Protein AF-A0A7L4NRV8-F1 (afdb_monomer_lite)

Secondary structure (DSSP, 8-state):
----HHHHHHHHHHHHHHHHHHTTTTSPSSHHHHHHHHHHHHHHHHHHHHHHSS--TTTSSHHHHHHHHHHHHHHHHHHHHHH--SS-SS-HHHHHHHHHHHHHHHHHHHHHHHH--TTGGG-HHHHHHHHHHHHHHHH--STTHHHHHHHHHHHHHHHHHHHHHTSTTTGGG--SS------HHHHHHHHHHHHHHSHHHHHHHHHTTHHHHHHHHHHHHHHHHHSPPS-HHHHHHHHHHHHHHHHHHHHHHHH-HHHHHH-HHHHHHHHHHHHHHHHHHTSTT-HHHHHHHHHHHHHHHHHHTTSTTTSS-HHHHHHHHHHHHHHHTTEEEEE-TT-SSEEEEE-TTTTTTHHHHHHHHHHHHHHHHHHHTT-TTHHHHHHHTTHHHHHHHHHHHB-GGGS-HHHHHHHHHHHHHHHHH-HHHHHHHHHTTHHHHHHHTT-HHHHHHHH--

Structure (mmCIF, N/CA/C/O backbone):
data_AF-A0A7L4NRV8-F1
#
_entry.id   AF-A0A7L4NRV8-F1
#
loop_
_atom_site.group_PDB
_atom_site.id
_atom_site.type_s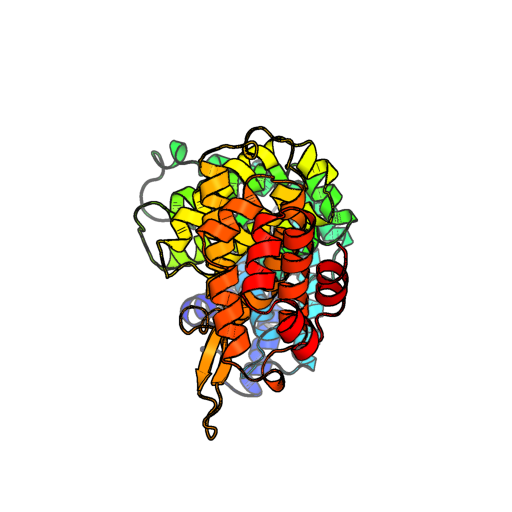ymbol
_atom_site.label_atom_id
_atom_site.label_alt_id
_atom_site.label_comp_id
_atom_site.label_asym_id
_atom_site.label_entity_id
_atom_site.label_seq_id
_atom_site.pdbx_PDB_ins_code
_atom_site.Cartn_x
_atom_site.Cartn_y
_atom_site.Cartn_z
_atom_site.occupancy
_atom_site.B_iso_or_equiv
_atom_site.auth_seq_id
_atom_site.auth_comp_id
_atom_site.auth_asym_id
_atom_site.auth_atom_id
_atom_site.pdbx_PDB_model_num
ATOM 1 N N . SER A 1 1 ? -8.891 -5.348 40.400 1.00 48.69 1 SER A N 1
ATOM 2 C CA . SER A 1 1 ? -8.847 -3.950 40.881 1.00 48.69 1 SER A CA 1
ATOM 3 C C . SER A 1 1 ? -10.257 -3.535 41.279 1.00 48.69 1 SER A C 1
ATOM 5 O O . SER A 1 1 ? -11.167 -3.830 40.520 1.00 48.69 1 SER A O 1
ATOM 7 N N . LYS A 1 2 ? -10.472 -2.941 42.464 1.00 66.06 2 LYS A N 1
ATOM 8 C CA . LYS A 1 2 ? -11.803 -2.506 42.945 1.00 66.06 2 LYS A CA 1
ATOM 9 C C . LYS A 1 2 ? -12.084 -1.040 42.561 1.00 66.06 2 LYS A C 1
ATOM 11 O O . LYS A 1 2 ? -12.361 -0.229 43.436 1.00 66.06 2 LYS A O 1
ATOM 16 N N . LEU A 1 3 ? -11.952 -0.685 41.283 1.00 75.50 3 LEU A N 1
ATOM 17 C CA . LEU A 1 3 ? -12.447 0.604 40.780 1.00 75.50 3 LEU A CA 1
ATOM 18 C C . LEU A 1 3 ? -13.919 0.430 40.407 1.00 75.50 3 LEU A C 1
ATOM 20 O O . LEU A 1 3 ? -14.251 -0.484 39.653 1.00 75.50 3 LEU A O 1
ATOM 24 N N . SER A 1 4 ? -14.802 1.272 40.943 1.00 86.06 4 SER A N 1
ATOM 25 C CA . SER A 1 4 ? -16.198 1.305 40.497 1.00 86.06 4 SER A CA 1
ATOM 26 C C . SER A 1 4 ? -16.296 1.928 39.103 1.00 86.06 4 SER A C 1
ATOM 28 O O . SER A 1 4 ? -15.440 2.728 38.718 1.00 86.06 4 SER A O 1
ATOM 30 N N . GLN A 1 5 ? -17.372 1.633 38.366 1.00 86.75 5 GLN A N 1
ATOM 31 C CA . GLN A 1 5 ? -17.655 2.270 37.067 1.00 86.75 5 GLN A CA 1
ATOM 32 C C . GLN A 1 5 ? -17.610 3.806 37.164 1.00 86.75 5 GLN A C 1
ATOM 34 O O . GLN A 1 5 ? -17.007 4.472 36.330 1.00 86.75 5 GLN A O 1
ATOM 39 N N . SER A 1 6 ? -18.125 4.369 38.265 1.00 88.19 6 SER A N 1
ATOM 40 C CA . SER A 1 6 ? -18.111 5.815 38.531 1.00 88.19 6 SER A CA 1
ATOM 41 C C . SER A 1 6 ? -16.717 6.449 38.623 1.00 88.19 6 SER A C 1
ATOM 43 O O . SER A 1 6 ? -16.598 7.658 38.449 1.00 88.19 6 SER A O 1
ATOM 45 N N . GLN A 1 7 ? -15.674 5.667 38.906 1.00 90.00 7 GLN A N 1
ATOM 46 C CA . GLN A 1 7 ? -14.285 6.135 38.938 1.00 90.00 7 GLN A CA 1
ATOM 47 C C . GLN A 1 7 ? -13.544 5.777 37.652 1.00 90.00 7 GLN A C 1
ATOM 49 O O . GLN A 1 7 ? -12.772 6.578 37.130 1.00 90.00 7 GLN A O 1
ATOM 54 N N . ARG A 1 8 ? -13.784 4.567 37.146 1.00 92.38 8 ARG A N 1
ATOM 55 C CA . ARG A 1 8 ? -13.120 4.010 35.971 1.00 92.38 8 ARG A CA 1
ATOM 56 C C . ARG A 1 8 ? -13.485 4.766 34.695 1.00 92.38 8 ARG A C 1
ATOM 58 O O . ARG A 1 8 ? -12.590 5.147 33.951 1.00 92.38 8 ARG A O 1
ATOM 65 N N . ASP A 1 9 ? -14.770 5.002 34.452 1.00 93.44 9 ASP A N 1
ATOM 66 C CA . ASP A 1 9 ? -15.239 5.541 33.174 1.00 93.44 9 ASP A CA 1
ATOM 67 C C . ASP A 1 9 ? -14.738 6.980 32.932 1.00 93.44 9 ASP A C 1
ATOM 69 O O . ASP A 1 9 ? -14.216 7.251 31.846 1.00 93.44 9 ASP A O 1
ATOM 73 N N . PRO A 1 10 ? -14.788 7.908 33.916 1.00 94.75 10 PRO A N 1
ATOM 74 C CA . PRO A 1 10 ? -14.175 9.226 33.754 1.00 94.75 10 PRO A CA 1
ATOM 75 C C . PRO A 1 10 ? -12.653 9.164 33.594 1.00 94.75 10 PRO A C 1
ATOM 77 O O . PRO A 1 10 ? -12.095 9.970 32.855 1.00 94.75 10 PRO A O 1
ATOM 80 N N . ALA A 1 11 ? -11.979 8.214 34.254 1.00 95.00 11 ALA A N 1
ATOM 81 C CA . ALA A 1 11 ? -10.531 8.053 34.143 1.00 95.00 11 ALA A CA 1
ATOM 82 C C . ALA A 1 11 ? -10.108 7.583 32.742 1.00 95.00 11 ALA A C 1
ATOM 84 O O . ALA A 1 11 ? -9.165 8.138 32.184 1.00 95.00 11 ALA A O 1
ATOM 85 N N . LEU A 1 12 ? -10.830 6.623 32.149 1.00 96.56 12 LEU A N 1
ATOM 86 C CA . LEU A 1 12 ? -10.593 6.166 30.773 1.00 96.56 12 LEU A CA 1
ATOM 87 C C . LEU A 1 12 ? -10.822 7.294 29.761 1.00 96.56 12 LEU A C 1
ATOM 89 O O . LEU A 1 12 ? -9.985 7.511 28.888 1.00 96.56 12 LEU A O 1
ATOM 93 N N . LYS A 1 13 ? -11.910 8.063 29.916 1.00 96.62 13 LYS A N 1
ATOM 94 C CA . LYS A 1 13 ? -12.181 9.238 29.071 1.00 96.62 13 LYS A CA 1
ATOM 95 C C . LYS A 1 13 ? -11.085 10.296 29.193 1.00 96.62 13 LYS A C 1
ATOM 97 O O . LYS A 1 13 ? -10.609 10.793 28.180 1.00 96.62 13 LYS A O 1
ATOM 102 N N . LEU A 1 14 ? -10.653 10.614 30.415 1.00 96.44 14 LEU A N 1
ATOM 103 C CA . LEU A 1 14 ? -9.572 11.574 30.641 1.00 96.44 14 LEU A CA 1
ATOM 104 C C . LEU A 1 14 ? -8.254 11.098 30.020 1.00 96.44 14 LEU A C 1
ATOM 106 O O . LEU A 1 14 ? -7.588 11.881 29.351 1.00 96.44 14 LEU A O 1
ATOM 110 N N . ALA A 1 15 ? -7.895 9.827 30.210 1.00 96.94 15 ALA A N 1
ATOM 111 C CA . ALA A 1 15 ? -6.694 9.252 29.617 1.00 96.94 15 ALA A CA 1
ATOM 112 C C . ALA A 1 15 ? -6.741 9.318 28.084 1.00 96.94 15 ALA A C 1
ATOM 114 O O . ALA A 1 15 ? -5.768 9.736 27.471 1.00 96.94 15 ALA A O 1
ATOM 115 N N . ALA A 1 16 ? -7.881 8.996 27.466 1.00 96.81 16 ALA A N 1
ATOM 116 C CA . ALA A 1 16 ? -8.053 9.122 26.021 1.00 96.81 16 ALA A CA 1
ATOM 117 C C . ALA A 1 16 ? -7.869 10.572 25.539 1.00 96.81 16 ALA A C 1
ATOM 119 O O . ALA A 1 16 ? -7.168 10.803 24.557 1.00 96.81 16 ALA A O 1
ATOM 120 N N . CYS A 1 17 ? -8.416 11.558 26.260 1.00 96.06 17 CYS A N 1
ATOM 121 C CA . CYS A 1 17 ? -8.191 12.973 25.951 1.00 96.06 17 CYS A CA 1
ATOM 122 C C . CYS A 1 17 ? -6.709 13.369 26.070 1.00 96.06 17 CYS A C 1
ATOM 124 O O . CYS A 1 17 ? -6.215 14.123 25.236 1.00 96.06 17 CYS A O 1
ATOM 126 N N . LEU A 1 18 ? -5.993 12.867 27.084 1.00 96.19 18 LEU A N 1
ATOM 127 C CA . LEU A 1 18 ? -4.555 13.112 27.244 1.00 96.19 18 LEU A CA 1
ATOM 128 C C . LEU A 1 18 ? -3.751 12.501 26.094 1.00 96.19 18 LEU A C 1
ATOM 130 O O . LEU A 1 18 ? -2.861 13.157 25.566 1.00 96.19 18 LEU A O 1
ATOM 134 N N . VAL A 1 19 ? -4.105 11.292 25.653 1.00 94.62 19 VAL A N 1
ATOM 135 C CA . VAL A 1 19 ? -3.487 10.650 24.484 1.00 94.62 19 VAL A CA 1
ATOM 136 C C . VAL A 1 19 ? -3.728 11.462 23.214 1.00 94.62 19 VAL A C 1
ATOM 138 O O . VAL A 1 19 ? -2.800 11.690 22.448 1.00 94.62 19 VAL A O 1
ATOM 141 N N . GLN A 1 20 ? -4.945 11.961 22.998 1.00 92.00 20 GLN A N 1
ATOM 142 C CA . GLN A 1 20 ? -5.238 12.798 21.830 1.00 92.00 20 GLN A CA 1
ATOM 143 C C . GLN A 1 20 ? -4.498 14.140 21.853 1.00 92.00 20 GLN A C 1
ATOM 145 O O . GLN A 1 20 ? -4.122 14.641 20.797 1.00 92.00 20 GLN A O 1
ATOM 150 N N . ALA A 1 21 ? -4.313 14.733 23.034 1.00 92.38 21 ALA A N 1
ATOM 151 C CA . ALA A 1 21 ? -3.677 16.040 23.177 1.00 92.38 21 ALA A CA 1
ATOM 152 C C . ALA A 1 21 ? -2.141 15.974 23.212 1.00 92.38 21 ALA A C 1
ATOM 154 O O . ALA A 1 21 ? -1.487 16.919 22.776 1.00 92.38 21 ALA A O 1
ATOM 155 N N . CYS A 1 22 ? -1.572 14.898 23.761 1.00 90.81 22 CYS A N 1
ATOM 156 C CA . CYS A 1 22 ? -0.149 14.797 24.101 1.00 90.81 22 CYS A CA 1
ATOM 157 C C . CYS A 1 22 ? 0.534 13.525 23.561 1.00 90.81 22 CYS A C 1
ATOM 159 O O . CYS A 1 22 ? 1.696 13.284 23.873 1.00 90.81 22 CYS A O 1
ATOM 161 N N . GLY A 1 23 ? -0.161 12.671 22.806 1.00 88.25 23 GLY A N 1
ATOM 162 C CA . GLY A 1 23 ? 0.388 11.396 22.338 1.00 88.25 23 GLY A CA 1
ATOM 163 C C . GLY A 1 23 ? 0.772 10.465 23.493 1.00 88.25 23 GLY A C 1
ATOM 164 O O . GLY A 1 23 ? 0.069 10.380 24.498 1.00 88.25 23 GLY A O 1
ATOM 165 N N . SER A 1 24 ? 1.897 9.762 23.366 1.00 87.19 24 SER A N 1
ATOM 166 C CA . SER A 1 24 ? 2.461 8.921 24.432 1.00 87.19 24 SER A CA 1
ATOM 167 C C . SER A 1 24 ? 3.263 9.709 25.477 1.00 87.19 24 SER A C 1
ATOM 169 O O . SER A 1 24 ? 3.601 9.156 26.519 1.00 87.19 24 SER A O 1
ATOM 171 N N . GLU A 1 25 ? 3.552 10.995 25.247 1.00 88.50 25 GLU A N 1
ATOM 172 C CA . GLU A 1 25 ? 4.495 11.786 26.062 1.00 88.50 25 GLU A CA 1
ATOM 173 C C . GLU A 1 25 ? 4.013 12.055 27.493 1.00 88.50 25 GLU A C 1
ATOM 175 O O . GLU A 1 25 ? 4.813 12.303 28.394 1.00 88.50 25 GLU A O 1
ATOM 180 N N . TRP A 1 26 ? 2.701 11.999 27.738 1.00 91.81 26 TRP A N 1
ATOM 181 C CA . TRP A 1 26 ? 2.158 12.160 29.091 1.00 91.81 26 TRP A CA 1
ATOM 182 C C . TRP A 1 26 ? 2.378 10.918 29.971 1.00 91.81 26 TRP A C 1
ATOM 184 O O . TRP A 1 26 ? 2.176 10.985 31.188 1.00 91.81 26 TRP A O 1
ATOM 194 N N . ILE A 1 27 ? 2.775 9.786 29.378 1.00 92.31 27 ILE A N 1
ATOM 195 C CA . ILE A 1 27 ? 3.100 8.564 30.109 1.00 92.31 27 ILE A CA 1
ATOM 196 C C . ILE A 1 27 ? 4.532 8.692 30.645 1.00 92.31 27 ILE A C 1
ATOM 198 O O . ILE A 1 27 ? 5.457 8.928 29.870 1.00 92.31 27 ILE A O 1
ATOM 202 N N . PRO A 1 28 ? 4.759 8.519 31.963 1.00 88.94 28 PRO A N 1
ATOM 203 C CA . PRO A 1 28 ? 6.099 8.618 32.532 1.00 88.94 28 PRO A CA 1
ATOM 204 C C . PRO A 1 28 ? 7.084 7.639 31.884 1.00 88.94 28 PRO A C 1
ATOM 206 O O . PRO A 1 28 ? 6.737 6.498 31.606 1.00 88.94 28 PRO A O 1
ATOM 209 N N . ALA A 1 29 ? 8.345 8.027 31.723 1.00 86.38 29 ALA A N 1
ATOM 210 C CA . ALA A 1 29 ? 9.364 7.092 31.257 1.00 86.38 29 ALA A CA 1
ATOM 211 C C . ALA A 1 29 ? 9.683 6.001 32.306 1.00 86.38 29 ALA A C 1
ATOM 213 O O . ALA A 1 29 ? 9.484 6.167 33.516 1.00 86.38 29 ALA A O 1
ATOM 214 N N . GLY A 1 30 ? 10.242 4.885 31.836 1.00 87.69 30 GLY A N 1
ATOM 215 C CA . GLY A 1 30 ? 10.737 3.794 32.676 1.00 87.69 30 GLY A CA 1
ATOM 216 C C . GLY A 1 30 ? 9.666 2.803 33.146 1.00 87.69 30 GLY A C 1
ATOM 217 O O . GLY A 1 30 ? 8.511 2.817 32.720 1.00 87.69 30 GLY A O 1
ATOM 218 N N . SER A 1 31 ? 10.058 1.907 34.057 1.00 88.12 31 SER A N 1
ATOM 219 C CA . SER A 1 31 ? 9.255 0.723 34.416 1.00 88.12 31 SER A CA 1
ATOM 220 C C . SER A 1 31 ? 7.874 1.037 35.006 1.00 88.12 31 SER A C 1
ATOM 222 O O . SER A 1 31 ? 6.948 0.236 34.874 1.00 88.12 31 SER A O 1
ATOM 224 N N . ALA A 1 32 ? 7.713 2.192 35.657 1.00 89.94 32 ALA A N 1
ATOM 225 C CA . ALA A 1 32 ? 6.431 2.620 36.205 1.00 89.94 32 ALA A CA 1
ATOM 226 C C . ALA A 1 32 ? 5.437 3.002 35.100 1.00 89.94 32 ALA A C 1
ATOM 228 O O . ALA A 1 32 ? 4.289 2.561 35.145 1.00 89.94 32 ALA A O 1
ATOM 229 N N . GLY A 1 33 ? 5.875 3.767 34.097 1.00 92.06 33 GLY A N 1
ATOM 230 C CA . GLY A 1 33 ? 5.017 4.143 32.976 1.00 92.06 33 GLY A CA 1
ATOM 231 C C . GLY A 1 33 ? 4.742 2.994 32.023 1.00 92.06 33 GLY A C 1
ATOM 232 O O . GLY A 1 33 ? 3.606 2.834 31.597 1.00 92.06 33 GLY A O 1
ATOM 233 N N . SER A 1 34 ? 5.723 2.117 31.807 1.00 92.81 34 SER A N 1
ATOM 234 C CA . SER A 1 34 ? 5.528 0.861 31.076 1.00 92.81 34 SER A CA 1
ATOM 235 C C . SER A 1 34 ? 4.382 0.021 31.662 1.00 92.81 34 SER A C 1
ATOM 237 O O . SER A 1 34 ? 3.438 -0.367 30.972 1.00 92.81 34 SER A O 1
ATOM 239 N N . LYS A 1 35 ? 4.407 -0.207 32.984 1.00 93.12 35 LYS A N 1
ATOM 240 C CA . LYS A 1 35 ? 3.333 -0.919 33.697 1.00 93.12 35 LYS A CA 1
ATOM 241 C C . LYS A 1 35 ? 2.010 -0.166 33.643 1.00 93.12 35 LYS A C 1
ATOM 243 O O . LYS A 1 35 ? 0.963 -0.795 33.514 1.00 93.12 35 LYS A O 1
ATOM 248 N N . PHE A 1 36 ? 2.051 1.157 33.773 1.00 94.31 36 PHE A N 1
ATOM 249 C CA . PHE A 1 36 ? 0.862 1.996 33.705 1.00 94.31 36 PHE A CA 1
ATOM 250 C C . PHE A 1 36 ? 0.183 1.897 32.335 1.00 94.31 36 PHE A C 1
ATOM 252 O O . PHE A 1 36 ? -1.010 1.611 32.286 1.00 94.31 36 PHE A O 1
ATOM 259 N N . LEU A 1 37 ? 0.940 2.043 31.246 1.00 95.31 37 LEU A N 1
ATOM 260 C CA . LEU A 1 37 ? 0.452 1.902 29.877 1.00 95.31 37 LEU A CA 1
ATOM 261 C C . LEU A 1 37 ? -0.145 0.512 29.646 1.00 95.31 37 LEU A C 1
ATOM 263 O O . LEU A 1 37 ? -1.290 0.406 29.214 1.00 95.31 37 LEU A O 1
ATOM 267 N N . ALA A 1 38 ? 0.575 -0.553 30.011 1.00 95.38 38 ALA A N 1
ATOM 268 C CA . ALA A 1 38 ? 0.075 -1.916 29.845 1.00 95.38 38 ALA A CA 1
ATOM 269 C C . ALA A 1 38 ? -1.244 -2.154 30.605 1.00 95.38 38 ALA A C 1
ATOM 271 O O . ALA A 1 38 ? -2.171 -2.768 30.078 1.00 95.38 38 ALA A O 1
ATOM 272 N N . LEU A 1 39 ? -1.366 -1.640 31.834 1.00 94.88 39 LEU A N 1
ATOM 273 C CA . LEU A 1 39 ? -2.606 -1.731 32.610 1.00 94.88 39 LEU A CA 1
ATOM 274 C C . LEU A 1 39 ? -3.736 -0.888 32.012 1.00 94.88 39 LEU A C 1
ATOM 276 O O . LEU A 1 39 ? -4.885 -1.322 32.046 1.00 94.88 39 LEU A O 1
ATOM 280 N N . LEU A 1 40 ? -3.423 0.296 31.483 1.00 96.25 40 LEU A N 1
ATOM 281 C CA . LEU A 1 40 ? -4.389 1.201 30.867 1.00 96.25 40 LEU A CA 1
ATOM 282 C C . LEU A 1 40 ? -4.992 0.588 29.597 1.00 96.25 40 LEU A C 1
ATOM 284 O O . LEU A 1 40 ? -6.215 0.538 29.474 1.00 96.25 40 LEU A O 1
ATOM 288 N N . VAL A 1 41 ? -4.149 0.068 28.701 1.00 97.12 41 VAL A N 1
ATOM 289 C CA . VAL A 1 41 ? -4.586 -0.595 27.461 1.00 97.12 41 VAL A CA 1
ATOM 290 C C . VAL A 1 41 ? -5.371 -1.866 27.778 1.00 97.12 41 VAL A C 1
ATOM 292 O O . VAL A 1 41 ? -6.450 -2.074 27.229 1.00 97.12 41 VAL A O 1
ATOM 295 N N . ASN A 1 42 ? -4.894 -2.686 28.720 1.00 96.69 42 ASN A N 1
ATOM 296 C CA . ASN A 1 42 ? -5.615 -3.885 29.150 1.00 96.69 42 ASN A CA 1
ATOM 297 C C . ASN A 1 42 ? -7.003 -3.536 29.719 1.00 96.69 42 ASN A C 1
ATOM 299 O O . ASN A 1 42 ? -8.004 -4.135 29.336 1.00 96.69 42 ASN A O 1
ATOM 303 N N . LEU A 1 43 ? -7.096 -2.515 30.578 1.00 96.31 43 LEU A N 1
ATOM 304 C CA . LEU A 1 43 ? -8.376 -2.059 31.121 1.00 96.31 43 LEU A CA 1
ATOM 305 C C . LEU A 1 43 ? -9.335 -1.576 30.022 1.00 96.31 43 LEU A C 1
ATOM 307 O O . LEU A 1 43 ? -10.525 -1.879 30.093 1.00 96.31 43 LEU A O 1
ATOM 311 N N . ALA A 1 44 ? -8.825 -0.867 29.013 1.00 97.56 44 ALA A N 1
ATOM 312 C CA . ALA A 1 44 ? -9.607 -0.453 27.851 1.00 97.56 44 ALA A CA 1
ATOM 313 C C . ALA A 1 44 ? -10.121 -1.663 27.050 1.00 97.56 44 ALA A C 1
ATOM 315 O O . ALA A 1 44 ? -11.305 -1.720 26.724 1.00 97.56 44 ALA A O 1
ATOM 316 N N . CYS A 1 45 ? -9.272 -2.666 26.804 1.00 97.81 45 CYS A N 1
ATOM 317 C CA . CYS A 1 45 ? -9.657 -3.906 26.120 1.00 97.81 45 CYS A CA 1
ATOM 318 C C . CYS A 1 45 ? -10.745 -4.673 26.878 1.00 97.81 45 CYS A C 1
ATOM 320 O O . CYS A 1 45 ? -11.728 -5.108 26.283 1.00 97.81 45 CYS A O 1
ATOM 322 N N . VAL A 1 46 ? -10.602 -4.808 28.201 1.00 94.94 46 VAL A N 1
ATOM 323 C CA . VAL A 1 46 ? -11.612 -5.451 29.052 1.00 94.94 46 VAL A CA 1
ATOM 324 C C . VAL A 1 46 ? -12.951 -4.723 28.949 1.00 94.94 46 VAL A C 1
ATOM 326 O O . VAL A 1 46 ? -13.985 -5.373 28.839 1.00 94.94 46 VAL A O 1
ATOM 329 N N . GLU A 1 47 ? -12.952 -3.389 28.942 1.00 94.00 47 GLU A N 1
ATOM 330 C CA . GLU A 1 47 ? -14.194 -2.621 28.842 1.00 94.00 47 GLU A CA 1
ATOM 331 C C . GLU A 1 47 ? -14.882 -2.764 27.479 1.00 94.00 47 GLU A C 1
ATOM 333 O O . GLU A 1 47 ? -16.106 -2.916 27.424 1.00 94.00 47 GLU A O 1
ATOM 338 N N . VAL A 1 48 ? -14.099 -2.778 26.392 1.00 95.81 48 VAL A N 1
ATOM 339 C CA . VAL A 1 48 ? -14.583 -3.071 25.032 1.00 95.81 48 VAL A CA 1
ATOM 340 C C . VAL A 1 48 ? -15.282 -4.424 24.998 1.00 95.81 48 VAL A C 1
ATOM 342 O O . VAL A 1 48 ? -16.429 -4.511 24.565 1.00 95.81 48 VAL A O 1
ATOM 345 N N . ARG A 1 49 ? -14.629 -5.465 25.514 1.00 94.81 49 ARG A N 1
ATOM 346 C CA . ARG A 1 49 ? -15.168 -6.828 25.517 1.00 94.81 49 ARG A CA 1
ATOM 347 C C . ARG A 1 49 ? -16.444 -6.956 26.330 1.00 94.81 49 ARG A C 1
ATOM 349 O O . ARG A 1 49 ? -17.454 -7.403 25.802 1.00 94.81 49 ARG A O 1
ATOM 356 N N . LEU A 1 50 ? -16.421 -6.479 27.577 1.00 90.19 50 LEU A N 1
ATOM 357 C CA . LEU A 1 50 ? -17.578 -6.534 28.476 1.00 90.19 50 LEU A CA 1
ATOM 358 C C . LEU A 1 50 ? -18.815 -5.843 27.895 1.00 90.19 50 LEU A C 1
ATOM 360 O O . LEU A 1 50 ? -19.932 -6.197 28.253 1.00 90.19 50 LEU A O 1
ATOM 364 N N . THR A 1 51 ? -18.621 -4.846 27.032 1.00 90.44 51 THR A N 1
ATOM 365 C CA . THR A 1 51 ? -19.726 -4.087 26.441 1.00 90.44 51 THR A CA 1
ATOM 366 C C . THR A 1 51 ? -20.183 -4.647 25.095 1.00 90.44 51 THR A C 1
ATOM 368 O O . THR A 1 51 ? -21.353 -4.484 24.753 1.00 90.44 51 THR A O 1
ATOM 371 N N . LEU A 1 52 ? -19.290 -5.272 24.318 1.00 91.88 52 LEU A N 1
ATOM 372 C CA . LEU A 1 52 ? -19.564 -5.660 22.931 1.00 91.88 52 LEU A CA 1
ATOM 373 C C . LEU A 1 52 ? -19.704 -7.168 22.690 1.00 91.88 52 LEU A C 1
ATOM 375 O O . LEU A 1 52 ? -20.289 -7.517 21.673 1.00 91.88 52 LEU A O 1
ATOM 379 N N . GLU A 1 53 ? -19.215 -8.055 23.569 1.00 82.88 53 GLU A N 1
ATOM 380 C CA . GLU A 1 53 ? -19.363 -9.519 23.402 1.00 82.88 53 GLU A CA 1
ATOM 381 C C . GLU A 1 53 ? -20.821 -9.984 23.576 1.00 82.88 53 GLU A C 1
ATOM 383 O O . GLU A 1 53 ? -21.275 -10.869 22.858 1.00 82.88 53 GLU A O 1
ATOM 388 N N . GLU A 1 54 ? -21.580 -9.357 24.479 1.00 73.94 54 GLU A N 1
ATOM 389 C CA . GLU A 1 54 ? -23.014 -9.608 24.688 1.00 73.94 54 GLU A CA 1
ATOM 390 C C . GLU A 1 54 ? -23.739 -8.266 24.895 1.00 73.94 54 GLU A C 1
ATOM 392 O O . GLU A 1 54 ? -24.033 -7.877 26.028 1.00 73.94 54 GLU A O 1
ATOM 397 N N . PRO A 1 55 ? -23.980 -7.495 23.819 1.00 66.56 55 PRO A N 1
ATOM 398 C CA . PRO A 1 55 ? -24.556 -6.167 23.953 1.00 66.56 55 PRO A CA 1
ATOM 399 C C . PRO A 1 55 ? -26.030 -6.275 24.362 1.00 66.56 55 PRO A C 1
ATOM 401 O O . PRO A 1 55 ? -26.867 -6.717 23.577 1.00 66.56 55 PRO A O 1
ATOM 404 N N . ASP A 1 56 ? -26.369 -5.830 25.574 1.00 68.50 56 ASP A N 1
ATOM 405 C CA . ASP A 1 56 ? -27.759 -5.526 25.924 1.00 68.50 56 ASP A CA 1
ATOM 406 C C . ASP A 1 56 ? -28.157 -4.213 25.215 1.00 68.50 56 ASP A C 1
ATOM 408 O O . ASP A 1 56 ? -27.547 -3.169 25.484 1.00 68.50 56 ASP A O 1
ATOM 412 N N . PRO A 1 57 ? -29.162 -4.222 24.314 1.00 65.19 57 PRO A N 1
ATOM 413 C CA . PRO A 1 57 ? -29.600 -3.030 23.588 1.00 65.19 57 PRO A CA 1
ATOM 414 C C . PRO A 1 57 ? -30.005 -1.862 24.497 1.00 65.19 57 PRO A C 1
ATOM 416 O O . PRO A 1 57 ? -29.864 -0.710 24.093 1.00 65.19 57 PRO A O 1
ATOM 419 N N . LEU A 1 58 ? -30.488 -2.145 25.714 1.00 61.44 58 LEU A N 1
ATOM 420 C CA . LEU A 1 58 ? -30.851 -1.130 26.710 1.00 61.44 58 LEU A CA 1
ATOM 421 C C . LEU A 1 58 ? -29.622 -0.554 27.425 1.00 61.44 58 LEU A C 1
ATOM 423 O O . LEU A 1 58 ? -29.659 0.566 27.931 1.00 61.44 58 LEU A O 1
ATOM 427 N N . GLU A 1 59 ? -28.524 -1.308 27.485 1.00 59.34 59 GLU A N 1
ATOM 428 C CA . GLU A 1 59 ? -27.293 -0.867 28.136 1.00 59.34 59 GLU A CA 1
ATOM 429 C C . GLU A 1 59 ? -26.303 -0.202 27.174 1.00 59.34 59 GLU A C 1
ATOM 431 O O . GLU A 1 59 ? -25.476 0.601 27.618 1.00 59.34 59 GLU A O 1
ATOM 436 N N . LEU A 1 60 ? -26.387 -0.480 25.868 1.00 67.19 60 LEU A N 1
ATOM 437 C CA . LEU A 1 60 ? -25.596 0.178 24.820 1.00 67.19 60 LEU A CA 1
ATOM 438 C C . LEU A 1 60 ? -26.155 1.574 24.468 1.00 67.19 60 LEU A C 1
ATOM 440 O O . LEU A 1 60 ? -26.199 1.994 23.311 1.00 67.19 60 LEU A O 1
ATOM 444 N N . GLU A 1 61 ? -26.574 2.322 25.485 1.00 69.81 61 GLU A N 1
ATOM 445 C CA . GLU A 1 61 ? -27.012 3.709 25.370 1.00 69.81 61 GLU A CA 1
ATOM 446 C C . GLU A 1 61 ? -25.841 4.685 25.596 1.00 69.81 61 GLU A C 1
ATOM 448 O O . GLU A 1 61 ? -24.762 4.322 26.075 1.00 69.81 61 GLU A O 1
ATOM 453 N N . GLY A 1 62 ? -26.038 5.955 25.221 1.00 70.38 62 GLY A N 1
ATOM 454 C CA . GLY A 1 62 ? -24.981 6.936 24.916 1.00 70.38 62 GLY A CA 1
ATOM 455 C C . GLY A 1 62 ? -23.744 6.953 25.828 1.00 70.38 62 GLY A C 1
ATOM 456 O O . GLY A 1 62 ? -22.622 6.990 25.327 1.00 70.38 62 GLY A O 1
ATOM 457 N N . LYS A 1 63 ? -23.904 6.851 27.156 1.00 74.62 63 LYS A N 1
ATOM 458 C CA . LYS A 1 63 ? -22.765 6.895 28.092 1.00 74.62 63 LYS A CA 1
ATOM 459 C C . LYS A 1 63 ? -21.770 5.750 27.899 1.00 74.62 63 LYS A C 1
ATOM 461 O O . LYS A 1 63 ? -20.572 6.011 28.009 1.00 74.62 63 LYS A O 1
ATOM 466 N N . LYS A 1 64 ? -22.233 4.526 27.609 1.00 85.00 64 LYS A N 1
ATOM 467 C CA . LYS A 1 64 ? -21.333 3.394 27.344 1.00 85.00 64 LYS A CA 1
ATOM 468 C C . LYS A 1 64 ? -20.607 3.594 26.014 1.00 85.00 64 LYS A C 1
ATOM 470 O O . LYS A 1 64 ? -19.386 3.505 25.991 1.00 85.00 64 LYS A O 1
ATOM 475 N N . LYS A 1 65 ? -21.307 3.997 24.944 1.00 89.75 65 LYS A N 1
ATOM 476 C CA . LYS A 1 65 ? -20.691 4.284 23.628 1.00 89.75 65 LYS A CA 1
ATOM 477 C C . LYS A 1 65 ? -19.542 5.298 23.717 1.00 89.75 65 LYS A C 1
ATOM 479 O O . LYS A 1 65 ? -18.491 5.094 23.112 1.00 89.75 65 LYS A O 1
ATOM 484 N N . GLU A 1 66 ? -19.696 6.355 24.518 1.00 91.38 66 GLU A N 1
ATOM 485 C CA . GLU A 1 66 ? -18.621 7.327 24.770 1.00 91.38 66 GLU A CA 1
ATOM 486 C C . GLU A 1 66 ? -17.399 6.709 25.470 1.00 91.38 66 GLU A C 1
ATOM 488 O O . GLU A 1 66 ? -16.265 7.030 25.119 1.00 91.38 66 GLU A O 1
ATOM 493 N N . VAL A 1 67 ? -17.607 5.840 26.468 1.00 94.44 67 VAL A N 1
ATOM 494 C CA . VAL A 1 67 ? -16.508 5.149 27.170 1.00 94.44 67 VAL A CA 1
ATOM 495 C C . VAL A 1 67 ? -15.774 4.216 26.216 1.00 94.44 67 VAL A C 1
ATOM 497 O O . VAL A 1 67 ? -14.548 4.232 26.180 1.00 94.44 67 VAL A O 1
ATOM 500 N N . ILE A 1 68 ? -16.500 3.447 25.407 1.00 95.75 68 ILE A N 1
ATOM 501 C CA . ILE A 1 68 ? -15.902 2.516 24.445 1.00 95.75 68 ILE A CA 1
ATOM 502 C C . ILE A 1 68 ? -15.138 3.262 23.351 1.00 95.75 68 ILE A C 1
ATOM 504 O O . ILE A 1 68 ? -14.029 2.873 23.001 1.00 95.75 68 ILE A O 1
ATOM 508 N N . THR A 1 69 ? -15.659 4.400 22.890 1.00 95.75 69 THR A N 1
ATOM 509 C CA . THR A 1 69 ? -14.937 5.272 21.950 1.00 95.75 69 THR A CA 1
ATOM 510 C C . THR A 1 69 ? -13.629 5.790 22.558 1.00 95.75 69 THR A C 1
ATOM 512 O O . THR A 1 69 ? -12.601 5.802 21.883 1.00 95.75 69 THR A O 1
ATOM 515 N N . ALA A 1 70 ? -13.634 6.160 23.844 1.00 96.75 70 ALA A N 1
ATOM 516 C CA . ALA A 1 70 ? -12.411 6.505 24.569 1.00 96.75 70 ALA A CA 1
ATOM 517 C C . ALA A 1 70 ? -11.453 5.305 24.692 1.00 96.75 70 ALA A C 1
ATOM 519 O O . ALA A 1 70 ? -10.246 5.460 24.526 1.00 96.75 70 ALA A O 1
ATOM 520 N N . CYS A 1 71 ? -11.979 4.099 24.916 1.00 98.19 71 CYS A N 1
ATOM 521 C CA . CYS A 1 71 ? -11.176 2.879 24.962 1.00 98.19 71 CYS A CA 1
ATOM 522 C C . CYS A 1 71 ? -10.500 2.583 23.618 1.00 98.19 71 CYS A C 1
ATOM 524 O O . CYS A 1 71 ? -9.334 2.205 23.622 1.00 98.19 71 CYS A O 1
ATOM 526 N N . TYR A 1 72 ? -11.164 2.815 22.480 1.00 98.12 72 TYR A N 1
ATOM 527 C CA . TYR A 1 72 ? -10.543 2.645 21.161 1.00 98.12 72 TYR A CA 1
ATOM 528 C C . TYR A 1 72 ? -9.298 3.514 20.974 1.00 98.12 72 TYR A C 1
ATOM 530 O O . TYR A 1 72 ? -8.298 3.018 20.476 1.00 98.12 72 TYR A O 1
ATOM 538 N N . ILE A 1 73 ? -9.315 4.766 21.440 1.00 97.44 73 ILE A N 1
ATOM 539 C CA . ILE A 1 73 ? -8.139 5.655 21.394 1.00 97.44 73 ILE A CA 1
ATOM 540 C C . ILE A 1 73 ? -6.973 5.066 22.201 1.00 97.44 73 ILE A C 1
ATOM 542 O O . ILE A 1 73 ? -5.823 5.104 21.772 1.00 97.44 73 ILE A O 1
ATOM 546 N N . LEU A 1 74 ? -7.263 4.508 23.379 1.00 98.12 74 LEU A N 1
ATOM 547 C CA . LEU A 1 74 ? -6.245 3.889 24.231 1.00 98.12 74 LEU A CA 1
ATOM 548 C C . LEU A 1 74 ? -5.697 2.592 23.625 1.00 98.12 74 LEU A C 1
ATOM 550 O O . LEU A 1 74 ? -4.510 2.314 23.754 1.00 98.12 74 LEU A O 1
ATOM 554 N N . ILE A 1 75 ? -6.546 1.806 22.963 1.00 97.94 75 ILE A N 1
ATOM 555 C CA . ILE A 1 75 ? -6.134 0.586 22.260 1.00 97.94 75 ILE A CA 1
ATOM 556 C C . ILE A 1 75 ? -5.264 0.935 21.051 1.00 97.94 75 ILE A C 1
ATOM 558 O O . ILE A 1 75 ? -4.232 0.306 20.860 1.00 97.94 75 ILE A O 1
ATOM 562 N N . GLU A 1 76 ? -5.612 1.971 20.286 1.00 96.62 76 GLU A N 1
ATOM 563 C CA . GLU A 1 76 ? -4.794 2.467 19.170 1.00 96.62 76 GLU A CA 1
ATOM 564 C C . GLU A 1 76 ? -3.409 2.931 19.630 1.00 96.62 76 GLU A C 1
ATOM 566 O O . GLU A 1 76 ? -2.415 2.604 18.986 1.00 96.62 76 GLU A O 1
ATOM 571 N N . LEU A 1 77 ? -3.317 3.607 20.781 1.00 95.69 77 LEU A N 1
ATOM 572 C CA . LEU A 1 77 ? -2.024 3.888 21.409 1.00 95.69 77 LEU A CA 1
ATOM 573 C C . LEU A 1 77 ? -1.263 2.592 21.729 1.00 95.69 77 LEU A C 1
ATOM 575 O O . LEU A 1 77 ? -0.060 2.511 21.504 1.00 95.69 77 LEU A O 1
ATOM 579 N N . GLY A 1 78 ? -1.957 1.575 22.246 1.00 95.88 78 GLY A N 1
ATOM 580 C CA . GLY A 1 78 ? -1.378 0.256 22.501 1.00 95.88 78 GLY A CA 1
ATOM 581 C C . GLY A 1 78 ? -0.800 -0.397 21.244 1.00 95.88 78 GLY A C 1
ATOM 582 O O . GLY A 1 78 ? 0.310 -0.923 21.300 1.00 95.88 78 GLY A O 1
ATOM 583 N N . ILE A 1 79 ? -1.511 -0.317 20.114 1.00 95.44 79 ILE A N 1
ATOM 584 C CA . ILE A 1 79 ? -1.038 -0.793 18.805 1.00 95.44 79 ILE A CA 1
ATOM 585 C C . ILE A 1 79 ? 0.236 -0.035 18.403 1.00 95.44 79 ILE A C 1
ATOM 587 O O . ILE A 1 79 ? 1.263 -0.661 18.150 1.00 95.44 79 ILE A O 1
ATOM 591 N N . GLN A 1 80 ? 0.207 1.302 18.434 1.00 93.38 80 GLN A N 1
ATOM 592 C CA . GLN A 1 80 ? 1.360 2.142 18.081 1.00 93.38 80 GLN A CA 1
ATOM 593 C C . GLN A 1 80 ? 2.598 1.841 18.939 1.00 93.38 80 GLN A C 1
ATOM 595 O O . GLN A 1 80 ? 3.711 1.771 18.426 1.00 93.38 80 GLN A O 1
ATOM 600 N N . GLU A 1 81 ? 2.423 1.630 20.243 1.00 92.69 81 GLU A N 1
ATOM 601 C CA . GLU A 1 81 ? 3.523 1.298 21.158 1.00 92.69 81 GLU A CA 1
ATOM 602 C C . GLU A 1 81 ? 4.071 -0.118 20.949 1.00 92.69 81 GLU A C 1
ATOM 604 O O . GLU A 1 81 ? 5.251 -0.363 21.201 1.00 92.69 81 GLU A O 1
ATOM 609 N N . CYS A 1 82 ? 3.255 -1.060 20.468 1.00 93.31 82 CYS A N 1
ATOM 610 C CA . CYS A 1 82 ? 3.746 -2.391 20.104 1.00 93.31 82 CYS A CA 1
ATOM 611 C C . CYS A 1 82 ? 4.670 -2.341 18.877 1.00 93.31 82 CYS A C 1
ATOM 613 O O . CYS A 1 82 ? 5.648 -3.087 18.829 1.00 93.31 82 CYS A O 1
ATOM 615 N N . LEU A 1 83 ? 4.405 -1.426 17.944 1.00 89.75 83 LEU A N 1
ATOM 616 C CA . LEU A 1 83 ? 5.176 -1.240 16.710 1.00 89.75 83 LEU A CA 1
ATOM 617 C C . LEU A 1 83 ? 6.389 -0.324 16.874 1.00 89.75 83 LEU A C 1
ATOM 619 O O . LEU A 1 83 ? 7.250 -0.273 16.002 1.00 89.75 83 LEU A O 1
ATOM 623 N N . ARG A 1 84 ? 6.468 0.422 17.979 1.00 89.88 84 ARG A N 1
ATOM 624 C CA . ARG A 1 84 ? 7.563 1.358 18.209 1.00 89.88 84 ARG A CA 1
ATOM 625 C C . ARG A 1 84 ? 8.894 0.612 18.360 1.00 89.88 84 ARG A C 1
ATOM 627 O O . ARG A 1 84 ? 9.051 -0.223 19.259 1.00 89.88 84 ARG A O 1
ATOM 634 N N . GLU A 1 85 ? 9.846 0.957 17.496 1.00 86.25 85 GLU A N 1
ATOM 635 C CA . GLU A 1 85 ? 11.221 0.444 17.520 1.00 86.25 85 GLU A CA 1
ATOM 636 C C . GLU A 1 85 ? 12.157 1.343 18.339 1.00 86.25 85 GLU A C 1
ATOM 638 O O . GLU A 1 85 ? 12.962 0.851 19.132 1.00 86.25 85 GLU A O 1
ATOM 643 N N . GLU A 1 86 ? 12.026 2.663 18.194 1.00 86.12 86 GLU A N 1
ATOM 644 C CA . GLU A 1 86 ? 12.855 3.641 18.901 1.00 86.12 86 GLU A CA 1
ATOM 645 C C . GLU A 1 86 ? 12.268 3.981 20.274 1.00 86.12 86 GLU A C 1
ATOM 647 O O . GLU A 1 86 ? 11.126 4.420 20.381 1.00 86.12 86 GLU A O 1
ATOM 652 N N . GLU A 1 87 ? 13.059 3.776 21.330 1.00 84.62 87 GLU A N 1
ATOM 653 C CA . GLU A 1 87 ? 12.688 4.069 22.725 1.00 84.62 87 GLU A CA 1
ATOM 654 C C . GLU A 1 87 ? 11.275 3.572 23.130 1.00 84.62 87 GLU A C 1
ATOM 656 O O . GLU A 1 87 ? 10.454 4.347 23.636 1.00 84.62 87 GLU A O 1
ATOM 661 N N . PRO A 1 88 ? 10.945 2.277 22.931 1.00 88.00 88 PRO A N 1
ATOM 662 C CA . PRO A 1 88 ? 9.625 1.760 23.270 1.00 88.00 88 PRO A CA 1
ATOM 663 C C . PRO A 1 88 ? 9.361 1.831 24.777 1.00 88.00 88 PRO A C 1
ATOM 665 O O . PRO A 1 88 ? 10.214 1.489 25.600 1.00 88.00 88 PRO A O 1
ATOM 668 N N . LEU A 1 89 ? 8.134 2.208 25.154 1.00 89.44 89 LEU A N 1
ATOM 669 C CA . LEU A 1 89 ? 7.707 2.182 26.558 1.00 89.44 89 LEU A CA 1
ATOM 670 C C . LEU A 1 89 ? 7.470 0.750 27.062 1.00 89.44 89 LEU A C 1
ATOM 672 O O . LEU A 1 89 ? 7.517 0.495 28.268 1.00 89.44 89 LEU A O 1
ATOM 676 N N . LEU A 1 90 ? 7.173 -0.181 26.156 1.00 91.81 90 LEU A N 1
ATOM 677 C CA . LEU A 1 90 ? 6.814 -1.562 26.463 1.00 91.81 90 LEU A CA 1
ATOM 678 C C . LEU A 1 90 ? 7.958 -2.521 26.134 1.00 91.81 90 LEU A C 1
ATOM 680 O O . LEU A 1 90 ? 8.527 -2.477 25.047 1.00 91.81 90 LEU A O 1
ATOM 684 N N . GLU A 1 91 ? 8.237 -3.441 27.055 1.00 91.31 91 GLU A N 1
ATOM 685 C CA . GLU A 1 91 ? 9.115 -4.580 26.798 1.00 91.31 91 GLU A CA 1
ATOM 686 C C . GLU A 1 91 ? 8.419 -5.600 25.882 1.00 91.31 91 GLU A C 1
ATOM 688 O O . GLU A 1 91 ? 7.194 -5.743 25.908 1.00 91.31 91 GLU A O 1
ATOM 693 N N . GLU A 1 92 ? 9.191 -6.394 25.139 1.00 91.44 92 GLU A N 1
ATOM 694 C CA . GLU A 1 92 ? 8.662 -7.387 24.186 1.00 91.44 92 GLU A CA 1
ATOM 695 C C . GLU A 1 92 ? 7.658 -8.372 24.807 1.00 91.44 92 GLU A C 1
ATOM 697 O O . GLU A 1 92 ? 6.638 -8.714 24.209 1.00 91.44 92 GLU A O 1
ATOM 702 N N . VAL A 1 93 ? 7.880 -8.785 26.059 1.00 92.00 93 VAL A N 1
ATOM 703 C CA . VAL A 1 93 ? 6.933 -9.655 26.776 1.00 92.00 93 VAL A CA 1
ATOM 704 C C . VAL A 1 93 ? 5.590 -8.956 26.999 1.00 92.00 93 VAL A C 1
ATOM 706 O O . VAL A 1 93 ? 4.540 -9.591 26.886 1.00 92.00 93 VAL A O 1
ATOM 709 N N . GLN A 1 94 ? 5.606 -7.657 27.297 1.00 92.69 94 GLN A N 1
ATOM 710 C CA . GLN A 1 94 ? 4.393 -6.867 27.494 1.00 92.69 94 GLN A CA 1
ATOM 711 C C . GLN A 1 94 ? 3.684 -6.607 26.166 1.00 92.69 94 GLN A C 1
ATOM 713 O O . GLN A 1 94 ? 2.462 -6.725 26.122 1.00 92.69 94 GLN A O 1
ATOM 718 N N . LYS A 1 95 ? 4.430 -6.328 25.088 1.00 94.06 95 LYS A N 1
ATOM 719 C CA . LYS A 1 95 ? 3.875 -6.195 23.732 1.00 94.06 95 LYS A CA 1
ATOM 720 C C . LYS A 1 95 ? 3.123 -7.463 23.324 1.00 94.06 95 LYS A C 1
ATOM 722 O O . LYS A 1 95 ? 1.935 -7.402 23.025 1.00 94.06 95 LYS A O 1
ATOM 727 N N . MET A 1 96 ? 3.757 -8.634 23.447 1.00 92.56 96 MET A N 1
ATOM 728 C CA . MET A 1 96 ? 3.117 -9.923 23.142 1.00 92.56 96 MET A CA 1
ATOM 729 C C . MET A 1 96 ? 1.856 -10.186 23.980 1.00 92.56 96 MET A C 1
ATOM 731 O O . MET A 1 96 ? 0.879 -10.743 23.480 1.00 92.56 96 MET A O 1
ATOM 735 N N . GLN A 1 97 ? 1.863 -9.816 25.264 1.00 93.69 97 GLN A N 1
ATOM 736 C CA . GLN A 1 97 ? 0.685 -9.953 26.125 1.00 93.69 97 GLN A CA 1
ATOM 737 C C . GLN A 1 97 ? -0.443 -9.011 25.703 1.00 93.69 97 GLN A C 1
ATOM 739 O O . GLN A 1 97 ? -1.599 -9.428 25.671 1.00 93.69 97 GLN A O 1
ATOM 744 N N . LEU A 1 98 ? -0.117 -7.761 25.372 1.00 94.81 98 LEU A N 1
ATOM 745 C CA . LEU A 1 98 ? -1.098 -6.778 24.930 1.00 94.81 98 LEU A CA 1
ATOM 746 C C . LEU A 1 98 ? -1.717 -7.157 23.591 1.00 94.81 98 LEU A C 1
ATOM 748 O O . LEU A 1 98 ? -2.933 -7.065 23.482 1.00 94.81 98 LEU A O 1
ATOM 752 N N . ILE A 1 99 ? -0.937 -7.650 22.625 1.00 94.94 99 ILE A N 1
ATOM 753 C CA . ILE A 1 99 ? -1.461 -8.110 21.328 1.00 94.94 99 ILE A CA 1
ATOM 754 C C . ILE A 1 99 ? -2.561 -9.158 21.528 1.00 94.94 99 ILE A C 1
ATOM 756 O O . ILE A 1 99 ? -3.646 -9.009 20.977 1.00 94.94 99 ILE A O 1
ATOM 760 N N . ARG A 1 100 ? -2.347 -10.154 22.399 1.00 94.88 100 ARG A N 1
ATOM 761 C CA . ARG A 1 100 ? -3.367 -11.179 22.702 1.00 94.88 100 ARG A CA 1
ATOM 762 C C . ARG A 1 100 ? -4.640 -10.594 23.314 1.00 94.88 100 ARG A C 1
ATOM 764 O O . ARG A 1 100 ? -5.739 -11.022 22.994 1.00 94.88 100 ARG A O 1
ATOM 771 N N . ILE A 1 101 ? -4.498 -9.618 24.207 1.00 96.44 101 ILE A N 1
ATOM 772 C CA . ILE A 1 101 ? -5.646 -8.980 24.866 1.00 96.44 101 ILE A CA 1
ATOM 773 C C . ILE A 1 101 ? -6.405 -8.075 23.879 1.00 96.44 101 ILE A C 1
ATOM 775 O O . ILE A 1 101 ? -7.636 -8.020 23.912 1.00 96.44 101 ILE A O 1
ATOM 779 N N . MET A 1 102 ? -5.682 -7.384 22.995 1.00 97.50 102 MET A N 1
ATOM 780 C CA . MET A 1 102 ? -6.260 -6.579 21.921 1.00 97.50 102 MET A CA 1
ATOM 781 C C . MET A 1 102 ? -6.982 -7.461 20.900 1.00 97.50 102 MET A C 1
ATOM 783 O O . MET A 1 102 ? -8.081 -7.105 20.493 1.00 97.50 102 MET A O 1
ATOM 787 N N . GLU A 1 103 ? -6.442 -8.635 20.562 1.00 97.25 103 GLU A N 1
ATOM 788 C CA . GLU A 1 103 ? -7.107 -9.622 19.702 1.00 97.25 103 GLU A CA 1
ATOM 789 C C . GLU A 1 103 ? -8.492 -9.996 20.250 1.00 97.25 103 GLU A C 1
ATOM 791 O O . GLU A 1 103 ? -9.487 -9.917 19.532 1.00 97.25 103 GLU A O 1
ATOM 796 N N . GLU A 1 104 ? -8.595 -10.311 21.544 1.00 96.44 104 GLU A N 1
ATOM 797 C CA . GLU A 1 104 ? -9.886 -10.603 22.181 1.00 96.44 104 GLU A CA 1
ATOM 798 C C . GLU A 1 104 ? -10.844 -9.395 22.111 1.00 96.44 104 GLU A C 1
ATOM 800 O O . GLU A 1 104 ? -12.039 -9.550 21.850 1.00 96.44 104 GLU A O 1
ATOM 805 N N . ALA A 1 105 ? -10.330 -8.171 22.286 1.00 97.81 105 ALA A N 1
ATOM 806 C CA . ALA A 1 105 ? -11.129 -6.953 22.155 1.00 97.81 105 ALA A CA 1
ATOM 807 C C . ALA A 1 105 ? -11.624 -6.713 20.723 1.00 97.81 105 ALA A C 1
ATOM 809 O O . ALA A 1 105 ? -12.794 -6.373 20.534 1.00 97.81 105 ALA A O 1
ATOM 810 N N . PHE A 1 106 ? -10.786 -6.931 19.709 1.00 98.06 106 PHE A N 1
ATOM 811 C CA . PHE A 1 106 ? -11.192 -6.809 18.309 1.00 98.06 106 PHE A CA 1
ATOM 812 C C . PHE A 1 106 ? -12.130 -7.932 17.868 1.00 98.06 106 PHE A C 1
ATOM 814 O O . PHE A 1 106 ? -13.019 -7.676 17.058 1.00 98.06 106 PHE A O 1
ATOM 821 N N . GLY A 1 107 ? -12.040 -9.122 18.469 1.00 97.06 107 GLY A N 1
ATOM 822 C CA . GLY A 1 107 ? -13.066 -10.158 18.341 1.00 97.06 107 GLY A CA 1
ATOM 823 C C . GLY A 1 107 ? -14.455 -9.639 18.739 1.00 97.06 107 GLY A C 1
ATOM 824 O O . GLY A 1 107 ? -15.415 -9.791 17.980 1.00 97.06 107 GLY A O 1
ATOM 825 N N . ALA A 1 108 ? -14.551 -8.927 19.867 1.00 96.69 108 ALA A N 1
ATOM 826 C CA . ALA A 1 108 ? -15.794 -8.295 20.317 1.00 96.69 108 ALA A CA 1
ATOM 827 C C . ALA A 1 108 ? -16.259 -7.154 19.389 1.00 96.69 108 ALA A C 1
ATOM 829 O O . ALA A 1 108 ? -17.448 -7.039 19.087 1.00 96.69 108 ALA A O 1
ATOM 830 N N . VAL A 1 109 ? -15.332 -6.334 18.877 1.00 97.31 109 VAL A N 1
ATOM 831 C CA . VAL A 1 109 ? -15.640 -5.285 17.883 1.00 97.31 109 VAL A CA 1
ATOM 832 C C . VAL A 1 109 ? -16.221 -5.891 16.604 1.00 97.31 109 VAL A C 1
ATOM 834 O O . VAL A 1 109 ? -17.234 -5.405 16.099 1.00 97.31 109 VAL A O 1
ATOM 837 N N . ILE A 1 110 ? -15.621 -6.967 16.089 1.00 96.88 110 ILE A N 1
ATOM 838 C CA . ILE A 1 110 ? -16.117 -7.674 14.903 1.00 96.88 110 ILE A CA 1
ATOM 839 C C . ILE A 1 110 ? -17.502 -8.264 15.179 1.00 96.88 110 ILE A C 1
ATOM 841 O O . ILE A 1 110 ? -18.403 -8.112 14.352 1.00 96.88 110 ILE A O 1
ATOM 845 N N . PHE A 1 111 ? -17.696 -8.899 16.338 1.00 95.19 111 PHE A N 1
ATOM 846 C CA . PHE A 1 111 ? -18.992 -9.444 16.736 1.00 95.19 111 PHE A CA 1
ATOM 847 C C . PHE A 1 111 ? -20.087 -8.369 16.770 1.00 95.19 111 PHE A C 1
ATOM 849 O O . PHE A 1 111 ? -21.173 -8.587 16.230 1.00 95.19 111 PHE A O 1
ATOM 856 N N . TYR A 1 112 ? -19.796 -7.190 17.326 1.00 94.44 112 TYR A N 1
ATOM 857 C CA . TYR A 1 112 ? -20.705 -6.044 17.291 1.00 94.44 112 TYR A CA 1
ATOM 858 C C . TYR A 1 112 ? -21.008 -5.595 15.853 1.00 94.44 112 TYR A C 1
ATOM 860 O O . TYR A 1 112 ? -22.172 -5.507 15.468 1.00 94.44 112 TYR A O 1
ATOM 868 N N . LEU A 1 113 ? -19.981 -5.369 15.025 1.00 95.44 113 LEU A N 1
ATOM 869 C CA . LEU A 1 113 ? -20.153 -4.870 13.654 1.00 95.44 113 LEU A CA 1
ATOM 870 C C . LEU A 1 113 ? -20.985 -5.806 12.765 1.00 95.44 113 LEU A C 1
ATOM 872 O O . LEU A 1 113 ? -21.702 -5.332 11.887 1.00 95.44 113 LEU A O 1
ATOM 876 N N . ARG A 1 114 ? -20.954 -7.121 13.010 1.00 93.88 114 ARG A N 1
ATOM 877 C CA . ARG A 1 114 ? -21.805 -8.100 12.302 1.00 93.88 114 ARG A CA 1
ATOM 878 C C . ARG A 1 114 ? -23.295 -7.929 12.568 1.00 93.88 114 ARG A C 1
ATOM 880 O O . ARG A 1 114 ? -24.105 -8.365 11.754 1.00 93.88 114 ARG A O 1
ATOM 887 N N . GLN A 1 115 ? -23.649 -7.352 13.709 1.00 91.12 115 GLN A N 1
ATOM 888 C CA . GLN A 1 115 ? -25.034 -7.167 14.133 1.00 91.12 115 GLN A CA 1
ATOM 889 C C . GLN A 1 115 ? -25.605 -5.819 13.688 1.00 91.12 115 GLN A C 1
ATOM 891 O O . GLN A 1 115 ? -26.820 -5.641 13.721 1.00 91.12 115 GLN A O 1
ATOM 896 N N . VAL A 1 116 ? -24.748 -4.889 13.253 1.00 91.00 116 VAL A N 1
ATOM 897 C CA . VAL A 1 116 ? -25.151 -3.536 12.858 1.00 91.00 116 VAL A CA 1
ATOM 898 C C . VAL A 1 116 ? -26.113 -3.588 11.673 1.00 91.00 116 VAL A C 1
ATOM 900 O O . VAL A 1 116 ? -25.779 -4.037 10.570 1.00 91.00 116 VAL A O 1
ATOM 903 N N . GLY A 1 117 ? -27.321 -3.075 11.898 1.00 87.88 117 GLY A N 1
ATOM 904 C CA . GLY A 1 117 ? -28.356 -2.971 10.883 1.00 87.88 117 GLY A CA 1
ATOM 905 C C . GLY A 1 117 ? -28.094 -1.855 9.869 1.00 87.88 117 GLY A C 1
ATOM 906 O O . GLY A 1 117 ? -27.303 -0.935 10.072 1.00 87.88 117 GLY A O 1
ATOM 907 N N . GLN A 1 118 ? -28.828 -1.886 8.755 1.00 85.06 118 GLN A N 1
ATOM 908 C CA . GLN A 1 118 ? -28.726 -0.863 7.702 1.00 85.06 118 GLN A CA 1
ATOM 909 C C . GLN A 1 118 ? -29.119 0.547 8.180 1.00 85.06 118 GLN A C 1
ATOM 911 O O . GLN A 1 118 ? -28.620 1.536 7.640 1.00 85.06 118 GLN A O 1
ATOM 916 N N . GLU A 1 119 ? -30.004 0.635 9.174 1.00 83.88 119 GLU A N 1
ATOM 917 C CA . GLU A 1 119 ? -30.496 1.891 9.756 1.00 83.88 119 GLU A CA 1
ATOM 918 C C . GLU A 1 119 ? -29.454 2.547 10.677 1.00 83.88 119 GLU A C 1
ATOM 920 O O . GLU A 1 119 ? -29.391 3.771 10.784 1.00 83.88 119 GLU A O 1
ATOM 925 N N . GLU A 1 120 ? -28.573 1.740 11.269 1.00 84.69 120 GLU A N 1
ATOM 926 C CA . GLU A 1 120 ? -27.565 2.165 12.244 1.00 84.69 120 GLU A CA 1
ATOM 927 C C . GLU A 1 120 ? -26.251 2.609 11.595 1.00 84.69 120 GLU A C 1
ATOM 929 O O . GLU A 1 120 ? -25.385 3.162 12.263 1.00 84.69 120 GLU A O 1
ATOM 934 N N . LEU A 1 121 ? -26.089 2.442 10.278 1.00 85.94 121 LEU A N 1
ATOM 935 C CA . LEU A 1 121 ? -24.837 2.772 9.582 1.00 85.94 121 LEU A CA 1
ATOM 936 C C . LEU A 1 121 ? -24.448 4.253 9.691 1.00 85.94 121 LEU A C 1
ATOM 938 O O . LEU A 1 121 ? -23.327 4.612 9.353 1.00 85.94 121 LEU A O 1
ATOM 942 N N . GLN A 1 122 ? -25.366 5.131 10.097 1.00 85.06 122 GLN A N 1
ATOM 943 C CA . GLN A 1 122 ? -25.091 6.554 10.310 1.00 85.06 122 GLN A CA 1
ATOM 944 C C . GLN A 1 122 ? -24.634 6.885 11.735 1.00 85.06 122 GLN A C 1
ATOM 946 O O . GLN A 1 122 ? -24.247 8.033 11.976 1.00 85.06 122 GLN A O 1
ATOM 951 N N . ASP A 1 123 ? -24.675 5.914 12.649 1.00 87.69 123 ASP A N 1
ATOM 952 C CA . ASP A 1 123 ? -24.249 6.068 14.034 1.00 87.69 123 ASP A CA 1
ATOM 953 C C . ASP A 1 123 ? -22.729 6.340 14.093 1.00 87.69 123 ASP A C 1
ATOM 955 O O . ASP A 1 123 ? -21.932 5.529 13.605 1.00 87.69 123 ASP A O 1
ATOM 959 N N . PRO A 1 124 ? -22.290 7.465 14.693 1.00 89.31 124 PRO A N 1
ATOM 960 C CA . PRO A 1 124 ? -20.873 7.755 14.913 1.00 89.31 124 PRO A CA 1
ATOM 961 C C . PRO A 1 124 ? -20.115 6.647 15.655 1.00 89.31 124 PRO A C 1
ATOM 963 O O . PRO A 1 124 ? -18.911 6.499 15.455 1.00 89.31 124 PRO A O 1
ATOM 966 N N . PHE A 1 125 ? -20.797 5.854 16.483 1.00 91.56 125 PHE A N 1
ATOM 967 C CA . PHE A 1 125 ? -20.185 4.733 17.187 1.00 91.56 125 PHE A CA 1
ATOM 968 C C . PHE A 1 125 ? -19.779 3.596 16.239 1.00 91.56 125 PHE A C 1
ATOM 970 O O . PHE A 1 125 ? -18.704 3.014 16.398 1.00 91.56 125 PHE A O 1
ATOM 977 N N . VAL A 1 126 ? -20.570 3.337 15.191 1.00 93.50 126 VAL A N 1
ATOM 978 C CA . VAL A 1 126 ? -20.202 2.382 14.132 1.00 93.50 126 VAL A CA 1
ATOM 979 C C . VAL A 1 126 ? -18.968 2.885 13.389 1.00 93.50 126 VAL A C 1
ATOM 981 O O . VAL A 1 126 ? -18.039 2.117 13.156 1.00 93.50 126 VAL A O 1
ATOM 984 N N . PHE A 1 127 ? -18.896 4.187 13.091 1.00 93.38 127 PHE A N 1
ATOM 985 C CA . PHE A 1 127 ? -17.699 4.779 12.489 1.00 93.38 127 PHE A CA 1
ATOM 986 C C . PHE A 1 127 ? -16.464 4.618 13.380 1.00 93.38 127 PHE A C 1
ATOM 988 O O . PHE A 1 127 ? -15.420 4.195 12.890 1.00 93.38 127 PHE A O 1
ATOM 995 N N . ALA A 1 128 ? -16.580 4.911 14.678 1.00 94.44 128 ALA A N 1
ATOM 996 C CA . ALA A 1 128 ? -15.482 4.740 15.626 1.00 94.44 128 ALA A CA 1
ATOM 997 C C . ALA A 1 128 ? -15.012 3.278 15.703 1.00 94.44 128 ALA A C 1
ATOM 999 O O . ALA A 1 128 ? -13.809 3.032 15.741 1.00 94.44 128 ALA A O 1
ATOM 1000 N N . SER A 1 129 ? -15.951 2.329 15.650 1.00 96.69 129 SER A N 1
ATOM 1001 C CA . SER A 1 129 ? -15.676 0.887 15.648 1.00 96.69 129 SER A CA 1
ATOM 1002 C C . SER A 1 129 ? -14.970 0.435 14.364 1.00 96.69 129 SER A C 1
ATOM 1004 O O . SER A 1 129 ? -13.976 -0.282 14.429 1.00 96.69 129 SER A O 1
ATOM 1006 N N . VAL A 1 130 ? -15.433 0.895 13.194 1.00 96.94 130 VAL A N 1
ATOM 1007 C CA . VAL A 1 130 ? -14.790 0.618 11.895 1.00 96.94 130 VAL A CA 1
ATOM 1008 C C . VAL A 1 130 ? -13.391 1.231 11.830 1.00 96.94 130 VAL A C 1
ATOM 1010 O O . VAL A 1 130 ? -12.471 0.583 11.344 1.00 96.94 130 VAL A O 1
ATOM 1013 N N . ARG A 1 131 ? -13.207 2.452 12.344 1.00 95.75 131 ARG A N 1
ATOM 1014 C CA . ARG A 1 131 ? -11.900 3.119 12.420 1.00 95.75 131 ARG A CA 1
ATOM 1015 C C . ARG A 1 131 ? -10.915 2.329 13.280 1.00 95.75 131 ARG A C 1
ATOM 1017 O O . ARG A 1 131 ? -9.808 2.067 12.826 1.00 95.75 131 ARG A O 1
ATOM 1024 N N . ALA A 1 132 ? -11.336 1.936 14.483 1.00 97.00 132 ALA A N 1
ATOM 1025 C CA . ALA A 1 132 ? -10.505 1.155 15.392 1.00 97.00 132 ALA A CA 1
ATOM 1026 C C . ALA A 1 132 ? -10.125 -0.195 14.769 1.00 97.00 132 ALA A C 1
ATOM 1028 O O . ALA A 1 132 ? -8.965 -0.594 14.813 1.00 97.00 132 ALA A O 1
ATOM 1029 N N . LEU A 1 133 ? -11.086 -0.880 14.136 1.00 98.00 133 LEU A N 1
ATOM 1030 C CA . LEU A 1 133 ? -10.815 -2.127 13.420 1.00 98.00 133 LEU A CA 1
ATOM 1031 C C . LEU A 1 133 ? -9.861 -1.912 12.235 1.00 98.00 133 LEU A C 1
ATOM 1033 O O . LEU A 1 133 ? -8.997 -2.748 11.998 1.00 98.00 133 LEU A O 1
ATOM 1037 N N . GLY A 1 134 ? -9.984 -0.796 11.515 1.00 97.06 134 GLY A N 1
ATOM 1038 C CA . GLY A 1 134 ? -9.053 -0.416 10.454 1.00 97.06 134 GLY A CA 1
ATOM 1039 C C . GLY A 1 134 ? -7.613 -0.287 10.956 1.00 97.06 134 GLY A C 1
ATOM 1040 O O . GLY A 1 134 ? -6.707 -0.825 10.327 1.00 97.06 134 GLY A O 1
ATOM 1041 N N . ALA A 1 135 ? -7.414 0.331 12.127 1.00 95.94 135 ALA A N 1
ATOM 1042 C CA . ALA A 1 135 ? -6.104 0.416 12.775 1.00 95.94 135 ALA A CA 1
ATOM 1043 C C . ALA A 1 135 ? -5.551 -0.962 13.176 1.00 95.94 135 ALA A C 1
ATOM 1045 O O . ALA A 1 135 ? -4.361 -1.204 13.030 1.00 95.94 135 ALA A O 1
ATOM 1046 N N . TRP A 1 136 ? -6.399 -1.889 13.630 1.00 97.12 136 TRP A N 1
ATOM 1047 C CA . TRP A 1 136 ? -5.977 -3.271 13.884 1.00 97.12 136 TRP A CA 1
ATOM 1048 C C . TRP A 1 136 ? -5.562 -3.993 12.604 1.00 97.12 136 TRP A C 1
ATOM 1050 O O . TRP A 1 136 ? -4.474 -4.548 12.535 1.00 97.12 136 TRP A O 1
ATOM 1060 N N . MET A 1 137 ? -6.407 -3.947 11.572 1.00 97.06 137 MET A N 1
ATOM 1061 C CA . MET A 1 137 ? -6.161 -4.618 10.292 1.00 97.06 137 MET A CA 1
ATOM 1062 C C . MET A 1 137 ? -4.941 -4.072 9.541 1.00 97.06 137 MET A C 1
ATOM 1064 O O . MET A 1 137 ? -4.414 -4.761 8.670 1.00 97.06 137 MET A O 1
ATOM 1068 N N . ALA A 1 138 ? -4.542 -2.831 9.822 1.00 95.62 138 ALA A N 1
ATOM 1069 C CA . ALA A 1 138 ? -3.337 -2.227 9.269 1.00 95.62 138 ALA A CA 1
ATOM 1070 C C . ALA A 1 138 ? -2.056 -2.888 9.797 1.00 95.62 138 ALA A C 1
ATOM 1072 O O . ALA A 1 138 ? -1.071 -2.937 9.076 1.00 95.62 138 ALA A O 1
ATOM 1073 N N . GLU A 1 139 ? -2.078 -3.408 11.025 1.00 93.56 139 GLU A N 1
ATOM 1074 C CA . GLU A 1 139 ? -0.855 -3.777 11.747 1.00 93.56 139 GLU A CA 1
ATOM 1075 C C . GLU A 1 139 ? -0.807 -5.267 12.111 1.00 93.56 139 GLU A C 1
ATOM 1077 O O . GLU A 1 139 ? 0.249 -5.894 12.063 1.00 93.56 139 GLU A O 1
ATOM 1082 N N . GLU A 1 140 ? -1.955 -5.870 12.431 1.00 91.19 140 GLU A N 1
ATOM 1083 C CA . GLU A 1 140 ? -2.078 -7.292 12.741 1.00 91.19 140 GLU A CA 1
ATOM 1084 C C . GLU A 1 140 ? -2.802 -8.022 11.607 1.00 91.19 140 GLU A C 1
ATOM 1086 O O . GLU A 1 140 ? -4.012 -7.896 11.403 1.00 91.19 140 GLU A O 1
ATOM 1091 N N . THR A 1 141 ? -2.036 -8.815 10.860 1.00 87.19 141 THR A N 1
ATOM 1092 C CA . THR A 1 141 ? -2.510 -9.509 9.655 1.00 87.19 141 THR A CA 1
ATOM 1093 C C . THR A 1 141 ? -2.719 -11.004 9.865 1.00 87.19 141 THR A C 1
ATOM 1095 O O . THR A 1 141 ? -3.228 -11.668 8.969 1.00 87.19 141 THR A O 1
ATOM 1098 N N . SER A 1 142 ? -2.341 -11.570 11.015 1.00 88.12 142 SER A N 1
ATOM 1099 C CA . SER A 1 142 ? -2.368 -13.013 11.279 1.00 88.12 142 SER A CA 1
ATOM 1100 C C . SER A 1 142 ? -3.568 -13.467 12.115 1.00 88.12 142 SER A C 1
ATOM 1102 O O . SER A 1 142 ? -4.119 -14.543 11.856 1.00 88.12 142 SER A O 1
ATOM 1104 N N . SER A 1 143 ? -4.013 -12.639 13.060 1.00 93.25 143 SER A N 1
ATOM 1105 C CA . SER A 1 143 ? -5.138 -12.936 13.951 1.00 93.25 143 SER A CA 1
ATOM 1106 C C . SER A 1 143 ? -6.505 -12.616 13.328 1.00 93.25 143 SER A C 1
ATOM 1108 O O . SER A 1 143 ? -6.634 -11.759 12.457 1.00 93.25 143 SER A O 1
ATOM 1110 N N . LEU A 1 144 ? -7.557 -13.306 13.792 1.00 95.50 144 LEU A N 1
ATOM 1111 C CA . LEU A 1 144 ? -8.966 -13.067 13.418 1.00 95.50 144 LEU A CA 1
ATOM 1112 C C . LEU A 1 144 ? -9.272 -13.131 11.904 1.00 95.50 144 LEU A C 1
ATOM 1114 O O . LEU A 1 144 ? -10.254 -12.556 11.431 1.00 95.50 144 LEU A O 1
ATOM 1118 N N . LYS A 1 145 ? -8.442 -13.819 11.105 1.00 94.94 145 LYS A N 1
ATOM 1119 C CA . LYS A 1 145 ? -8.576 -13.859 9.635 1.00 94.94 145 LYS A CA 1
ATOM 1120 C C . LYS A 1 145 ? -9.949 -14.317 9.161 1.00 94.94 145 LYS A C 1
ATOM 1122 O O . LYS A 1 145 ? -10.514 -13.736 8.232 1.00 94.94 145 LYS A O 1
ATOM 1127 N N . GLN A 1 146 ? -10.471 -15.382 9.768 1.00 96.31 146 GLN A N 1
ATOM 1128 C CA . GLN A 1 146 ? -11.782 -15.924 9.422 1.00 96.31 146 GLN A CA 1
ATOM 1129 C C . GLN A 1 146 ? -12.864 -14.885 9.711 1.00 96.31 146 GLN A C 1
ATOM 1131 O O . GLN A 1 146 ? -13.749 -14.647 8.886 1.00 96.31 146 GLN A O 1
ATOM 1136 N N . GLU A 1 147 ? -12.758 -14.248 10.869 1.00 97.19 147 GLU A N 1
ATOM 1137 C CA . GLU A 1 147 ? -13.740 -13.323 11.377 1.00 97.19 147 GLU A CA 1
ATOM 1138 C C . GLU A 1 147 ? -13.780 -12.034 10.552 1.00 97.19 147 GLU A C 1
ATOM 1140 O O . GLU A 1 147 ? -14.862 -11.533 10.225 1.00 97.19 147 GLU A O 1
ATOM 1145 N N . ILE A 1 148 ? -12.602 -11.544 10.162 1.00 97.62 148 ILE A N 1
ATOM 1146 C CA . ILE A 1 148 ? -12.429 -10.419 9.246 1.00 97.62 148 ILE A CA 1
ATOM 1147 C C . ILE A 1 148 ? -13.020 -10.771 7.882 1.00 97.62 148 ILE A C 1
ATOM 1149 O O . ILE A 1 148 ? -13.836 -10.004 7.376 1.00 97.62 148 ILE A O 1
ATOM 1153 N N . CYS A 1 149 ? -12.693 -11.939 7.312 1.00 97.56 149 CYS A N 1
ATOM 1154 C CA . CYS A 1 149 ? -13.224 -12.370 6.012 1.00 97.56 149 CYS A CA 1
ATOM 1155 C C . CYS A 1 149 ? -14.759 -12.349 5.971 1.00 97.56 149 CYS A C 1
ATOM 1157 O O . CYS A 1 149 ? -15.348 -11.866 5.008 1.00 97.56 149 CYS A O 1
ATOM 1159 N N . GLU A 1 150 ? -15.408 -12.843 7.023 1.00 97.12 150 GLU A N 1
ATOM 1160 C CA . GLU A 1 150 ? -16.869 -12.828 7.163 1.00 97.12 150 GLU A CA 1
ATOM 1161 C C . GLU A 1 150 ? -17.452 -11.404 7.271 1.00 97.12 150 GLU A C 1
ATOM 1163 O O . GLU A 1 150 ? -18.605 -11.187 6.903 1.00 97.12 150 GLU A O 1
ATOM 1168 N N . LEU A 1 151 ? -16.667 -10.425 7.737 1.00 97.62 151 LEU A N 1
ATOM 1169 C CA . LEU A 1 151 ? -17.075 -9.025 7.878 1.00 97.62 151 LEU A CA 1
ATOM 1170 C C . LEU A 1 151 ? -16.763 -8.164 6.633 1.00 97.62 151 LEU A C 1
ATOM 1172 O O . LEU A 1 151 ? -17.353 -7.096 6.463 1.00 97.62 151 LEU A O 1
ATOM 1176 N N . LEU A 1 152 ? -15.878 -8.596 5.727 1.00 97.81 152 LEU A N 1
ATOM 1177 C CA . LEU A 1 152 ? -15.381 -7.754 4.623 1.00 97.81 152 LEU A CA 1
ATOM 1178 C C . LEU A 1 152 ? -16.482 -7.163 3.739 1.00 97.81 152 LEU A C 1
ATOM 1180 O O . LEU A 1 152 ? -16.438 -5.976 3.411 1.00 97.81 152 LEU A O 1
ATOM 1184 N N . SER A 1 153 ? -17.500 -7.948 3.378 1.00 97.00 153 SER A N 1
ATOM 1185 C CA . SER A 1 153 ? -18.608 -7.443 2.557 1.00 97.00 153 SER A CA 1
ATOM 1186 C C . SER A 1 153 ? -19.374 -6.309 3.249 1.00 97.00 153 SER A C 1
ATOM 1188 O O . SER A 1 153 ? -19.796 -5.357 2.587 1.00 97.00 153 SER A O 1
ATOM 1190 N N . PHE A 1 154 ? -19.515 -6.371 4.578 1.00 97.00 154 PHE A N 1
ATOM 1191 C CA . PHE A 1 154 ? -20.086 -5.280 5.365 1.00 97.00 154 PHE A CA 1
ATOM 1192 C C . PHE A 1 154 ? -19.190 -4.038 5.312 1.00 97.00 154 PHE A C 1
ATOM 1194 O O . PHE A 1 154 ? -19.700 -2.957 5.025 1.00 97.00 154 PHE A O 1
ATOM 1201 N N . LEU A 1 155 ? -17.872 -4.179 5.505 1.00 97.44 155 LEU A N 1
ATOM 1202 C CA . LEU A 1 155 ? -16.932 -3.048 5.493 1.00 97.44 155 LEU A CA 1
ATOM 1203 C C . LEU A 1 155 ? -16.927 -2.311 4.148 1.00 97.44 155 LEU A C 1
ATOM 1205 O O . LEU A 1 155 ? -17.000 -1.082 4.119 1.00 97.44 155 LEU A O 1
ATOM 1209 N N . VAL A 1 156 ? -16.927 -3.044 3.030 1.00 96.81 156 VAL A N 1
ATOM 1210 C CA . VAL A 1 156 ? -17.008 -2.450 1.683 1.00 96.81 156 VAL A CA 1
ATOM 1211 C C . VAL A 1 156 ? -18.341 -1.724 1.482 1.00 96.81 156 VAL A C 1
ATOM 1213 O O . VAL A 1 156 ? -18.369 -0.593 0.992 1.00 96.81 156 VAL A O 1
ATOM 1216 N N . CYS A 1 157 ? -19.459 -2.331 1.896 1.00 94.38 157 CYS A N 1
ATOM 1217 C CA . CYS A 1 157 ? -20.782 -1.707 1.811 1.00 94.38 157 CYS A CA 1
ATOM 1218 C C . CYS A 1 157 ? -20.870 -0.431 2.665 1.00 94.38 157 CYS A C 1
ATOM 1220 O O . CYS A 1 157 ? -21.368 0.600 2.203 1.00 94.38 157 CYS A O 1
ATOM 1222 N N . TYR A 1 158 ? -20.347 -0.488 3.889 1.00 94.12 158 TYR A N 1
ATOM 1223 C CA . TYR A 1 158 ? -20.285 0.630 4.819 1.00 94.12 158 TYR A CA 1
ATOM 1224 C C . TYR A 1 158 ? -19.465 1.788 4.239 1.00 94.12 158 TYR A C 1
ATOM 1226 O O . TYR A 1 158 ? -19.979 2.904 4.116 1.00 94.12 158 TYR A O 1
ATOM 1234 N N . ALA A 1 159 ? -18.235 1.511 3.797 1.00 93.69 159 ALA A N 1
ATOM 1235 C CA . ALA A 1 159 ? -17.351 2.501 3.193 1.00 93.69 159 ALA A CA 1
ATOM 1236 C C . ALA A 1 159 ? -17.989 3.146 1.956 1.00 93.69 159 ALA A C 1
ATOM 1238 O O . ALA A 1 159 ? -18.030 4.370 1.851 1.00 93.69 159 ALA A O 1
ATOM 1239 N N . LYS A 1 160 ? -18.594 2.344 1.069 1.00 91.75 160 LYS A N 1
ATOM 1240 C CA . LYS A 1 160 ? -19.292 2.835 -0.128 1.00 91.75 160 LYS A CA 1
ATOM 1241 C C . LYS A 1 160 ? -20.430 3.799 0.201 1.00 91.75 160 LYS A C 1
ATOM 1243 O O . LYS A 1 160 ? -20.602 4.802 -0.490 1.00 91.75 160 LYS A O 1
ATOM 1248 N N . LYS A 1 161 ? -21.227 3.510 1.233 1.00 88.94 161 LYS A N 1
ATOM 1249 C CA . LYS A 1 161 ? -22.343 4.377 1.638 1.00 88.94 161 LYS A CA 1
ATOM 1250 C C . LYS A 1 161 ? -21.873 5.708 2.211 1.00 88.94 161 LYS A C 1
ATOM 1252 O O . LYS A 1 161 ? -22.446 6.737 1.860 1.00 88.94 161 LYS A O 1
ATOM 1257 N N . HIS A 1 162 ? -20.855 5.694 3.072 1.00 84.88 162 HIS A N 1
ATOM 1258 C CA . HIS A 1 162 ? -20.294 6.925 3.640 1.00 84.88 162 HIS A CA 1
ATOM 1259 C C . HIS A 1 162 ? -19.574 7.759 2.586 1.00 84.88 162 HIS A C 1
ATOM 1261 O O . HIS A 1 162 ? -19.788 8.964 2.525 1.00 84.88 162 HIS A O 1
ATOM 1267 N N . PHE A 1 163 ? -18.827 7.114 1.690 1.00 84.19 163 PHE A N 1
ATOM 1268 C CA . PHE A 1 163 ? -18.156 7.775 0.576 1.00 84.19 163 PHE A CA 1
ATOM 1269 C C . PHE A 1 163 ? -19.144 8.513 -0.343 1.00 84.19 163 PHE A C 1
ATOM 1271 O O . PHE A 1 163 ? -19.032 9.721 -0.531 1.00 84.19 163 PHE A O 1
ATOM 1278 N N . LYS A 1 164 ? -20.193 7.833 -0.832 1.00 75.75 164 LYS A N 1
ATOM 1279 C CA . LYS A 1 164 ? -21.191 8.450 -1.729 1.00 75.75 164 LYS A CA 1
ATOM 1280 C C . LYS A 1 164 ? -21.967 9.602 -1.095 1.00 75.75 164 LYS A C 1
ATOM 1282 O O . LYS A 1 164 ? -22.411 10.499 -1.806 1.00 75.75 164 LYS A O 1
ATOM 1287 N N . LYS A 1 165 ? -22.151 9.578 0.226 1.00 64.44 165 LYS A N 1
ATOM 1288 C CA . LYS A 1 165 ? -22.858 10.634 0.957 1.00 64.44 165 LYS A CA 1
ATOM 1289 C C . LYS A 1 165 ? -22.016 11.906 1.112 1.00 64.44 165 LYS A C 1
ATOM 1291 O O . LYS A 1 165 ? -22.594 12.978 1.212 1.00 64.44 165 LYS A O 1
ATOM 1296 N N . ASN A 1 166 ? -20.689 11.795 1.076 1.00 56.88 166 ASN A N 1
ATOM 1297 C CA . ASN A 1 166 ? -19.754 12.917 1.210 1.00 56.88 166 ASN A CA 1
ATOM 1298 C C . ASN A 1 166 ? -19.281 13.474 -0.151 1.00 56.88 166 ASN A C 1
ATOM 1300 O O . ASN A 1 166 ? -18.310 14.219 -0.205 1.00 56.88 166 ASN A O 1
ATOM 1304 N N . SER A 1 167 ? -19.930 13.108 -1.263 1.00 50.31 167 SER A N 1
ATOM 1305 C CA . SER A 1 167 ? -19.660 13.711 -2.576 1.00 50.31 167 SER A CA 1
ATOM 1306 C C . SER A 1 167 ? -20.008 15.215 -2.550 1.00 50.31 167 SER A C 1
ATOM 1308 O O . SER A 1 167 ? -20.993 15.570 -1.897 1.00 50.31 167 SER A O 1
ATOM 1310 N N . PRO A 1 168 ? -19.282 16.100 -3.269 1.00 43.88 168 PRO A N 1
ATOM 1311 C CA . PRO A 1 168 ? -19.416 17.568 -3.191 1.00 43.88 168 PRO A CA 1
ATOM 1312 C C . PRO A 1 168 ? -20.835 18.125 -3.406 1.00 43.88 168 PRO A C 1
ATOM 1314 O O . PRO A 1 168 ? -21.145 19.236 -2.983 1.00 43.88 168 PRO A O 1
ATOM 1317 N N . ALA A 1 169 ? -21.753 17.350 -3.993 1.00 37.97 169 ALA A N 1
ATOM 1318 C CA . ALA A 1 169 ? -23.173 17.706 -4.053 1.00 37.97 169 ALA A CA 1
ATOM 1319 C C . ALA A 1 169 ? -23.855 17.791 -2.666 1.00 37.97 169 ALA A C 1
ATOM 1321 O O . ALA A 1 169 ? -24.883 18.453 -2.535 1.00 37.97 169 ALA A O 1
ATOM 1322 N N . SER A 1 170 ? -23.304 17.137 -1.636 1.00 38.78 170 SER A N 1
ATOM 1323 C CA . SER A 1 170 ? -23.843 17.113 -0.270 1.00 38.78 170 SER A CA 1
ATOM 1324 C C . SER A 1 170 ? -23.177 18.119 0.679 1.00 38.78 170 SER A C 1
ATOM 1326 O O . SER A 1 170 ? -23.742 18.395 1.739 1.00 38.78 170 SER A O 1
ATOM 1328 N N . GLU A 1 171 ? -22.022 18.689 0.320 1.00 37.16 171 GLU A N 1
ATOM 1329 C CA . GLU A 1 171 ? -21.302 19.685 1.137 1.00 37.16 171 GLU A CA 1
ATOM 1330 C C . GLU A 1 171 ? -21.973 21.065 1.123 1.00 37.16 171 GLU A C 1
ATOM 1332 O O . GLU A 1 171 ? -21.824 21.840 2.064 1.00 37.16 171 GLU A O 1
ATOM 1337 N N . LEU A 1 172 ? -22.828 21.341 0.130 1.00 34.38 172 LEU A N 1
ATOM 1338 C CA . LEU A 1 172 ? -23.666 22.548 0.081 1.00 34.38 172 LEU A CA 1
ATOM 1339 C C . LEU A 1 172 ? -24.714 22.628 1.215 1.00 34.38 172 LEU A C 1
ATOM 1341 O O . LEU A 1 172 ? -25.453 23.610 1.288 1.00 34.38 172 LEU A O 1
ATOM 1345 N N . LEU A 1 173 ? -24.812 21.610 2.081 1.00 35.19 173 LEU A N 1
ATOM 1346 C CA . LEU A 1 173 ? -25.818 21.511 3.145 1.00 35.19 173 LEU A CA 1
ATOM 1347 C C . LEU A 1 173 ? -25.247 21.365 4.565 1.00 35.19 173 LEU A C 1
ATOM 1349 O O . LEU A 1 173 ? -26.031 21.329 5.514 1.00 35.19 173 LEU A O 1
ATOM 1353 N N . SER A 1 174 ? -23.927 21.288 4.754 1.00 31.30 174 SER A N 1
ATOM 1354 C CA . SER A 1 174 ? -23.330 21.140 6.090 1.00 31.30 174 SER A CA 1
ATOM 1355 C C . SER A 1 174 ? -22.710 22.444 6.579 1.00 31.30 174 SER A C 1
ATOM 1357 O O . SER A 1 174 ? -21.603 22.813 6.202 1.00 31.30 174 SER A O 1
ATOM 1359 N N . THR A 1 175 ? -23.455 23.128 7.444 1.00 29.06 175 THR A N 1
ATOM 1360 C CA . THR A 1 175 ? -23.040 24.306 8.206 1.00 29.06 175 THR A CA 1
ATOM 1361 C C . THR A 1 175 ? -21.831 24.009 9.098 1.00 29.06 175 THR A C 1
ATOM 1363 O O . THR A 1 175 ? -21.705 22.924 9.668 1.00 29.06 175 THR A O 1
ATOM 1366 N N . GLU A 1 176 ? -20.974 25.019 9.226 1.00 34.28 176 GLU A N 1
ATOM 1367 C CA . GLU A 1 176 ? -19.772 25.092 10.058 1.00 34.28 176 GLU A CA 1
ATOM 1368 C C . GLU A 1 176 ? -19.935 24.444 11.452 1.00 34.28 176 GLU A C 1
ATOM 1370 O O . GLU A 1 176 ? -20.873 24.756 12.188 1.00 34.28 176 GLU A O 1
ATOM 1375 N N . GLY A 1 177 ? -18.976 23.591 11.852 1.00 33.59 177 GLY A N 1
ATOM 1376 C CA . GLY A 1 177 ? -18.610 23.475 13.273 1.00 33.59 177 GLY A CA 1
ATOM 1377 C C . GLY A 1 177 ? -18.425 22.102 13.938 1.00 33.59 177 GLY A C 1
ATOM 1378 O O . GLY A 1 177 ? -18.049 22.110 15.105 1.00 33.59 177 GLY A O 1
ATOM 1379 N N . SER A 1 178 ? -18.650 20.929 13.319 1.00 34.72 178 SER A N 1
ATOM 1380 C CA . SER A 1 178 ? -18.454 19.658 14.079 1.00 34.72 178 SER A CA 1
ATOM 1381 C C . SER A 1 178 ? -18.223 18.338 13.324 1.00 34.72 178 SER A C 1
ATOM 1383 O O . SER A 1 178 ? -18.161 17.285 13.961 1.00 34.72 178 SER A O 1
ATOM 1385 N N . ALA A 1 179 ? -18.073 18.313 12.002 1.00 39.47 179 ALA A N 1
ATOM 1386 C CA . ALA A 1 179 ? -17.927 17.035 11.307 1.00 39.47 179 ALA A CA 1
ATOM 1387 C C . ALA A 1 179 ? -16.454 16.595 11.246 1.00 39.47 179 ALA A C 1
ATOM 1389 O O . ALA A 1 179 ? -15.710 17.044 10.379 1.00 39.47 179 ALA A O 1
ATOM 1390 N N . LEU A 1 180 ? -16.033 15.678 12.131 1.00 39.34 180 LEU A N 1
ATOM 1391 C CA . LEU A 1 180 ? -14.873 14.824 11.839 1.00 39.34 180 LEU A CA 1
ATOM 1392 C C . LEU A 1 180 ? -15.040 14.267 10.412 1.00 39.34 180 LEU A C 1
ATOM 1394 O O . LEU A 1 180 ? -16.135 13.779 10.106 1.00 39.34 180 LEU A O 1
ATOM 1398 N N . PRO A 1 181 ? -14.008 14.314 9.548 1.00 50.41 181 PRO A N 1
ATOM 1399 C CA . PRO A 1 181 ? -14.141 13.825 8.185 1.00 50.41 181 PRO A CA 1
ATOM 1400 C C . PRO A 1 181 ? -14.523 12.341 8.214 1.00 50.41 181 PRO A C 1
ATOM 1402 O O . PRO A 1 181 ? -13.725 11.489 8.616 1.00 50.41 181 PRO A O 1
ATOM 1405 N N . ARG A 1 182 ? -15.764 12.040 7.802 1.00 66.00 182 ARG A N 1
ATOM 1406 C CA . ARG A 1 182 ? -16.377 10.697 7.777 1.00 66.00 182 ARG A CA 1
ATOM 1407 C C . ARG A 1 182 ? -15.852 9.854 6.611 1.00 66.00 182 ARG A C 1
ATOM 1409 O O . ARG A 1 182 ? -16.611 9.166 5.933 1.00 66.00 182 ARG A O 1
ATOM 1416 N N . ASP A 1 183 ? -14.554 9.927 6.358 1.00 82.25 183 ASP A N 1
ATOM 1417 C CA . ASP A 1 183 ? -13.878 9.065 5.400 1.00 82.25 183 ASP A CA 1
ATOM 1418 C C . ASP A 1 183 ? -13.466 7.776 6.108 1.00 82.25 183 ASP A C 1
ATOM 1420 O O . ASP A 1 183 ? -12.381 7.679 6.683 1.00 82.25 183 ASP A O 1
ATOM 1424 N N . ALA A 1 184 ? -14.395 6.820 6.138 1.00 89.69 184 ALA A N 1
ATOM 1425 C CA . ALA A 1 184 ? -14.154 5.497 6.702 1.00 89.69 184 ALA A CA 1
ATOM 1426 C C . ALA A 1 184 ? -13.211 4.667 5.824 1.00 89.69 184 ALA A C 1
ATOM 1428 O O . ALA A 1 184 ? -12.503 3.809 6.343 1.00 89.69 184 ALA A O 1
ATOM 1429 N N . LEU A 1 185 ? -13.203 4.918 4.509 1.00 93.31 185 LEU A N 1
ATOM 1430 C CA . LEU A 1 185 ? -12.425 4.129 3.563 1.00 93.31 185 LEU A CA 1
ATOM 1431 C C . LEU A 1 185 ? -10.932 4.329 3.804 1.00 93.31 185 LEU A C 1
ATOM 1433 O O . LEU A 1 185 ? -10.223 3.334 3.894 1.00 93.31 185 LEU A O 1
ATOM 1437 N N . ARG A 1 186 ? -10.496 5.572 4.051 1.00 92.88 186 ARG A N 1
ATOM 1438 C CA . ARG A 1 186 ? -9.135 5.920 4.503 1.00 92.88 186 ARG A CA 1
ATOM 1439 C C . ARG A 1 186 ? -8.572 4.963 5.558 1.00 92.88 186 ARG A C 1
ATOM 1441 O O . ARG A 1 186 ? -7.438 4.519 5.436 1.00 92.88 186 ARG A O 1
ATOM 1448 N N . PHE A 1 187 ? -9.353 4.647 6.592 1.00 93.81 187 PHE A N 1
ATOM 1449 C CA . PHE A 1 187 ? -8.891 3.811 7.706 1.00 93.81 187 PHE A CA 1
ATOM 1450 C C . PHE A 1 187 ? -8.858 2.319 7.364 1.00 93.81 187 PHE A C 1
ATOM 1452 O O . PHE A 1 187 ? -8.200 1.549 8.050 1.00 93.81 187 PHE A O 1
ATOM 1459 N N . LEU A 1 188 ? -9.566 1.908 6.312 1.00 97.50 188 LEU A N 1
ATOM 1460 C CA . LEU A 1 188 ? -9.599 0.528 5.835 1.00 97.50 188 LEU A CA 1
ATOM 1461 C C . LEU A 1 188 ? -8.532 0.245 4.772 1.00 97.50 188 LEU A C 1
ATOM 1463 O O . LEU A 1 188 ? -8.219 -0.922 4.548 1.00 97.50 188 LEU A O 1
ATOM 1467 N N . LEU A 1 189 ? -7.976 1.276 4.116 1.00 98.12 189 LEU A N 1
ATOM 1468 C CA . LEU A 1 189 ? -7.017 1.103 3.019 1.00 98.1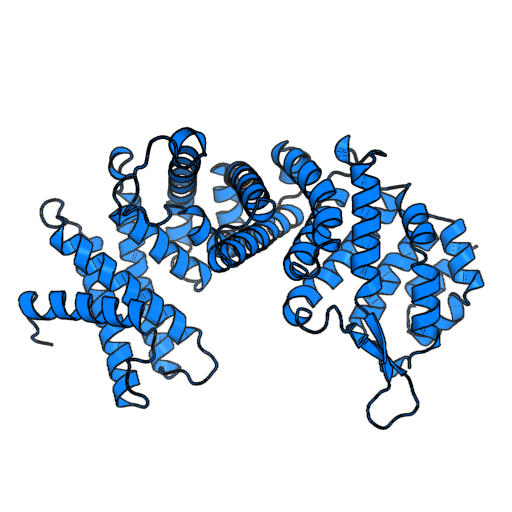2 189 LEU A CA 1
ATOM 1469 C C . LEU A 1 189 ? -5.797 0.252 3.401 1.00 98.12 189 LEU A C 1
ATOM 1471 O O . LEU A 1 189 ? -5.503 -0.666 2.635 1.00 98.12 189 LEU A O 1
ATOM 1475 N N . PRO A 1 190 ? -5.108 0.470 4.542 1.00 97.62 190 PRO A N 1
ATOM 1476 C CA . PRO A 1 190 ? -3.934 -0.340 4.875 1.00 97.62 190 PRO A CA 1
ATOM 1477 C C . PRO A 1 190 ? -4.296 -1.821 5.043 1.00 97.62 190 PRO A C 1
ATOM 1479 O O . PRO A 1 190 ? -3.702 -2.687 4.405 1.00 97.62 190 PRO A O 1
ATOM 1482 N N . GLY A 1 191 ? -5.377 -2.110 5.777 1.00 98.00 191 GLY A N 1
ATOM 1483 C CA . GLY A 1 191 ? -5.895 -3.471 5.915 1.00 98.00 191 GLY A CA 1
ATOM 1484 C C . GLY A 1 191 ? -6.300 -4.099 4.578 1.00 98.00 191 GLY A C 1
ATOM 1485 O O . GLY A 1 191 ? -5.991 -5.258 4.315 1.00 98.00 191 GLY A O 1
ATOM 1486 N N . PHE A 1 192 ? -6.943 -3.345 3.681 1.00 98.44 192 PHE A N 1
ATOM 1487 C CA . PHE A 1 192 ? -7.263 -3.825 2.331 1.00 98.44 192 PHE A CA 1
ATOM 1488 C C . PHE A 1 192 ? -6.009 -4.071 1.483 1.00 98.44 192 PHE A C 1
ATOM 1490 O O . PHE A 1 192 ? -6.007 -4.992 0.664 1.00 98.44 192 PHE A O 1
ATOM 1497 N N . CYS A 1 193 ? -4.938 -3.302 1.685 1.00 98.50 193 CYS A N 1
ATOM 1498 C CA . CYS A 1 193 ? -3.653 -3.536 1.034 1.00 98.50 193 CYS A CA 1
ATOM 1499 C C . CYS A 1 193 ? -3.110 -4.918 1.408 1.00 98.50 193 CYS A C 1
ATOM 1501 O O . CYS A 1 193 ? -2.888 -5.735 0.519 1.00 98.50 193 CYS A O 1
ATOM 1503 N N . HIS A 1 194 ? -3.032 -5.251 2.698 1.00 97.38 194 HIS A N 1
ATOM 1504 C CA . HIS A 1 194 ? -2.598 -6.585 3.133 1.00 97.38 194 HIS A CA 1
ATOM 1505 C C . HIS A 1 194 ? -3.524 -7.696 2.629 1.00 97.38 194 HIS A C 1
ATOM 1507 O O . HIS A 1 194 ? -3.079 -8.682 2.044 1.00 97.38 194 HIS A O 1
ATOM 1513 N N . LEU A 1 195 ? -4.835 -7.510 2.783 1.00 97.62 195 LEU A N 1
ATOM 1514 C CA . LEU A 1 195 ? -5.828 -8.521 2.431 1.00 97.62 195 LEU A CA 1
ATOM 1515 C C . LEU A 1 195 ? -5.915 -8.803 0.927 1.00 97.62 195 LEU A C 1
ATOM 1517 O O . LEU A 1 195 ? -6.264 -9.912 0.539 1.00 97.62 195 LEU A O 1
ATOM 1521 N N . THR A 1 196 ? -5.605 -7.842 0.058 1.00 98.12 196 THR A N 1
ATOM 1522 C CA . THR A 1 196 ? -5.598 -8.098 -1.393 1.00 98.12 196 THR A CA 1
ATOM 1523 C C . THR A 1 196 ? -4.410 -8.938 -1.858 1.00 98.12 196 THR A C 1
ATOM 1525 O O . THR A 1 196 ? -4.483 -9.532 -2.935 1.00 98.12 196 THR A O 1
ATOM 1528 N N . ALA A 1 197 ? -3.351 -9.064 -1.054 1.00 96.69 197 ALA A N 1
ATOM 1529 C CA . ALA A 1 197 ? -2.253 -9.984 -1.340 1.00 96.69 197 ALA A CA 1
ATOM 1530 C C . ALA A 1 197 ? -2.637 -11.459 -1.096 1.00 96.69 197 ALA A C 1
ATOM 1532 O O . ALA A 1 197 ? -2.041 -12.356 -1.689 1.00 96.69 197 ALA A O 1
ATOM 1533 N N . GLU A 1 198 ? -3.659 -11.727 -0.277 1.00 96.12 198 GLU A N 1
ATOM 1534 C CA . GLU A 1 198 ? -4.108 -13.079 0.079 1.00 96.12 198 GLU A CA 1
ATOM 1535 C C . GLU A 1 198 ? -5.320 -13.536 -0.751 1.00 96.12 198 GLU A C 1
ATOM 1537 O O . GLU A 1 198 ? -6.249 -12.768 -0.988 1.00 96.12 198 GLU A O 1
ATOM 1542 N N . ASP A 1 199 ? -5.356 -14.814 -1.150 1.00 96.62 199 ASP A N 1
ATOM 1543 C CA . ASP A 1 199 ? -6.354 -15.339 -2.100 1.00 96.62 199 ASP A CA 1
ATOM 1544 C C . ASP A 1 199 ? -7.809 -15.150 -1.654 1.00 96.62 199 ASP A C 1
ATOM 1546 O O . ASP A 1 199 ? -8.604 -14.486 -2.318 1.00 96.62 199 ASP A O 1
ATOM 1550 N N . ARG A 1 200 ? -8.166 -15.710 -0.495 1.00 97.38 200 ARG A N 1
ATOM 1551 C CA . ARG A 1 200 ? -9.549 -15.701 -0.008 1.00 97.38 200 ARG A CA 1
ATOM 1552 C C . ARG A 1 200 ? -10.100 -14.293 0.261 1.00 97.38 200 ARG A C 1
ATOM 1554 O O . ARG A 1 200 ? -11.191 -13.995 -0.228 1.00 97.38 200 ARG A O 1
ATOM 1561 N N . PRO A 1 201 ? -9.447 -13.434 1.064 1.00 97.94 201 PRO A N 1
ATOM 1562 C CA . PRO A 1 201 ? -9.981 -12.100 1.315 1.00 97.94 201 PRO A CA 1
ATOM 1563 C C . PRO A 1 201 ? -9.987 -11.219 0.057 1.00 97.94 201 PRO A C 1
ATOM 1565 O O . PRO A 1 201 ? -10.929 -10.439 -0.106 1.00 97.94 201 PRO A O 1
ATOM 1568 N N . ARG A 1 202 ? -9.035 -11.385 -0.877 1.00 98.44 202 ARG A N 1
ATOM 1569 C CA . ARG A 1 202 ? -9.081 -10.729 -2.193 1.00 98.44 202 ARG A CA 1
ATOM 1570 C C . ARG A 1 202 ? -10.356 -11.081 -2.958 1.00 98.44 202 ARG A C 1
ATOM 1572 O O . ARG A 1 202 ? -11.042 -10.170 -3.420 1.00 98.44 202 ARG A O 1
ATOM 1579 N N . ASP A 1 203 ? -10.711 -12.360 -3.052 1.00 98.44 203 ASP A N 1
ATOM 1580 C CA . ASP A 1 203 ? -11.921 -12.796 -3.765 1.00 98.44 203 ASP A CA 1
ATOM 1581 C C . ASP A 1 203 ? -13.197 -12.192 -3.159 1.00 98.44 203 ASP A C 1
ATOM 1583 O O . ASP A 1 203 ? -14.112 -11.782 -3.883 1.00 98.44 203 ASP A O 1
ATOM 1587 N N . ILE A 1 204 ? -13.248 -12.073 -1.827 1.00 98.62 204 ILE A N 1
ATOM 1588 C CA . ILE A 1 204 ? -14.364 -11.436 -1.114 1.00 98.62 204 ILE A CA 1
ATOM 1589 C C . ILE A 1 204 ? -14.419 -9.934 -1.423 1.00 98.62 204 ILE A C 1
ATOM 1591 O O . ILE A 1 204 ? -15.498 -9.417 -1.721 1.00 98.62 204 ILE A O 1
ATOM 1595 N N . LEU A 1 205 ? -13.281 -9.230 -1.393 1.00 98.56 205 LEU A N 1
ATOM 1596 C CA . LEU A 1 205 ? -13.194 -7.801 -1.723 1.00 98.56 205 LEU A CA 1
ATOM 1597 C C . LEU A 1 205 ? -13.621 -7.523 -3.171 1.00 98.56 205 LEU A C 1
ATOM 1599 O O . LEU A 1 205 ? -14.411 -6.605 -3.413 1.00 98.56 205 LEU A O 1
ATOM 1603 N N . ILE A 1 206 ? -13.154 -8.336 -4.124 1.00 98.38 206 ILE A N 1
ATOM 1604 C CA . ILE A 1 206 ? -13.553 -8.252 -5.535 1.00 98.38 206 ILE A CA 1
ATOM 1605 C C . ILE A 1 206 ? -15.066 -8.456 -5.657 1.00 98.38 206 ILE A C 1
ATOM 1607 O O . ILE A 1 206 ? -15.757 -7.605 -6.218 1.00 98.38 206 ILE A O 1
ATOM 1611 N N . SER A 1 207 ? -15.595 -9.530 -5.066 1.00 98.06 207 SER A N 1
ATOM 1612 C CA . SER A 1 207 ? -17.026 -9.863 -5.118 1.00 98.06 207 SER A CA 1
ATOM 1613 C C . SER A 1 207 ? -17.911 -8.799 -4.458 1.00 98.06 207 SER A C 1
ATOM 1615 O O . SER A 1 207 ? -19.033 -8.558 -4.899 1.00 98.06 207 SER A O 1
ATOM 1617 N N . ALA A 1 208 ? -17.407 -8.124 -3.422 1.00 97.88 208 ALA A N 1
ATOM 1618 C CA . ALA A 1 208 ? -18.091 -7.019 -2.754 1.00 97.88 208 ALA A CA 1
ATOM 1619 C C . ALA A 1 208 ? -18.045 -5.694 -3.547 1.00 97.88 208 ALA A C 1
ATOM 1621 O O . ALA A 1 208 ? -18.695 -4.719 -3.160 1.00 97.88 208 ALA A O 1
ATOM 1622 N N . GLY A 1 209 ? -17.303 -5.638 -4.658 1.00 97.31 209 GLY A N 1
ATOM 1623 C CA . GLY A 1 209 ? -17.171 -4.452 -5.503 1.00 97.31 209 GLY A CA 1
ATOM 1624 C C . GLY A 1 209 ? -16.162 -3.424 -4.986 1.00 97.31 209 GLY A C 1
ATOM 1625 O O . GLY A 1 209 ? -16.300 -2.237 -5.292 1.00 97.31 209 GLY A O 1
ATOM 1626 N N . ALA A 1 210 ? -15.159 -3.856 -4.213 1.00 97.94 210 ALA A N 1
ATOM 1627 C CA . ALA A 1 210 ? -14.081 -2.986 -3.747 1.00 97.94 210 ALA A CA 1
ATOM 1628 C C . ALA A 1 210 ? -13.282 -2.327 -4.893 1.00 97.94 210 ALA A C 1
ATOM 1630 O O . ALA A 1 210 ? -13.030 -1.131 -4.775 1.00 97.94 210 ALA A O 1
ATOM 1631 N N . PRO A 1 211 ? -12.943 -2.999 -6.018 1.00 97.94 211 PRO A N 1
ATOM 1632 C CA . PRO A 1 211 ? -12.170 -2.367 -7.096 1.00 97.94 211 PRO A CA 1
ATOM 1633 C C . PRO A 1 211 ? -12.828 -1.100 -7.661 1.00 97.94 211 PRO A C 1
ATOM 1635 O O . PRO A 1 211 ? -12.180 -0.062 -7.785 1.00 97.94 211 PRO A O 1
ATOM 1638 N N . ALA A 1 212 ? -14.136 -1.154 -7.931 1.00 96.69 212 ALA A N 1
ATOM 1639 C CA . ALA A 1 212 ? -14.899 0.000 -8.405 1.00 96.69 212 ALA A CA 1
ATOM 1640 C C . ALA A 1 212 ? -14.937 1.133 -7.368 1.00 96.69 212 ALA A C 1
ATOM 1642 O O . ALA A 1 212 ? -14.696 2.287 -7.713 1.00 96.69 212 ALA A O 1
ATOM 1643 N N . LEU A 1 213 ? -15.179 0.800 -6.092 1.00 97.00 213 LEU A N 1
ATOM 1644 C CA . LEU A 1 213 ? -15.164 1.774 -4.997 1.00 97.00 213 LEU A CA 1
ATOM 1645 C C . LEU A 1 213 ? -13.796 2.461 -4.861 1.00 97.00 213 LEU A C 1
ATOM 1647 O O . LEU A 1 213 ? -13.737 3.679 -4.733 1.00 97.00 213 LEU A O 1
ATOM 1651 N N . LEU A 1 214 ? -12.709 1.689 -4.899 1.00 97.62 214 LEU A N 1
ATOM 1652 C CA . LEU A 1 214 ? -11.345 2.200 -4.771 1.00 97.62 214 LEU A CA 1
ATOM 1653 C C . LEU A 1 214 ? -10.963 3.100 -5.945 1.00 97.62 214 LEU A C 1
ATOM 1655 O O . LEU A 1 214 ? -10.273 4.090 -5.743 1.00 97.62 214 LEU A O 1
ATOM 1659 N N . CYS A 1 215 ? -11.437 2.808 -7.158 1.00 96.88 215 CYS A N 1
ATOM 1660 C CA . CYS A 1 215 ? -11.187 3.671 -8.310 1.00 96.88 215 CYS A CA 1
ATOM 1661 C C . CYS A 1 215 ? -11.946 5.000 -8.207 1.00 96.88 215 CYS A C 1
ATOM 1663 O O . CYS A 1 215 ? -11.370 6.047 -8.498 1.00 96.88 215 CYS A O 1
ATOM 1665 N N . GLU A 1 216 ? -13.215 4.976 -7.778 1.00 94.88 216 GLU A N 1
ATOM 1666 C CA . GLU A 1 216 ? -13.978 6.202 -7.495 1.00 94.88 216 GLU A CA 1
ATOM 1667 C C . GLU A 1 216 ? -13.282 7.031 -6.400 1.00 94.88 216 GLU A C 1
ATOM 1669 O O . GLU A 1 216 ? -13.129 8.244 -6.536 1.00 94.88 216 GLU A O 1
ATOM 1674 N N . TYR A 1 217 ? -12.805 6.369 -5.343 1.00 95.25 217 TYR A N 1
ATOM 1675 C CA . TYR A 1 217 ? -12.070 7.013 -4.259 1.00 95.25 217 TYR A CA 1
ATOM 1676 C C . TYR A 1 217 ? -10.741 7.614 -4.728 1.00 95.25 217 TYR A C 1
ATOM 1678 O O . TYR A 1 217 ? -10.459 8.771 -4.426 1.00 95.25 217 TYR A O 1
ATOM 1686 N N . PHE A 1 218 ? -9.953 6.873 -5.512 1.00 96.06 218 PHE A N 1
ATOM 1687 C CA . PHE A 1 218 ? -8.686 7.346 -6.071 1.00 96.06 218 PHE A CA 1
ATOM 1688 C C . PHE A 1 218 ? -8.886 8.610 -6.914 1.00 96.06 218 PHE A C 1
ATOM 1690 O O . PHE A 1 218 ? -8.141 9.573 -6.759 1.00 96.06 218 PHE A O 1
ATOM 1697 N N . LEU A 1 219 ? -9.920 8.638 -7.762 1.00 93.69 219 LEU A N 1
ATOM 1698 C CA . LEU A 1 219 ? -10.278 9.815 -8.558 1.00 93.69 219 LEU A CA 1
ATOM 1699 C C . LEU A 1 219 ? -10.584 11.030 -7.672 1.00 93.69 219 LEU A C 1
ATOM 1701 O O . LEU A 1 219 ? -10.039 12.104 -7.913 1.00 93.69 219 LEU A O 1
ATOM 1705 N N . GLN A 1 220 ? -11.392 10.862 -6.620 1.00 91.38 220 GLN A N 1
ATOM 1706 C CA . GLN A 1 220 ? -11.705 11.964 -5.707 1.00 91.38 220 GLN A CA 1
ATOM 1707 C C . GLN A 1 220 ? -10.462 12.462 -4.956 1.00 91.38 220 GLN A C 1
ATOM 1709 O O . GLN A 1 220 ? -10.246 13.668 -4.865 1.00 91.38 220 GLN A O 1
ATOM 1714 N N . GLN A 1 221 ? -9.624 11.564 -4.432 1.00 91.12 221 GLN A N 1
ATOM 1715 C CA . GLN A 1 221 ? -8.392 11.970 -3.743 1.00 91.12 221 GLN A CA 1
ATOM 1716 C C . GLN A 1 221 ? -7.410 12.658 -4.702 1.00 91.12 221 GLN A C 1
ATOM 1718 O O . GLN A 1 221 ? -6.735 13.612 -4.324 1.00 91.12 221 GLN A O 1
ATOM 1723 N N . TRP A 1 222 ? -7.367 12.230 -5.964 1.00 92.75 222 TRP A N 1
ATOM 1724 C CA . TRP A 1 222 ? -6.574 12.883 -7.001 1.00 92.75 222 TRP A CA 1
ATOM 1725 C C . TRP A 1 222 ? -7.058 14.314 -7.294 1.00 92.75 222 TRP A C 1
ATOM 1727 O O . TRP A 1 222 ? -6.248 15.233 -7.434 1.00 92.75 222 TRP A O 1
ATOM 1737 N N . GLU A 1 223 ? -8.373 14.534 -7.344 1.00 90.62 223 GLU A N 1
ATOM 1738 C CA . GLU A 1 223 ? -8.955 15.877 -7.473 1.00 90.62 223 GLU A CA 1
ATOM 1739 C C . GLU A 1 223 ? -8.607 16.763 -6.270 1.00 90.62 223 GLU A C 1
ATOM 1741 O O . GLU A 1 223 ? -8.212 17.913 -6.457 1.00 90.62 223 GLU A O 1
ATOM 1746 N N . VAL A 1 224 ? -8.668 16.224 -5.047 1.00 87.75 224 VAL A N 1
ATOM 1747 C CA . VAL A 1 224 ? -8.258 16.947 -3.831 1.00 87.75 224 VAL A CA 1
ATOM 1748 C C . VAL A 1 224 ? -6.783 17.341 -3.908 1.00 87.75 224 VAL A C 1
ATOM 1750 O O . VAL A 1 224 ? -6.467 18.515 -3.712 1.00 87.75 224 VAL A O 1
ATOM 1753 N N . LEU A 1 225 ? -5.896 16.404 -4.262 1.00 88.12 225 LEU A N 1
ATOM 1754 C CA . LEU A 1 225 ? -4.453 16.645 -4.376 1.00 88.12 225 LEU A CA 1
ATOM 1755 C C . LEU A 1 225 ? -4.118 17.738 -5.405 1.00 88.12 225 LEU A C 1
ATOM 1757 O O . LEU A 1 225 ? -3.229 18.553 -5.181 1.00 88.12 225 LEU A O 1
ATOM 1761 N N . THR A 1 226 ? -4.826 17.756 -6.537 1.00 87.62 226 THR A N 1
ATOM 1762 C CA . THR A 1 226 ? -4.562 18.692 -7.646 1.00 87.62 226 THR A CA 1
ATOM 1763 C C . THR A 1 226 ? -5.293 20.032 -7.515 1.00 87.62 226 THR A C 1
ATOM 1765 O O . THR A 1 226 ? -4.976 20.986 -8.231 1.00 87.62 226 THR A O 1
ATOM 1768 N N . SER A 1 227 ? -6.254 20.133 -6.596 1.00 85.38 227 SER A N 1
ATOM 1769 C CA . SER A 1 227 ? -6.940 21.381 -6.254 1.00 85.38 227 SER A CA 1
ATOM 1770 C C . SER A 1 227 ? -6.076 22.303 -5.373 1.00 85.38 227 SER A C 1
ATOM 1772 O O . SER A 1 227 ? -5.023 21.914 -4.873 1.00 85.38 227 SER A O 1
ATOM 1774 N N . LYS A 1 228 ? -6.486 23.570 -5.188 1.00 67.44 228 LYS A N 1
ATOM 1775 C CA . LYS A 1 228 ? -5.753 24.497 -4.305 1.00 67.44 228 LYS A CA 1
ATOM 1776 C C . LYS A 1 228 ? -5.849 24.000 -2.855 1.00 67.44 228 LYS A C 1
ATOM 1778 O O . LYS A 1 228 ? -6.964 23.921 -2.346 1.00 67.44 228 LYS A O 1
ATOM 1783 N N . PRO A 1 229 ? -4.724 23.729 -2.177 1.00 61.84 229 PRO A N 1
ATOM 1784 C CA . PRO A 1 229 ? -4.763 23.095 -0.869 1.00 61.84 229 PRO A CA 1
ATOM 1785 C C . PRO A 1 229 ? -5.272 24.032 0.224 1.00 61.84 229 PRO A C 1
ATOM 1787 O O . PRO A 1 229 ? -4.799 25.160 0.362 1.00 61.84 229 PRO A O 1
ATOM 1790 N N . GLU A 1 230 ? -6.195 23.528 1.043 1.00 62.00 230 GLU A N 1
ATOM 1791 C CA . GLU A 1 230 ? -6.698 24.220 2.235 1.00 62.00 230 GLU A CA 1
ATOM 1792 C C . GLU A 1 230 ? -5.781 24.020 3.458 1.00 62.00 230 GLU A C 1
ATOM 1794 O O . GLU A 1 230 ? -5.693 24.900 4.313 1.00 62.00 230 GLU A O 1
ATOM 1799 N N . SER A 1 231 ? -5.061 22.887 3.550 1.00 73.38 231 SER A N 1
ATOM 1800 C CA . SER A 1 231 ? -4.083 22.616 4.619 1.00 73.38 231 SER A CA 1
ATOM 1801 C C . SER A 1 231 ? -3.044 21.542 4.248 1.00 73.38 231 SER A C 1
ATOM 1803 O O . SER A 1 231 ? -3.328 20.631 3.472 1.00 73.38 231 SER A O 1
ATOM 1805 N N . LEU A 1 232 ? -1.847 21.615 4.848 1.00 75.12 232 LEU A N 1
ATOM 1806 C CA . LEU A 1 232 ? -0.757 20.643 4.638 1.00 75.12 232 LEU A CA 1
ATOM 1807 C C . LEU A 1 232 ? -1.084 19.240 5.176 1.00 75.12 232 LEU A C 1
ATOM 1809 O O . LEU A 1 232 ? -0.781 18.251 4.522 1.00 75.12 232 LEU A O 1
ATOM 1813 N N . ALA A 1 233 ? -1.739 19.138 6.337 1.00 71.94 233 ALA A N 1
ATOM 1814 C CA . ALA A 1 233 ? -2.096 17.842 6.924 1.00 71.94 233 ALA A CA 1
ATOM 1815 C C . ALA A 1 233 ? -3.093 17.062 6.047 1.00 71.94 233 ALA A C 1
ATOM 1817 O O . ALA A 1 233 ? -2.980 15.844 5.902 1.00 71.94 233 ALA A O 1
ATOM 1818 N N . LEU A 1 234 ? -4.046 17.771 5.426 1.00 74.00 234 LEU A N 1
ATOM 1819 C CA . LEU A 1 234 ? -4.980 17.174 4.475 1.00 74.00 234 LEU A CA 1
ATOM 1820 C C . LEU A 1 234 ? -4.239 16.630 3.251 1.00 74.00 234 LEU A C 1
ATOM 1822 O O . LEU A 1 234 ? -4.494 15.491 2.859 1.00 74.00 234 LEU A O 1
ATOM 1826 N N . LEU A 1 235 ? -3.293 17.398 2.701 1.00 76.19 235 LEU A N 1
ATOM 1827 C CA . LEU A 1 235 ? -2.464 16.967 1.573 1.00 76.19 235 LEU A CA 1
ATOM 1828 C C . LEU A 1 235 ? -1.678 15.694 1.891 1.00 76.19 235 LEU A C 1
ATOM 1830 O O . LEU A 1 235 ? -1.779 14.731 1.137 1.00 76.19 235 LEU A O 1
ATOM 1834 N N . THR A 1 236 ? -0.983 15.641 3.032 1.00 82.31 236 THR A N 1
ATOM 1835 C CA . THR A 1 236 ? -0.256 14.433 3.453 1.00 82.31 236 THR A CA 1
ATOM 1836 C C . THR A 1 236 ? -1.194 13.231 3.550 1.00 82.31 236 THR A C 1
ATOM 1838 O O . THR A 1 236 ? -0.900 12.170 3.011 1.00 82.31 236 THR A O 1
ATOM 1841 N N . SER A 1 237 ? -2.364 13.387 4.179 1.00 83.81 237 SER A N 1
ATOM 1842 C CA . SER A 1 237 ? -3.318 12.277 4.312 1.00 83.81 237 SER A CA 1
ATOM 1843 C C . SER A 1 237 ? -3.916 11.817 2.973 1.00 83.81 237 SER A C 1
ATOM 1845 O O . SER A 1 237 ? -4.145 10.622 2.774 1.00 83.81 237 SER A O 1
ATOM 1847 N N . THR A 1 238 ? -4.128 12.755 2.047 1.00 88.81 238 THR A N 1
ATOM 1848 C CA . THR A 1 238 ? -4.634 12.496 0.690 1.00 88.81 238 THR A CA 1
ATOM 1849 C C . THR A 1 238 ? -3.597 11.713 -0.107 1.00 88.81 238 THR A C 1
ATOM 1851 O O . THR A 1 238 ? -3.909 10.684 -0.705 1.00 88.81 238 THR A O 1
ATOM 1854 N N . GLU A 1 239 ? -2.341 12.156 -0.062 1.00 92.31 239 GLU A N 1
ATOM 1855 C CA . GLU A 1 239 ? -1.233 11.499 -0.744 1.00 92.31 239 GLU A CA 1
ATOM 1856 C C . GLU A 1 239 ? -1.004 10.076 -0.216 1.00 92.31 239 GLU A C 1
ATOM 1858 O O . GLU A 1 239 ? -0.948 9.140 -1.012 1.00 92.31 239 GLU A O 1
ATOM 1863 N N . MET A 1 240 ? -0.988 9.875 1.106 1.00 93.50 240 MET A N 1
ATOM 1864 C CA . MET A 1 240 ? -0.876 8.535 1.707 1.00 93.50 240 MET A CA 1
ATOM 1865 C C . MET A 1 240 ? -2.020 7.605 1.278 1.00 93.50 240 MET A C 1
ATOM 1867 O O . MET A 1 240 ? -1.813 6.413 1.034 1.00 93.50 240 MET A O 1
ATOM 1871 N N . SER A 1 241 ? -3.234 8.145 1.143 1.00 95.38 241 SER A N 1
ATOM 1872 C CA . SER A 1 241 ? -4.399 7.377 0.693 1.00 95.38 241 SER A CA 1
ATOM 1873 C C . SER A 1 241 ? -4.264 6.953 -0.774 1.00 95.38 241 SER A C 1
ATOM 1875 O O . SER A 1 241 ? -4.563 5.806 -1.116 1.00 95.38 241 SER A O 1
ATOM 1877 N N . LEU A 1 242 ? -3.753 7.836 -1.640 1.00 97.38 242 LEU A N 1
ATOM 1878 C CA . LEU A 1 242 ? -3.439 7.514 -3.037 1.00 97.38 242 LEU A CA 1
ATOM 1879 C C . LEU A 1 242 ? -2.332 6.458 -3.140 1.00 97.38 242 LEU A C 1
ATOM 1881 O O . LEU A 1 242 ? -2.500 5.482 -3.868 1.00 97.38 242 LEU A O 1
ATOM 1885 N N . GLN A 1 243 ? -1.243 6.607 -2.380 1.00 97.94 243 GLN A N 1
ATOM 1886 C CA . GLN A 1 243 ? -0.141 5.638 -2.340 1.00 97.94 243 GLN A CA 1
ATOM 1887 C C . GLN A 1 243 ? -0.629 4.250 -1.896 1.00 97.94 243 GLN A C 1
ATOM 1889 O O . GLN A 1 243 ? -0.401 3.258 -2.586 1.00 97.94 243 GLN A O 1
ATOM 1894 N N . THR A 1 244 ? -1.391 4.175 -0.802 1.00 98.19 244 THR A N 1
ATOM 1895 C CA . THR A 1 244 ? -1.934 2.898 -0.303 1.00 98.19 244 THR A CA 1
ATOM 1896 C C . THR A 1 244 ? -2.886 2.263 -1.318 1.00 98.19 244 THR A C 1
ATOM 1898 O O . THR A 1 244 ? -2.856 1.053 -1.543 1.00 98.19 244 THR A O 1
ATOM 1901 N N . THR A 1 245 ? -3.701 3.076 -1.995 1.00 98.38 245 THR A N 1
ATOM 1902 C CA . THR A 1 245 ? -4.602 2.592 -3.047 1.00 98.38 245 THR A CA 1
ATOM 1903 C C . THR A 1 245 ? -3.830 2.073 -4.267 1.00 98.38 245 THR A C 1
ATOM 1905 O O . THR A 1 245 ? -4.221 1.052 -4.836 1.00 98.38 245 THR A O 1
ATOM 1908 N N . CYS A 1 246 ? -2.701 2.695 -4.637 1.00 98.69 246 CYS A N 1
ATOM 1909 C CA . CYS A 1 246 ? -1.787 2.137 -5.638 1.00 98.69 246 CYS A CA 1
ATOM 1910 C C . CYS A 1 246 ? -1.270 0.753 -5.223 1.00 98.69 246 CYS A C 1
ATOM 1912 O O . CYS A 1 246 ? -1.277 -0.153 -6.053 1.00 98.69 246 CYS A O 1
ATOM 1914 N N . GLY A 1 247 ? -0.898 0.567 -3.953 1.00 98.38 247 GLY A N 1
ATOM 1915 C CA . GLY A 1 247 ? -0.505 -0.737 -3.405 1.00 98.38 247 GLY A CA 1
ATOM 1916 C C . GLY A 1 247 ? -1.598 -1.802 -3.554 1.00 98.38 247 GLY A C 1
ATOM 1917 O O . GLY A 1 247 ? -1.340 -2.892 -4.064 1.00 98.38 247 GLY A O 1
ATOM 1918 N N . ILE A 1 248 ? -2.849 -1.458 -3.223 1.00 98.75 248 ILE A N 1
ATOM 1919 C CA . ILE A 1 248 ? -4.000 -2.355 -3.421 1.00 98.75 248 ILE A CA 1
ATOM 1920 C C . ILE A 1 248 ? -4.147 -2.741 -4.902 1.00 98.75 248 ILE A C 1
ATOM 1922 O O . ILE A 1 248 ? -4.328 -3.914 -5.234 1.00 98.75 248 ILE A O 1
ATOM 1926 N N . PHE A 1 249 ? -4.061 -1.771 -5.816 1.00 98.81 249 PHE A N 1
ATOM 1927 C CA . PHE A 1 249 ? -4.168 -2.057 -7.246 1.00 98.81 249 PHE A CA 1
ATOM 1928 C C . PHE A 1 249 ? -2.986 -2.871 -7.778 1.00 98.81 249 PHE A C 1
ATOM 1930 O O . PHE A 1 249 ? -3.209 -3.752 -8.604 1.00 98.81 249 PHE A O 1
ATOM 1937 N N . LEU A 1 250 ? -1.763 -2.647 -7.289 1.00 98.50 250 LEU A N 1
ATOM 1938 C CA . LEU A 1 250 ? -0.598 -3.466 -7.633 1.00 98.50 250 LEU A CA 1
ATOM 1939 C C . LEU A 1 250 ? -0.821 -4.932 -7.249 1.00 98.50 250 LEU A C 1
ATOM 1941 O O . LEU A 1 250 ? -0.591 -5.813 -8.081 1.00 98.50 250 LEU A O 1
ATOM 1945 N N . ASN A 1 251 ? -1.366 -5.199 -6.057 1.00 98.56 251 ASN A N 1
ATOM 1946 C CA . ASN A 1 251 ? -1.738 -6.556 -5.657 1.00 98.56 251 ASN A CA 1
ATOM 1947 C C . ASN A 1 251 ? -2.734 -7.174 -6.641 1.00 98.56 251 ASN A C 1
ATOM 1949 O O . ASN A 1 251 ? -2.529 -8.302 -7.085 1.00 98.56 251 ASN A O 1
ATOM 1953 N N . LEU A 1 252 ? -3.778 -6.444 -7.046 1.00 98.56 252 LEU A N 1
ATOM 1954 C CA . LEU A 1 252 ? -4.768 -6.938 -8.014 1.00 98.56 252 LEU A CA 1
ATOM 1955 C C . LEU A 1 252 ? -4.175 -7.162 -9.412 1.00 98.56 252 LEU A C 1
ATOM 1957 O O . LEU A 1 252 ? -4.521 -8.136 -10.074 1.00 98.56 252 LEU A O 1
ATOM 1961 N N . VAL A 1 253 ? -3.262 -6.301 -9.856 1.00 98.19 253 VAL A N 1
ATOM 1962 C CA . VAL A 1 253 ? -2.564 -6.444 -11.141 1.00 98.19 253 VAL A CA 1
ATOM 1963 C C . VAL A 1 253 ? -1.715 -7.712 -11.176 1.00 98.19 253 VAL A C 1
ATOM 1965 O O . VAL A 1 253 ? -1.703 -8.409 -12.190 1.00 98.19 253 VAL A O 1
ATOM 1968 N N . VAL A 1 254 ? -1.049 -8.043 -10.070 1.00 97.00 254 VAL A N 1
ATOM 1969 C CA . VAL A 1 254 ? -0.230 -9.257 -9.958 1.00 97.00 254 VAL A CA 1
ATOM 1970 C C . VAL A 1 254 ? -1.090 -10.509 -9.776 1.00 97.00 254 VAL A C 1
ATOM 1972 O O . VAL A 1 254 ? -0.847 -11.524 -10.426 1.00 97.00 254 VAL A O 1
ATOM 1975 N N . THR A 1 255 ? -2.094 -10.455 -8.902 1.00 97.50 255 THR A N 1
ATOM 1976 C CA . THR A 1 255 ? -2.814 -11.650 -8.425 1.00 97.50 255 THR A CA 1
ATOM 1977 C C . THR A 1 255 ? -4.130 -11.929 -9.153 1.00 97.50 255 THR A C 1
ATOM 1979 O O . THR A 1 255 ? -4.609 -13.060 -9.133 1.00 97.50 255 THR A O 1
ATOM 1982 N N . ALA A 1 256 ? -4.714 -10.933 -9.823 1.00 97.50 256 ALA A N 1
ATOM 1983 C CA . ALA A 1 256 ? -5.985 -11.038 -10.541 1.00 97.50 256 ALA A CA 1
ATOM 1984 C C . ALA A 1 256 ? -5.932 -10.363 -11.934 1.00 97.50 256 ALA A C 1
ATOM 1986 O O . ALA A 1 256 ? -6.775 -9.519 -12.254 1.00 97.50 256 ALA A O 1
ATOM 1987 N N . PRO A 1 257 ? -4.984 -10.734 -12.818 1.00 96.62 257 PRO A N 1
ATOM 1988 C CA . PRO A 1 257 ? -4.794 -10.064 -14.109 1.00 96.62 257 PRO A CA 1
ATOM 1989 C C . PRO A 1 257 ? -6.007 -10.167 -15.049 1.00 96.62 257 PRO A C 1
ATOM 1991 O O . PRO A 1 257 ? -6.228 -9.284 -15.879 1.00 96.62 257 PRO A O 1
ATOM 1994 N N . ASP A 1 258 ? -6.818 -11.220 -14.921 1.00 96.69 258 ASP A N 1
ATOM 1995 C CA . ASP A 1 258 ? -8.039 -11.382 -15.715 1.00 96.69 258 ASP A CA 1
ATOM 1996 C C . ASP A 1 258 ? -9.123 -10.372 -15.331 1.00 96.69 258 ASP A C 1
ATOM 1998 O O . ASP A 1 258 ? -9.793 -9.846 -16.220 1.00 96.69 258 ASP A O 1
ATOM 2002 N N . LEU A 1 259 ? -9.239 -10.037 -14.039 1.00 96.94 259 LEU A N 1
ATOM 2003 C CA . LEU A 1 259 ? -10.108 -8.957 -13.573 1.00 96.94 259 LEU A CA 1
ATOM 2004 C C . LEU A 1 259 ? -9.669 -7.631 -14.200 1.00 96.94 259 LEU A C 1
ATOM 2006 O O . LEU A 1 259 ? -10.492 -6.936 -14.790 1.00 96.94 259 LEU A O 1
ATOM 2010 N N . VAL A 1 260 ? -8.371 -7.317 -14.124 1.00 97.31 260 VAL A N 1
ATOM 2011 C CA . VAL A 1 260 ? -7.809 -6.074 -14.678 1.00 97.31 260 VAL A CA 1
ATOM 2012 C C . VAL A 1 260 ? -8.083 -5.956 -16.175 1.00 97.31 260 VAL A C 1
ATOM 2014 O O . VAL A 1 260 ? -8.418 -4.878 -16.657 1.00 97.31 260 VAL A O 1
ATOM 2017 N N . ARG A 1 261 ? -7.990 -7.064 -16.919 1.00 95.38 261 ARG A N 1
ATOM 2018 C CA . ARG A 1 261 ? -8.238 -7.082 -18.366 1.00 95.38 261 ARG A CA 1
ATOM 2019 C C . ARG A 1 261 ? -9.708 -6.872 -18.738 1.00 95.38 261 ARG A C 1
ATOM 2021 O O . ARG A 1 261 ? -9.985 -6.332 -19.806 1.00 95.38 261 ARG A O 1
ATOM 2028 N N . GLN A 1 262 ? -10.637 -7.361 -17.920 1.00 94.00 262 GLN A N 1
ATOM 2029 C CA . GLN A 1 262 ? -12.061 -7.427 -18.267 1.00 94.00 262 GLN A CA 1
ATOM 2030 C C . GLN A 1 262 ? -12.879 -6.269 -17.688 1.00 94.00 262 GLN A C 1
ATOM 2032 O O . GLN A 1 262 ? -13.837 -5.818 -18.320 1.00 94.00 262 GLN A O 1
ATOM 2037 N N . ASP A 1 263 ? -12.526 -5.793 -16.495 1.00 94.88 263 ASP A N 1
ATOM 2038 C CA . ASP A 1 263 ? -13.284 -4.762 -15.798 1.00 94.88 263 ASP A CA 1
ATOM 2039 C C . ASP A 1 263 ? -12.894 -3.355 -16.285 1.00 94.88 263 ASP A C 1
ATOM 2041 O O . ASP A 1 263 ? -11.737 -2.926 -16.245 1.00 94.88 263 ASP A O 1
ATOM 2045 N N . LYS A 1 264 ? -13.904 -2.603 -16.736 1.00 92.62 264 LYS A N 1
ATOM 2046 C CA . LYS A 1 264 ? -13.753 -1.247 -17.277 1.00 92.62 264 LYS A CA 1
ATOM 2047 C C . LYS A 1 264 ? -13.192 -0.262 -16.260 1.00 92.62 264 LYS A C 1
ATOM 2049 O O . LYS A 1 264 ? -12.568 0.713 -16.673 1.00 92.62 264 LYS A O 1
ATOM 2054 N N . THR A 1 265 ? -13.372 -0.513 -14.963 1.00 95.00 265 THR A N 1
ATOM 2055 C CA . THR A 1 265 ? -12.798 0.315 -13.901 1.00 95.00 265 THR A CA 1
ATOM 2056 C C . THR A 1 265 ? -11.285 0.469 -14.067 1.00 95.00 265 THR A C 1
ATOM 2058 O O . THR A 1 265 ? -10.769 1.574 -13.921 1.00 95.00 265 THR A O 1
ATOM 2061 N N . PHE A 1 266 ? -10.572 -0.590 -14.465 1.00 96.25 266 PHE A N 1
ATOM 2062 C CA . PHE A 1 266 ? -9.124 -0.519 -14.672 1.00 96.25 266 PHE A CA 1
ATOM 2063 C C . PHE A 1 266 ? -8.739 0.259 -15.930 1.00 96.25 266 PHE A C 1
ATOM 2065 O O . PHE A 1 266 ? -7.689 0.890 -15.950 1.00 96.25 266 PHE A O 1
ATOM 2072 N N . SER A 1 267 ? -9.594 0.289 -16.955 1.00 93.31 267 SER A N 1
ATOM 2073 C CA . SER A 1 267 ? -9.378 1.177 -18.106 1.00 93.31 267 SER A CA 1
ATOM 2074 C C . SER A 1 267 ? -9.510 2.648 -17.697 1.00 93.31 267 SER A C 1
ATOM 2076 O O . SER A 1 267 ? -8.661 3.458 -18.052 1.00 93.31 267 SER A O 1
ATOM 2078 N N . SER A 1 268 ? -10.520 2.988 -16.887 1.00 93.75 268 SER A N 1
ATOM 2079 C CA . SER A 1 268 ? -10.689 4.349 -16.356 1.00 93.75 268 SER A CA 1
ATOM 2080 C C . SER A 1 268 ? -9.558 4.762 -15.414 1.00 93.75 268 SER A C 1
ATOM 2082 O O . SER A 1 268 ? -9.087 5.895 -15.485 1.00 93.75 268 SER A O 1
ATOM 2084 N N . LEU A 1 269 ? -9.091 3.843 -14.564 1.00 96.81 269 LEU A N 1
ATOM 2085 C CA . LEU A 1 269 ? -7.909 4.067 -13.737 1.00 96.81 269 LEU A CA 1
ATOM 2086 C C . LEU A 1 269 ? -6.675 4.305 -14.614 1.00 96.81 269 LEU A C 1
ATOM 2088 O O . LEU A 1 269 ? -5.945 5.261 -14.381 1.00 96.81 269 LEU A O 1
ATOM 2092 N N . MET A 1 270 ? -6.471 3.497 -15.658 1.00 96.62 270 MET A N 1
ATOM 2093 C CA . MET A 1 270 ? -5.353 3.674 -16.584 1.00 96.62 270 MET A CA 1
ATOM 2094 C C . MET A 1 270 ? -5.364 5.065 -17.228 1.00 96.62 270 MET A C 1
ATOM 2096 O O . MET A 1 270 ? -4.354 5.761 -17.185 1.00 96.62 270 MET A O 1
ATOM 2100 N N . ASP A 1 271 ? -6.512 5.518 -17.744 1.00 94.25 271 ASP A N 1
ATOM 2101 C CA . ASP A 1 271 ? -6.665 6.856 -18.339 1.00 94.25 271 ASP A CA 1
ATOM 2102 C C . ASP A 1 271 ? -6.267 7.992 -17.384 1.00 94.25 271 ASP A C 1
ATOM 2104 O O . ASP A 1 271 ? -5.771 9.036 -17.823 1.00 94.25 271 ASP A O 1
ATOM 2108 N N . LEU A 1 272 ? -6.506 7.806 -16.084 1.00 95.38 272 LEU A N 1
ATOM 2109 C CA . LEU A 1 272 ? -6.084 8.738 -15.048 1.00 95.38 272 LEU A CA 1
ATOM 2110 C C . LEU A 1 272 ? -4.569 8.679 -14.830 1.00 95.38 272 LEU A C 1
ATOM 2112 O O . LEU A 1 272 ? -3.917 9.721 -14.874 1.00 95.38 272 LEU A O 1
ATOM 2116 N N . LEU A 1 273 ? -4.003 7.482 -14.634 1.00 97.38 273 LEU A N 1
ATOM 2117 C CA . LEU A 1 273 ? -2.569 7.290 -14.376 1.00 97.38 273 LEU A CA 1
ATOM 2118 C C . LEU A 1 273 ? -1.706 7.856 -15.512 1.00 97.38 273 LEU A C 1
ATOM 2120 O O . LEU A 1 273 ? -0.695 8.510 -15.245 1.00 97.38 273 LEU A O 1
ATOM 2124 N N . LEU A 1 274 ? -2.149 7.684 -16.766 1.00 95.75 274 LEU A N 1
ATOM 2125 C CA . LEU A 1 274 ? -1.476 8.227 -17.950 1.00 95.75 274 LEU A CA 1
ATOM 2126 C C . LEU A 1 274 ? -1.299 9.754 -17.878 1.00 95.75 274 LEU A C 1
ATOM 2128 O O . LEU A 1 274 ? -0.277 10.286 -18.302 1.00 95.75 274 LEU A O 1
ATOM 2132 N N . LYS A 1 275 ? -2.278 10.467 -17.311 1.00 95.00 275 LYS A N 1
ATOM 2133 C CA . LYS A 1 275 ? -2.248 11.931 -17.155 1.00 95.00 275 LYS A CA 1
ATOM 2134 C C . LYS A 1 275 ? -1.587 12.363 -15.848 1.00 95.00 275 LYS A C 1
ATOM 2136 O O . LYS A 1 275 ? -1.004 13.441 -15.784 1.00 95.00 275 LYS A O 1
ATOM 2141 N N . ALA A 1 276 ? -1.688 11.537 -14.810 1.00 95.81 276 ALA A N 1
ATOM 2142 C CA . ALA A 1 276 ? -1.216 11.850 -13.470 1.00 95.81 276 ALA A CA 1
ATOM 2143 C C . ALA A 1 276 ? 0.313 11.917 -13.385 1.00 95.81 276 ALA A C 1
ATOM 2145 O O . ALA A 1 276 ? 0.851 12.881 -12.842 1.00 95.81 276 ALA A O 1
ATOM 2146 N N . LEU A 1 277 ? 1.027 10.937 -13.951 1.00 96.06 277 LEU A N 1
ATOM 2147 C CA . LEU A 1 277 ? 2.486 10.867 -13.806 1.00 96.06 277 LEU A CA 1
ATOM 2148 C C . LEU A 1 277 ? 3.222 12.094 -14.382 1.00 96.06 277 LEU A C 1
ATOM 2150 O O . LEU A 1 277 ? 4.045 12.663 -13.661 1.00 96.06 277 LEU A O 1
ATOM 2154 N N . PRO A 1 278 ? 2.940 12.560 -15.619 1.00 94.00 278 PRO A N 1
ATOM 2155 C CA . PRO A 1 278 ? 3.585 13.764 -16.147 1.00 94.00 278 PRO A CA 1
ATOM 2156 C C . PRO A 1 278 ? 3.343 15.009 -15.281 1.00 94.00 278 PRO A C 1
ATOM 2158 O O . PRO A 1 278 ? 4.241 15.840 -15.137 1.00 94.00 278 PRO A O 1
ATOM 2161 N N . LEU A 1 279 ? 2.152 15.126 -14.680 1.00 92.56 279 LEU A N 1
ATOM 2162 C CA . LEU A 1 279 ? 1.815 16.221 -13.772 1.00 92.56 279 LEU A CA 1
ATOM 2163 C C . LEU A 1 279 ? 2.618 16.131 -12.469 1.00 92.56 279 LEU A C 1
ATOM 2165 O O . LEU A 1 279 ? 3.210 17.132 -12.069 1.00 92.56 279 LEU A O 1
ATOM 2169 N N . LEU A 1 280 ? 2.708 14.950 -11.849 1.00 92.06 280 LEU A N 1
ATOM 2170 C CA . LEU A 1 280 ? 3.473 14.770 -10.610 1.00 92.06 280 LEU A CA 1
ATOM 2171 C C . LEU A 1 280 ? 4.954 15.056 -10.796 1.00 92.06 280 LEU A C 1
ATOM 2173 O O . LEU A 1 280 ? 5.533 15.750 -9.977 1.00 92.06 280 LEU A O 1
ATOM 2177 N N . LEU A 1 281 ? 5.580 14.595 -11.880 1.00 89.12 281 LEU A N 1
ATOM 2178 C CA . LEU A 1 281 ? 7.016 14.835 -12.079 1.00 89.12 281 LEU A CA 1
ATOM 2179 C C . LEU A 1 281 ? 7.363 16.315 -12.300 1.00 89.12 281 LEU A C 1
ATOM 2181 O O . LEU A 1 281 ? 8.521 16.707 -12.154 1.00 89.12 281 LEU A O 1
ATOM 2185 N N . SER A 1 282 ? 6.381 17.156 -12.639 1.00 83.62 282 SER A N 1
ATOM 2186 C CA . SER A 1 282 ? 6.566 18.612 -12.655 1.00 83.62 282 SER A CA 1
ATOM 2187 C C . SER A 1 282 ? 6.604 19.230 -11.246 1.00 83.62 282 SER A C 1
ATOM 2189 O O . SER A 1 282 ? 7.092 20.348 -11.080 1.00 83.62 282 SER A O 1
ATOM 2191 N N . GLN A 1 283 ? 6.146 18.488 -10.234 1.00 79.50 283 GLN A N 1
ATOM 2192 C CA . GLN A 1 283 ? 6.030 18.878 -8.831 1.00 79.50 283 GLN A CA 1
ATOM 2193 C C . GLN A 1 283 ? 6.985 18.027 -7.977 1.00 79.50 283 GLN A C 1
ATOM 2195 O O . GLN A 1 283 ? 6.741 16.856 -7.704 1.00 79.50 283 GLN A O 1
ATOM 2200 N N . LYS A 1 284 ? 8.107 18.608 -7.541 1.00 67.69 284 LYS A N 1
ATOM 2201 C CA . LYS A 1 284 ? 9.208 17.851 -6.910 1.00 67.69 284 LYS A CA 1
ATOM 2202 C C . LYS A 1 284 ? 8.869 17.196 -5.562 1.00 67.69 284 LYS A C 1
ATOM 2204 O O . LYS A 1 284 ? 9.632 16.347 -5.116 1.00 67.69 284 LYS A O 1
ATOM 2209 N N . ASP A 1 285 ? 7.745 17.553 -4.950 1.00 82.12 285 ASP A N 1
ATOM 2210 C CA . ASP A 1 285 ? 7.410 17.167 -3.576 1.00 82.12 285 ASP A CA 1
ATOM 2211 C C . ASP A 1 285 ? 6.647 15.829 -3.472 1.00 82.12 285 ASP A C 1
ATOM 2213 O O . ASP A 1 285 ? 6.458 15.327 -2.370 1.00 82.12 285 ASP A O 1
ATOM 2217 N N . HIS A 1 286 ? 6.260 15.211 -4.597 1.00 90.69 286 HIS A N 1
ATOM 2218 C CA . HIS A 1 286 ? 5.402 14.010 -4.630 1.00 90.69 286 HIS A CA 1
ATOM 2219 C C . HIS A 1 286 ? 6.105 12.766 -5.194 1.00 90.69 286 HIS A C 1
ATOM 2221 O O . HIS A 1 286 ? 5.509 11.958 -5.912 1.00 90.69 286 HIS A O 1
ATOM 2227 N N . LEU A 1 287 ? 7.405 12.612 -4.923 1.00 93.88 287 LEU A N 1
ATOM 2228 C CA . LEU A 1 287 ? 8.229 11.587 -5.571 1.00 93.88 287 LEU A CA 1
ATOM 2229 C C . LEU A 1 287 ? 7.787 10.150 -5.235 1.00 93.88 287 LEU A C 1
ATOM 2231 O O . LEU A 1 287 ? 7.784 9.291 -6.116 1.00 93.88 287 LEU A O 1
ATOM 2235 N N . VAL A 1 288 ? 7.356 9.895 -3.995 1.00 96.12 288 VAL A N 1
ATOM 2236 C CA . VAL A 1 288 ? 6.863 8.572 -3.564 1.00 96.12 288 VAL A CA 1
ATOM 2237 C C . VAL A 1 288 ? 5.557 8.220 -4.278 1.00 96.12 288 VAL A C 1
ATOM 2239 O O . VAL A 1 288 ? 5.391 7.105 -4.781 1.00 96.12 288 VAL A O 1
ATOM 2242 N N . LEU A 1 289 ? 4.634 9.177 -4.406 1.00 96.94 289 LEU A N 1
ATOM 2243 C CA . LEU A 1 289 ? 3.414 8.971 -5.184 1.00 96.94 289 LEU A CA 1
ATOM 2244 C C . LEU A 1 289 ? 3.717 8.794 -6.681 1.00 96.94 289 LEU A C 1
ATOM 2246 O O . LEU A 1 289 ? 3.113 7.936 -7.325 1.00 96.94 289 LEU A O 1
ATOM 2250 N N . ALA A 1 290 ? 4.677 9.542 -7.232 1.00 97.12 290 ALA A N 1
ATOM 2251 C CA . ALA A 1 290 ? 5.112 9.377 -8.617 1.00 97.12 290 ALA A CA 1
ATOM 2252 C C . ALA A 1 290 ? 5.666 7.965 -8.874 1.00 97.12 290 ALA A C 1
ATOM 2254 O O . ALA A 1 290 ? 5.303 7.351 -9.877 1.00 97.12 290 ALA A O 1
ATOM 2255 N N . ALA A 1 291 ? 6.454 7.415 -7.944 1.00 97.94 291 ALA A N 1
ATOM 2256 C CA . ALA A 1 291 ? 6.939 6.037 -8.009 1.00 97.94 291 ALA A CA 1
ATOM 2257 C C . ALA A 1 291 ? 5.788 5.020 -8.032 1.00 97.94 291 ALA A C 1
ATOM 2259 O O . ALA A 1 291 ? 5.770 4.114 -8.870 1.00 97.94 291 ALA A O 1
ATOM 2260 N N . ASN A 1 292 ? 4.795 5.203 -7.156 1.00 98.38 292 ASN A N 1
ATOM 2261 C CA . ASN A 1 292 ? 3.601 4.361 -7.094 1.00 98.38 292 ASN A CA 1
ATOM 2262 C C . ASN A 1 292 ? 2.808 4.395 -8.413 1.00 98.38 292 ASN A C 1
ATOM 2264 O O . ASN A 1 292 ? 2.494 3.344 -8.972 1.00 98.38 292 ASN A O 1
ATOM 2268 N N . ILE A 1 293 ? 2.526 5.590 -8.945 1.00 98.31 293 ILE A N 1
ATOM 2269 C CA . ILE A 1 293 ? 1.777 5.767 -10.200 1.00 98.31 293 ILE A CA 1
ATOM 2270 C C . ILE A 1 293 ? 2.558 5.231 -11.403 1.00 98.31 293 ILE A C 1
ATOM 2272 O O . ILE A 1 293 ? 1.970 4.557 -12.250 1.00 98.31 293 ILE A O 1
ATOM 2276 N N . ALA A 1 294 ? 3.865 5.501 -11.494 1.00 98.31 294 ALA A N 1
ATOM 2277 C CA . ALA A 1 294 ? 4.701 5.004 -12.584 1.00 98.31 294 ALA A CA 1
ATOM 2278 C C . ALA A 1 294 ? 4.714 3.474 -12.611 1.00 98.31 294 ALA A C 1
ATOM 2280 O O . ALA A 1 294 ? 4.450 2.866 -13.649 1.00 98.31 294 ALA A O 1
ATOM 2281 N N . THR A 1 295 ? 4.946 2.854 -11.455 1.00 98.62 295 THR A N 1
ATOM 2282 C CA . THR A 1 295 ? 5.019 1.396 -11.319 1.00 98.62 295 THR A CA 1
ATOM 2283 C C . THR A 1 295 ? 3.676 0.744 -11.620 1.00 98.62 295 THR A C 1
ATOM 2285 O O . THR A 1 295 ? 3.610 -0.172 -12.441 1.00 98.62 295 THR A O 1
ATOM 2288 N N . LEU A 1 296 ? 2.587 1.247 -11.026 1.00 98.75 296 LEU A N 1
ATOM 2289 C CA . LEU A 1 296 ? 1.240 0.741 -11.284 1.00 98.75 296 LEU A CA 1
ATOM 2290 C C . LEU A 1 296 ? 0.855 0.894 -12.758 1.00 98.75 296 LEU A C 1
ATOM 2292 O O . LEU A 1 296 ? 0.386 -0.066 -13.365 1.00 98.75 296 LEU A O 1
ATOM 2296 N N . GLY A 1 297 ? 1.092 2.066 -13.351 1.00 98.12 297 GLY A N 1
ATOM 2297 C CA . GLY A 1 297 ? 0.777 2.326 -14.752 1.00 98.12 297 GLY A CA 1
ATOM 2298 C C . GLY A 1 297 ? 1.547 1.409 -15.705 1.00 98.12 297 GLY A C 1
ATOM 2299 O O . GLY A 1 297 ? 0.943 0.814 -16.593 1.00 98.12 297 GLY A O 1
ATOM 2300 N N . LEU A 1 298 ? 2.853 1.207 -15.493 1.00 98.12 298 LEU A N 1
ATOM 2301 C CA . LEU A 1 298 ? 3.653 0.269 -16.294 1.00 98.12 298 LEU A CA 1
ATOM 2302 C C . LEU A 1 298 ? 3.176 -1.182 -16.126 1.00 98.12 298 LEU A C 1
ATOM 2304 O O . LEU A 1 298 ? 3.044 -1.918 -17.105 1.00 98.12 298 LEU A O 1
ATOM 2308 N N . MET A 1 299 ? 2.871 -1.602 -14.898 1.00 98.19 299 MET A N 1
ATOM 2309 C CA . MET A 1 299 ? 2.355 -2.943 -14.618 1.00 98.19 299 MET A CA 1
ATOM 2310 C C . MET A 1 299 ? 0.984 -3.179 -15.272 1.00 98.19 299 MET A C 1
ATOM 2312 O O . MET A 1 299 ? 0.765 -4.222 -15.891 1.00 98.19 299 MET A O 1
ATOM 2316 N N . MET A 1 300 ? 0.083 -2.196 -15.212 1.00 97.56 300 MET A N 1
ATOM 2317 C CA . MET A 1 300 ? -1.217 -2.240 -15.886 1.00 97.56 300 MET A CA 1
ATOM 2318 C C . MET A 1 300 ? -1.080 -2.210 -17.409 1.00 97.56 300 MET A C 1
ATOM 2320 O O . MET A 1 300 ? -1.809 -2.932 -18.092 1.00 97.56 300 MET A O 1
ATOM 2324 N N . ALA A 1 301 ? -0.130 -1.443 -17.956 1.00 95.69 301 ALA A N 1
ATOM 2325 C CA . ALA A 1 301 ? 0.104 -1.357 -19.396 1.00 95.69 301 ALA A CA 1
ATOM 2326 C C . ALA A 1 301 ? 0.402 -2.725 -20.022 1.00 95.69 301 ALA A C 1
ATOM 2328 O O . ALA A 1 301 ? -0.074 -3.018 -21.117 1.00 95.69 301 ALA A O 1
ATOM 2329 N N . ARG A 1 302 ? 1.099 -3.607 -19.296 1.00 94.50 302 ARG A N 1
ATOM 2330 C CA . ARG A 1 302 ? 1.375 -4.983 -19.741 1.00 94.50 302 ARG A CA 1
ATOM 2331 C C . ARG A 1 302 ? 0.111 -5.822 -19.925 1.00 94.50 302 ARG A C 1
ATOM 2333 O O . ARG A 1 302 ? 0.057 -6.673 -20.807 1.00 94.50 302 ARG A O 1
ATOM 2340 N N . ILE A 1 303 ? -0.902 -5.594 -19.092 1.00 95.19 303 ILE A N 1
ATOM 2341 C CA . ILE A 1 303 ? -2.175 -6.325 -19.143 1.00 95.19 303 ILE A CA 1
ATOM 2342 C C . ILE A 1 303 ? -3.124 -5.688 -20.160 1.00 95.19 303 ILE A C 1
ATOM 2344 O O . ILE A 1 303 ? -3.828 -6.396 -20.881 1.00 95.19 303 ILE A O 1
ATOM 2348 N N . LEU A 1 304 ? -3.129 -4.356 -20.217 1.00 94.19 304 LEU A N 1
ATOM 2349 C CA . LEU A 1 304 ? -4.051 -3.543 -21.004 1.00 94.19 304 LEU A CA 1
ATOM 2350 C C . LEU A 1 304 ? -3.488 -3.125 -22.367 1.00 94.19 304 LEU A C 1
ATOM 2352 O O . LEU A 1 304 ? -4.080 -2.261 -23.007 1.00 94.19 304 LEU A O 1
ATOM 2356 N N . ALA A 1 305 ? -2.383 -3.711 -22.835 1.00 89.00 305 ALA A N 1
ATOM 2357 C CA . ALA A 1 305 ? -1.667 -3.291 -24.047 1.00 89.00 305 ALA A CA 1
ATOM 2358 C C . ALA A 1 305 ? -2.556 -3.169 -25.302 1.00 89.00 305 ALA A C 1
ATOM 2360 O O . ALA A 1 305 ? -2.326 -2.321 -26.158 1.00 89.00 305 ALA A O 1
ATOM 2361 N N . SER A 1 306 ? -3.609 -3.986 -25.408 1.00 85.25 306 SER A N 1
ATOM 2362 C CA . SER A 1 306 ? -4.570 -3.939 -26.518 1.00 85.25 306 SER A CA 1
ATOM 2363 C C . SER A 1 306 ? -5.703 -2.917 -26.339 1.00 85.25 306 SER A C 1
ATOM 2365 O O . SER A 1 306 ? -6.617 -2.871 -27.161 1.00 85.25 306 SER A O 1
ATOM 2367 N N . SER A 1 307 ? -5.710 -2.147 -25.252 1.00 84.62 307 SER A N 1
ATOM 2368 C CA . SER A 1 307 ? -6.742 -1.149 -24.963 1.00 84.62 307 SER A CA 1
ATOM 2369 C C . SER A 1 307 ? -6.539 0.124 -25.784 1.00 84.62 307 SER A C 1
ATOM 2371 O O . SER A 1 307 ? -5.415 0.546 -26.050 1.00 84.62 307 SER A O 1
ATOM 2373 N N . ALA A 1 308 ? -7.643 0.782 -26.144 1.00 80.25 308 ALA A N 1
ATOM 2374 C CA . ALA A 1 308 ? -7.607 2.022 -26.920 1.00 80.25 308 ALA A CA 1
ATOM 2375 C C . ALA A 1 308 ? -6.846 3.161 -26.213 1.00 80.25 308 ALA A C 1
ATOM 2377 O O . ALA A 1 308 ? -6.260 4.003 -26.884 1.00 80.25 308 ALA A O 1
ATOM 2378 N N . ALA A 1 309 ? -6.818 3.171 -24.875 1.00 77.06 309 ALA A N 1
ATOM 2379 C CA . ALA A 1 309 ? -6.089 4.163 -24.083 1.00 77.06 309 ALA A CA 1
ATOM 2380 C C . ALA A 1 309 ? -4.576 4.148 -24.365 1.00 77.06 309 ALA A C 1
ATOM 2382 O O . ALA A 1 309 ? -3.932 5.198 -24.375 1.00 77.06 309 ALA A O 1
ATOM 2383 N N . LEU A 1 310 ? -4.020 2.961 -24.626 1.00 83.38 310 LEU A N 1
ATOM 2384 C CA . LEU A 1 310 ? -2.588 2.744 -24.839 1.00 83.38 310 LEU A CA 1
ATOM 2385 C C . LEU A 1 310 ? -2.165 2.741 -26.310 1.00 83.38 310 LEU A C 1
ATOM 2387 O O . LEU A 1 310 ? -0.979 2.895 -26.590 1.00 83.38 310 LEU A O 1
ATOM 2391 N N . GLN A 1 311 ? -3.102 2.592 -27.249 1.00 80.38 311 GLN A N 1
ATOM 2392 C CA . GLN A 1 311 ? -2.784 2.590 -28.676 1.00 80.38 311 GLN A CA 1
ATOM 2393 C C . GLN A 1 311 ? -2.541 4.009 -29.199 1.00 80.38 311 GLN A C 1
ATOM 2395 O O . GLN A 1 311 ? -3.480 4.729 -29.529 1.00 80.38 311 GLN A O 1
ATOM 2400 N N . ASP A 1 312 ? -1.262 4.392 -29.263 1.00 70.88 312 ASP A N 1
ATOM 2401 C CA . ASP A 1 312 ? -0.740 5.616 -29.892 1.00 70.88 312 ASP A CA 1
ATOM 2402 C C . ASP A 1 312 ? -1.446 6.920 -29.478 1.00 70.88 312 ASP A C 1
ATOM 2404 O O . ASP A 1 312 ? -1.473 7.908 -30.216 1.00 70.88 312 ASP A O 1
ATOM 2408 N N . SER A 1 313 ? -1.993 6.951 -28.262 1.00 84.69 313 SER A N 1
ATOM 2409 C CA . SER A 1 313 ? -2.582 8.154 -27.689 1.00 84.69 313 SER A CA 1
ATOM 2410 C C . SER A 1 313 ? -1.485 9.098 -27.183 1.00 84.69 313 SER A C 1
ATOM 2412 O O . SER A 1 313 ? -0.450 8.668 -26.665 1.00 84.69 313 SER A O 1
ATOM 2414 N N . GLN A 1 314 ? -1.710 10.410 -27.296 1.00 90.25 314 GLN A N 1
ATOM 2415 C CA . GLN A 1 314 ? -0.791 11.406 -26.735 1.00 90.25 314 GLN A CA 1
ATOM 2416 C C . GLN A 1 314 ? -0.559 11.205 -25.218 1.00 90.25 314 GLN A C 1
ATOM 2418 O O . GLN A 1 314 ? 0.604 11.211 -24.814 1.00 90.25 314 GLN A O 1
ATOM 2423 N N . PRO A 1 315 ? -1.589 10.945 -24.379 1.00 93.06 315 PRO A N 1
ATOM 2424 C CA . PRO A 1 315 ? -1.380 10.656 -22.958 1.00 93.06 315 PRO A CA 1
ATOM 2425 C C . PRO A 1 315 ? -0.492 9.435 -22.704 1.00 93.06 315 PRO A C 1
ATOM 2427 O O . PRO A 1 315 ? 0.338 9.468 -21.802 1.00 93.06 315 PRO A O 1
ATOM 2430 N N . ALA A 1 316 ? -0.616 8.371 -23.507 1.00 92.38 316 ALA A N 1
ATOM 2431 C CA . ALA A 1 316 ? 0.251 7.202 -23.380 1.00 92.38 316 ALA A CA 1
ATOM 2432 C C . ALA A 1 316 ? 1.717 7.547 -23.677 1.00 92.38 316 ALA A C 1
ATOM 2434 O O . ALA A 1 316 ? 2.608 7.176 -22.916 1.00 92.38 316 ALA A O 1
ATOM 2435 N N . GLN A 1 317 ? 1.980 8.311 -24.740 1.00 91.38 317 GLN A N 1
ATOM 2436 C CA . GLN A 1 317 ? 3.339 8.746 -25.081 1.00 91.38 317 GLN A CA 1
ATOM 2437 C C . GLN A 1 317 ? 3.956 9.641 -23.996 1.00 91.38 317 GLN A C 1
ATOM 2439 O O . GLN A 1 317 ? 5.127 9.476 -23.646 1.00 91.38 317 GLN A O 1
ATOM 2444 N N . GLU A 1 318 ? 3.177 10.580 -23.452 1.00 93.44 318 GLU A N 1
ATOM 2445 C CA . GLU A 1 318 ? 3.611 11.460 -22.362 1.00 93.44 318 GLU A CA 1
ATOM 2446 C C . GLU A 1 318 ? 3.888 10.673 -21.079 1.00 93.44 318 GLU A C 1
ATOM 2448 O O . GLU A 1 318 ? 4.923 10.890 -20.447 1.00 93.44 318 GLU A O 1
ATOM 2453 N N . PHE A 1 319 ? 3.027 9.710 -20.742 1.00 95.38 319 PHE A N 1
ATOM 2454 C CA . PHE A 1 319 ? 3.230 8.800 -19.620 1.00 95.38 319 PHE A CA 1
ATOM 2455 C C . PHE A 1 319 ? 4.521 7.995 -19.757 1.00 95.38 319 PHE A C 1
ATOM 2457 O O . PHE A 1 319 ? 5.339 8.010 -18.843 1.00 95.38 319 PHE A O 1
ATOM 2464 N N . PHE A 1 320 ? 4.745 7.320 -20.890 1.00 94.69 320 PHE A N 1
ATOM 2465 C CA . PHE A 1 320 ? 5.953 6.512 -21.075 1.00 94.69 320 PHE A CA 1
ATOM 2466 C C . PHE A 1 320 ? 7.218 7.368 -21.033 1.00 94.69 320 PHE A C 1
ATOM 2468 O O . PHE A 1 320 ? 8.202 6.969 -20.417 1.00 94.69 320 PHE A O 1
ATOM 2475 N N . ARG A 1 321 ? 7.191 8.574 -21.615 1.00 94.19 321 ARG A N 1
ATOM 2476 C CA . ARG A 1 321 ? 8.305 9.525 -21.502 1.00 94.19 321 ARG A CA 1
ATOM 2477 C C . ARG A 1 321 ? 8.557 9.925 -20.047 1.00 94.19 321 ARG A C 1
ATOM 2479 O O . ARG A 1 321 ? 9.709 9.958 -19.621 1.00 94.19 321 ARG A O 1
ATOM 2486 N N . ALA A 1 322 ? 7.499 10.221 -19.295 1.00 95.88 322 ALA A N 1
ATOM 2487 C CA . ALA A 1 322 ? 7.584 10.554 -17.878 1.00 95.88 322 ALA A CA 1
ATOM 2488 C C . ALA A 1 322 ? 8.139 9.377 -17.055 1.00 95.88 322 ALA A C 1
ATOM 2490 O O . ALA A 1 322 ? 9.048 9.573 -16.255 1.00 95.88 322 ALA A O 1
ATOM 2491 N N . ALA A 1 323 ? 7.671 8.154 -17.309 1.00 97.25 323 ALA A N 1
ATOM 2492 C CA . ALA A 1 323 ? 8.142 6.943 -16.645 1.00 97.25 323 ALA A CA 1
ATOM 2493 C C . ALA A 1 323 ? 9.620 6.650 -16.947 1.00 97.25 323 ALA A C 1
ATOM 2495 O O . ALA A 1 323 ? 10.387 6.409 -16.020 1.00 97.25 323 ALA A O 1
ATOM 2496 N N . ILE A 1 324 ? 10.047 6.744 -18.215 1.00 96.69 324 ILE A N 1
ATOM 2497 C CA . ILE A 1 324 ? 11.462 6.597 -18.598 1.00 96.69 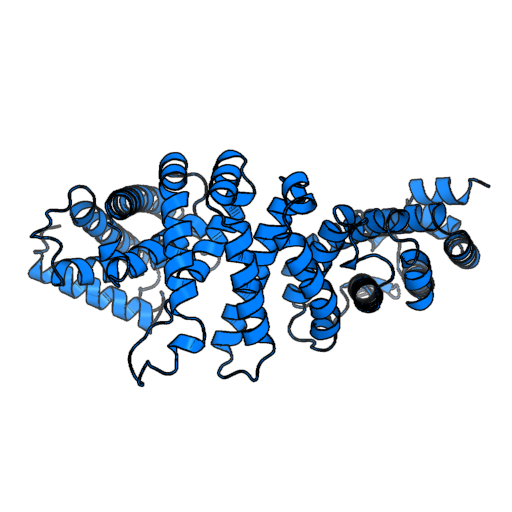324 ILE A CA 1
ATOM 2498 C C . ILE A 1 324 ? 12.311 7.634 -17.868 1.00 96.69 324 ILE A C 1
ATOM 2500 O O . ILE A 1 324 ? 13.334 7.284 -17.292 1.00 96.69 324 ILE A O 1
ATOM 2504 N N . ARG A 1 325 ? 11.880 8.900 -17.852 1.00 95.38 325 ARG A N 1
ATOM 2505 C CA . ARG A 1 325 ? 12.605 9.976 -17.175 1.00 95.38 325 ARG A CA 1
ATOM 2506 C C . ARG A 1 325 ? 12.737 9.724 -15.672 1.00 95.38 325 ARG A C 1
ATOM 2508 O O . ARG A 1 325 ? 13.834 9.841 -15.139 1.00 95.38 325 ARG A O 1
ATOM 2515 N N . PHE A 1 326 ? 11.641 9.356 -15.010 1.00 96.25 326 PHE A N 1
ATOM 2516 C CA . PHE A 1 326 ? 11.638 9.002 -13.590 1.00 96.25 326 PHE A CA 1
ATOM 2517 C C . PHE A 1 326 ? 12.632 7.869 -13.294 1.00 96.25 326 PHE A C 1
ATOM 2519 O O . PHE A 1 326 ? 13.461 7.980 -12.396 1.00 96.25 326 PHE A O 1
ATOM 2526 N N . LEU A 1 327 ? 12.606 6.798 -14.091 1.00 97.06 327 LEU A N 1
ATOM 2527 C CA . LEU A 1 327 ? 13.500 5.660 -13.890 1.00 97.06 327 LEU A CA 1
ATOM 2528 C C . LEU A 1 327 ? 14.969 6.016 -14.181 1.00 97.06 327 LEU A C 1
ATOM 2530 O O . LEU A 1 327 ? 15.857 5.613 -13.430 1.00 97.06 327 LEU A O 1
ATOM 2534 N N . ALA A 1 328 ? 15.220 6.805 -15.227 1.00 95.31 328 ALA A N 1
ATOM 2535 C CA . ALA A 1 328 ? 16.552 7.209 -15.670 1.00 95.31 328 ALA A CA 1
ATOM 2536 C C . ALA A 1 328 ? 17.271 8.153 -14.694 1.00 95.31 328 ALA A C 1
ATOM 2538 O O . ALA A 1 328 ? 18.485 8.060 -14.539 1.00 95.31 328 ALA A O 1
ATOM 2539 N N . GLU A 1 329 ? 16.544 9.066 -14.045 1.00 94.62 329 GLU A N 1
ATOM 2540 C CA . GLU A 1 329 ? 17.132 10.110 -13.193 1.00 94.62 329 GLU A CA 1
ATOM 2541 C C . GLU A 1 329 ? 17.456 9.634 -11.762 1.00 94.62 329 GLU A C 1
ATOM 2543 O O . GLU A 1 329 ? 18.059 10.385 -10.991 1.00 94.62 329 GLU A O 1
ATOM 2548 N N . ALA A 1 330 ? 17.089 8.401 -11.392 1.00 95.62 330 ALA A N 1
ATOM 2549 C CA . ALA A 1 330 ? 17.238 7.881 -10.029 1.00 95.62 330 ALA A CA 1
ATOM 2550 C C . ALA A 1 330 ? 18.698 7.724 -9.566 1.00 95.62 330 ALA A C 1
ATOM 2552 O O . ALA A 1 330 ? 18.964 7.812 -8.367 1.00 95.62 330 ALA A O 1
ATOM 2553 N N . HIS A 1 331 ? 19.642 7.538 -10.494 1.00 95.94 331 HIS A N 1
ATOM 2554 C CA . HIS A 1 331 ? 21.054 7.300 -10.185 1.00 95.94 331 HIS A CA 1
ATOM 2555 C C . HIS A 1 331 ? 21.981 8.272 -10.913 1.00 95.94 331 HIS A C 1
ATOM 2557 O O . HIS A 1 331 ? 21.718 8.687 -12.043 1.00 95.94 331 HIS A O 1
ATOM 2563 N N . SER A 1 332 ? 23.095 8.609 -10.268 1.00 94.81 332 SER A N 1
ATOM 2564 C CA . SER A 1 332 ? 24.139 9.467 -10.819 1.00 94.81 332 SER A CA 1
ATOM 2565 C C . SER A 1 332 ? 25.532 9.032 -10.364 1.00 94.81 332 SER A C 1
ATOM 2567 O O . SER A 1 332 ? 25.693 8.323 -9.370 1.00 94.81 332 SER A O 1
ATOM 2569 N N . ALA A 1 333 ? 26.553 9.463 -11.107 1.00 94.19 333 ALA A N 1
ATOM 2570 C CA . ALA A 1 333 ? 27.945 9.274 -10.723 1.00 94.19 333 ALA A CA 1
ATOM 2571 C C . ALA A 1 333 ? 28.319 10.305 -9.650 1.00 94.19 333 ALA A C 1
ATOM 2573 O O . ALA A 1 333 ? 28.209 11.512 -9.882 1.00 94.19 333 ALA A O 1
ATOM 2574 N N . GLN A 1 334 ? 28.770 9.843 -8.487 1.00 9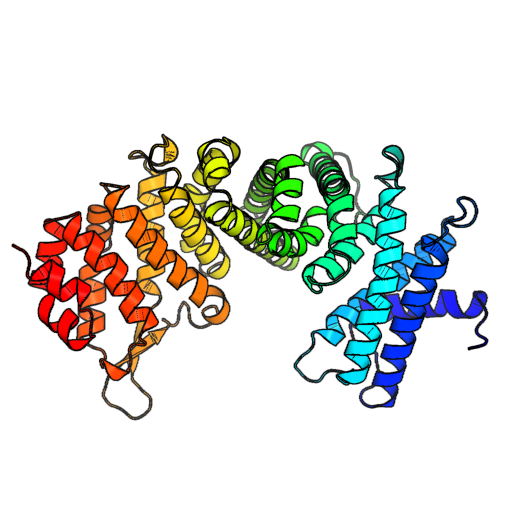2.81 334 GLN A N 1
ATOM 2575 C CA . GLN A 1 334 ? 29.181 10.700 -7.374 1.00 92.81 334 GLN A CA 1
ATOM 2576 C C . GLN A 1 334 ? 30.581 10.320 -6.900 1.00 92.81 334 GLN A C 1
ATOM 2578 O O . GLN A 1 334 ? 30.998 9.172 -7.025 1.00 92.81 334 GLN A O 1
ATOM 2583 N N . ALA A 1 335 ? 31.332 11.294 -6.386 1.00 88.81 335 ALA A N 1
ATOM 2584 C CA . ALA A 1 335 ? 32.668 11.039 -5.859 1.00 88.81 335 ALA A CA 1
ATOM 2585 C C . ALA A 1 335 ? 32.586 10.175 -4.597 1.00 88.81 335 ALA A C 1
ATOM 2587 O O . ALA A 1 335 ? 31.845 10.508 -3.669 1.00 88.81 335 ALA A O 1
ATOM 2588 N N . GLU A 1 336 ? 33.364 9.093 -4.544 1.00 79.94 336 GLU A N 1
ATOM 2589 C CA . GLU A 1 336 ? 33.472 8.314 -3.315 1.00 79.94 336 GLU A CA 1
ATOM 2590 C C . GLU A 1 336 ? 34.291 9.068 -2.257 1.00 79.94 336 GLU A C 1
ATOM 2592 O O . GLU A 1 336 ? 35.358 9.614 -2.564 1.00 79.94 336 GLU A O 1
ATOM 2597 N N . PRO A 1 337 ? 33.856 9.075 -0.984 1.00 77.81 337 PRO A N 1
ATOM 2598 C CA . PRO A 1 337 ? 34.649 9.641 0.097 1.00 77.81 337 PRO A CA 1
ATOM 2599 C C . PRO A 1 337 ? 36.019 8.952 0.201 1.00 77.81 337 PRO A C 1
ATOM 2601 O O . PRO A 1 337 ? 36.121 7.803 0.620 1.00 77.81 337 PRO A O 1
ATOM 2604 N N . GLY A 1 338 ? 37.089 9.673 -0.147 1.00 76.62 338 GLY A N 1
ATOM 2605 C CA . GLY A 1 338 ? 38.466 9.179 -0.032 1.00 76.62 338 GLY A CA 1
ATOM 2606 C C . GLY A 1 338 ? 39.029 8.480 -1.275 1.00 76.62 338 GLY A C 1
ATOM 2607 O O . GLY A 1 338 ? 40.130 7.939 -1.189 1.00 76.62 338 GLY A O 1
ATOM 2608 N N . SER A 1 339 ? 38.332 8.525 -2.415 1.00 77.62 339 SER A N 1
ATOM 2609 C CA . SER A 1 339 ? 38.836 8.052 -3.711 1.00 77.62 339 SER A CA 1
ATOM 2610 C C . SER A 1 339 ? 38.707 9.135 -4.789 1.00 77.62 339 SER A C 1
ATOM 2612 O O . SER A 1 339 ? 37.840 10.002 -4.717 1.00 77.62 339 SER A O 1
ATOM 2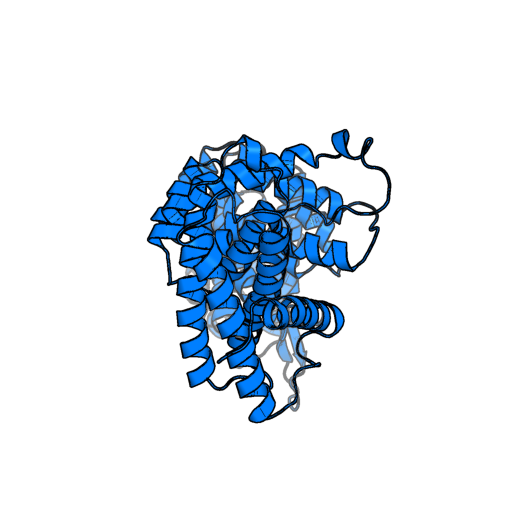614 N N . GLU A 1 340 ? 39.566 9.084 -5.810 1.00 76.69 340 GLU A N 1
ATOM 2615 C CA . GLU A 1 340 ? 39.402 9.874 -7.042 1.00 76.69 340 GLU A CA 1
ATOM 2616 C C . GLU A 1 340 ? 38.401 9.221 -8.020 1.00 76.69 340 GLU A C 1
ATOM 2618 O O . GLU A 1 340 ? 38.061 9.811 -9.045 1.00 76.69 340 GLU A O 1
ATOM 2623 N N . SER A 1 341 ? 37.918 8.007 -7.717 1.00 84.25 341 SER A N 1
ATOM 2624 C CA . SER A 1 341 ? 36.925 7.293 -8.525 1.00 84.25 341 SER A CA 1
ATOM 2625 C C . SER A 1 341 ? 35.496 7.760 -8.254 1.00 84.25 341 SER A C 1
ATOM 2627 O O . SER A 1 341 ? 35.117 8.061 -7.120 1.00 84.25 341 SER A O 1
ATOM 2629 N N . LEU A 1 342 ? 34.677 7.752 -9.306 1.00 92.31 342 LEU A N 1
ATOM 2630 C CA . LEU A 1 342 ? 33.236 7.936 -9.188 1.00 92.31 342 LEU A CA 1
ATOM 2631 C C . LEU A 1 342 ? 32.563 6.586 -8.902 1.00 92.31 342 LEU A C 1
ATOM 2633 O O . LEU A 1 342 ? 32.946 5.553 -9.459 1.00 92.31 342 LEU A O 1
ATOM 2637 N N . ALA A 1 343 ? 31.542 6.609 -8.055 1.00 92.62 343 ALA A N 1
ATOM 2638 C CA . ALA A 1 343 ? 30.664 5.486 -7.767 1.00 92.62 343 ALA A CA 1
ATOM 2639 C C . ALA A 1 343 ? 29.233 5.777 -8.210 1.00 92.62 343 ALA A C 1
ATOM 2641 O O . ALA A 1 343 ? 28.803 6.932 -8.293 1.00 92.62 343 ALA A O 1
ATOM 2642 N N . MET A 1 344 ? 28.498 4.702 -8.477 1.00 94.19 344 MET A N 1
ATOM 2643 C CA . MET A 1 344 ? 27.055 4.750 -8.651 1.00 94.19 344 MET A CA 1
ATOM 2644 C C . MET A 1 344 ? 26.401 5.089 -7.313 1.00 94.19 344 MET A C 1
ATOM 2646 O O . MET A 1 344 ? 26.605 4.399 -6.318 1.00 94.19 344 MET A O 1
ATOM 2650 N N . ALA A 1 345 ? 25.602 6.148 -7.291 1.00 94.75 345 ALA A N 1
ATOM 2651 C CA . ALA A 1 345 ? 24.856 6.545 -6.110 1.00 94.75 345 ALA A CA 1
ATOM 2652 C C . ALA A 1 345 ? 23.462 7.038 -6.494 1.00 94.75 345 ALA A C 1
ATOM 2654 O O . ALA A 1 345 ? 23.208 7.451 -7.627 1.00 94.75 345 ALA A O 1
ATOM 2655 N N . VAL A 1 346 ? 22.554 7.018 -5.523 1.00 95.81 346 VAL A N 1
ATOM 2656 C CA . VAL A 1 346 ? 21.218 7.590 -5.681 1.00 95.81 346 VAL A CA 1
ATOM 2657 C C . VAL A 1 346 ? 21.342 9.094 -5.899 1.00 95.81 346 VAL A C 1
ATOM 2659 O O . VAL A 1 346 ? 22.025 9.795 -5.147 1.00 95.81 346 VAL A O 1
ATOM 2662 N N . SER A 1 347 ? 20.671 9.598 -6.929 1.00 95.12 347 SER A N 1
ATOM 2663 C CA . SER A 1 347 ? 20.663 11.018 -7.264 1.00 95.12 347 SER A CA 1
ATOM 2664 C C . SER A 1 347 ? 20.177 11.868 -6.081 1.00 95.12 347 SER A C 1
ATOM 2666 O O . SER A 1 347 ? 19.218 11.483 -5.408 1.00 95.12 347 SER A O 1
ATOM 2668 N N . PRO A 1 348 ? 20.727 13.080 -5.861 1.00 93.50 348 PRO A N 1
ATOM 2669 C CA . PRO A 1 348 ? 20.312 13.944 -4.750 1.00 93.50 348 PRO A CA 1
ATOM 2670 C C . PRO A 1 348 ? 18.808 14.249 -4.708 1.00 93.50 348 PRO A C 1
ATOM 2672 O O . PRO A 1 348 ? 18.250 14.435 -3.634 1.00 93.50 348 PRO A O 1
ATOM 2675 N N . ALA A 1 349 ? 18.142 14.270 -5.869 1.00 92.81 349 ALA A N 1
ATOM 2676 C CA . ALA A 1 349 ? 16.696 14.475 -5.969 1.00 92.81 349 ALA A CA 1
ATOM 2677 C C . ALA A 1 349 ? 15.860 13.293 -5.437 1.00 92.81 349 ALA A C 1
ATOM 2679 O O . ALA A 1 349 ? 14.699 13.488 -5.103 1.00 92.81 349 ALA A O 1
ATOM 2680 N N . TYR A 1 350 ? 16.442 12.094 -5.360 1.00 95.06 350 TYR A N 1
ATOM 2681 C CA . TYR A 1 350 ? 15.790 10.864 -4.900 1.00 95.06 350 TYR A CA 1
ATOM 2682 C C . TYR A 1 350 ? 16.218 10.479 -3.481 1.00 95.06 350 TYR A C 1
ATOM 2684 O O . TYR A 1 350 ? 15.497 9.752 -2.807 1.00 95.06 350 TYR A O 1
ATOM 2692 N N . ALA A 1 351 ? 17.366 10.980 -3.012 1.00 94.12 351 ALA A N 1
ATOM 2693 C CA . ALA A 1 351 ? 18.028 10.520 -1.794 1.00 94.12 351 ALA A CA 1
ATOM 2694 C C . ALA A 1 351 ? 17.125 10.497 -0.548 1.00 94.12 351 ALA A C 1
ATOM 2696 O O . ALA A 1 351 ? 17.161 9.525 0.201 1.00 94.12 351 ALA A O 1
ATOM 2697 N N . SER A 1 352 ? 16.290 11.521 -0.335 1.00 93.62 352 SER A N 1
ATOM 2698 C CA . SER A 1 352 ? 15.423 11.601 0.851 1.00 93.62 352 SER A CA 1
ATOM 2699 C C . SER A 1 352 ? 14.246 10.625 0.839 1.00 93.62 352 SER A C 1
ATOM 2701 O O . SER A 1 352 ? 13.719 10.326 1.900 1.00 93.62 352 SER A O 1
ATOM 2703 N N . ALA A 1 353 ? 13.824 10.157 -0.337 1.00 94.31 353 ALA A N 1
ATOM 2704 C CA . ALA A 1 353 ? 12.666 9.276 -0.511 1.00 94.31 353 ALA A CA 1
ATOM 2705 C C . ALA A 1 353 ? 13.059 7.879 -1.023 1.00 94.31 353 ALA A C 1
ATOM 2707 O O . ALA A 1 353 ? 12.202 7.047 -1.304 1.00 94.31 353 ALA A O 1
ATOM 2708 N N . TRP A 1 354 ? 14.357 7.607 -1.189 1.00 95.62 354 TRP A N 1
ATOM 2709 C CA . TRP A 1 354 ? 14.829 6.382 -1.831 1.00 95.62 354 TRP A CA 1
ATOM 2710 C C . TRP A 1 354 ? 14.452 5.121 -1.062 1.00 95.62 354 TRP A C 1
ATOM 2712 O O . TRP A 1 354 ? 14.099 4.127 -1.688 1.00 95.62 354 TRP A O 1
ATOM 2722 N N . ALA A 1 355 ? 14.475 5.171 0.273 1.00 95.69 355 ALA A N 1
ATOM 2723 C CA . ALA A 1 355 ? 14.063 4.048 1.111 1.00 95.69 355 ALA A CA 1
ATOM 2724 C C . ALA A 1 355 ? 12.629 3.587 0.788 1.00 95.69 355 ALA A C 1
ATOM 2726 O O . ALA A 1 355 ? 12.381 2.389 0.701 1.00 95.69 355 ALA A O 1
ATOM 2727 N N . ASP A 1 356 ? 11.731 4.533 0.501 1.00 94.75 356 ASP A N 1
ATOM 2728 C CA . ASP A 1 356 ? 10.326 4.263 0.178 1.00 94.75 356 ASP A CA 1
ATOM 2729 C C . ASP A 1 356 ? 10.100 3.919 -1.307 1.00 94.75 356 ASP A C 1
ATOM 2731 O O . ASP A 1 356 ? 9.060 3.379 -1.684 1.00 94.75 356 ASP A O 1
ATOM 2735 N N . ILE A 1 357 ? 11.057 4.254 -2.180 1.00 96.19 357 ILE A N 1
ATOM 2736 C CA . ILE A 1 357 ? 10.911 4.167 -3.642 1.00 96.19 357 ILE A CA 1
ATOM 2737 C C . ILE A 1 357 ? 11.687 2.997 -4.247 1.00 96.19 357 ILE A C 1
ATOM 2739 O O . ILE A 1 357 ? 11.290 2.509 -5.302 1.00 96.19 357 ILE A O 1
ATOM 2743 N N . ARG A 1 358 ? 12.771 2.530 -3.621 1.00 97.25 358 ARG A N 1
ATOM 2744 C CA . ARG A 1 358 ? 13.712 1.544 -4.184 1.00 97.25 358 ARG A CA 1
ATOM 2745 C C . ARG A 1 358 ? 13.018 0.318 -4.781 1.00 97.25 358 ARG A C 1
ATOM 2747 O O . ARG A 1 358 ? 13.245 -0.010 -5.944 1.00 97.25 358 ARG A O 1
ATOM 2754 N N . GLU A 1 359 ? 12.139 -0.322 -4.013 1.00 97.50 359 GLU A N 1
ATOM 2755 C CA . GLU A 1 359 ? 11.425 -1.528 -4.454 1.00 97.50 359 GLU A CA 1
ATOM 2756 C C . GLU A 1 359 ? 10.438 -1.232 -5.594 1.00 97.50 359 GLU A C 1
ATOM 2758 O O . GLU A 1 359 ? 10.337 -1.995 -6.558 1.00 97.50 359 GLU A O 1
ATOM 2763 N N . LEU A 1 360 ? 9.762 -0.078 -5.546 1.00 98.00 360 LEU A N 1
ATOM 2764 C CA . LEU A 1 360 ? 8.899 0.386 -6.635 1.00 98.00 360 LEU A CA 1
ATOM 2765 C C . LEU A 1 360 ? 9.710 0.683 -7.899 1.00 98.00 360 LEU A C 1
ATOM 2767 O O . LEU A 1 360 ? 9.284 0.330 -8.993 1.00 98.00 360 LEU A O 1
ATOM 2771 N N . TRP A 1 361 ? 10.895 1.279 -7.772 1.00 98.25 361 TRP A N 1
ATOM 2772 C CA . TRP A 1 361 ? 11.781 1.557 -8.900 1.00 98.25 361 TRP A CA 1
ATOM 2773 C C . TRP A 1 361 ? 12.246 0.262 -9.575 1.00 98.25 361 TRP A C 1
ATOM 2775 O O . TRP A 1 361 ? 12.158 0.150 -10.799 1.00 98.25 361 TRP A O 1
ATOM 2785 N N . LEU A 1 362 ? 12.661 -0.745 -8.796 1.00 98.25 362 LEU A N 1
ATOM 2786 C CA . LEU A 1 362 ? 13.057 -2.059 -9.318 1.00 98.25 362 LEU A CA 1
ATOM 2787 C C . LEU A 1 362 ? 11.896 -2.742 -10.055 1.00 98.25 362 LEU A C 1
ATOM 2789 O O . LEU A 1 362 ? 12.061 -3.200 -11.191 1.00 98.25 362 LEU A O 1
ATOM 2793 N N . LEU A 1 363 ? 10.703 -2.753 -9.454 1.00 98.06 363 LEU A N 1
ATOM 2794 C CA . LEU A 1 363 ? 9.500 -3.288 -10.093 1.00 98.06 363 LEU A CA 1
ATOM 2795 C C . LEU A 1 363 ? 9.120 -2.488 -11.351 1.00 98.06 363 LEU A C 1
ATOM 2797 O O . LEU A 1 363 ? 8.735 -3.068 -12.366 1.00 98.06 363 LEU A O 1
ATOM 2801 N N . GLY A 1 364 ? 9.277 -1.165 -11.316 1.00 98.31 364 GLY A N 1
ATOM 2802 C CA . GLY A 1 364 ? 9.058 -0.260 -12.440 1.00 98.31 364 GLY A CA 1
ATOM 2803 C C . GLY A 1 364 ? 9.992 -0.548 -13.615 1.00 98.31 364 GLY A C 1
ATOM 2804 O O . GLY A 1 364 ? 9.526 -0.630 -14.749 1.00 98.31 364 GLY A O 1
ATOM 2805 N N . MET A 1 365 ? 11.281 -0.795 -13.364 1.00 98.31 365 MET A N 1
ATOM 2806 C CA . MET A 1 365 ? 12.249 -1.206 -14.390 1.00 98.31 365 MET A CA 1
ATOM 2807 C C . MET A 1 365 ? 11.855 -2.533 -15.049 1.00 98.31 365 MET A C 1
ATOM 2809 O O . MET A 1 365 ? 11.840 -2.643 -16.277 1.00 98.31 365 MET A O 1
ATOM 2813 N N . GLN A 1 366 ? 11.462 -3.529 -14.251 1.00 97.69 366 GLN A N 1
ATOM 2814 C CA . GLN A 1 366 ? 10.978 -4.813 -14.767 1.00 97.69 366 GLN A CA 1
ATOM 2815 C C . GLN A 1 366 ? 9.692 -4.648 -15.591 1.00 97.69 366 GLN A C 1
ATOM 2817 O O . GLN A 1 366 ? 9.535 -5.253 -16.656 1.00 97.69 366 GLN A O 1
ATOM 2822 N N . ALA A 1 367 ? 8.767 -3.808 -15.123 1.00 97.69 367 ALA A N 1
ATOM 2823 C CA . ALA A 1 367 ? 7.525 -3.520 -15.823 1.00 97.69 367 ALA A CA 1
ATOM 2824 C C . ALA A 1 367 ? 7.773 -2.773 -17.143 1.00 97.69 367 ALA A C 1
ATOM 2826 O O . ALA A 1 367 ? 7.148 -3.111 -18.151 1.00 97.69 367 ALA A O 1
ATOM 2827 N N . LEU A 1 368 ? 8.714 -1.820 -17.164 1.00 97.69 368 LEU A N 1
ATOM 2828 C CA . LEU A 1 368 ? 9.144 -1.110 -18.368 1.00 97.69 368 LEU A CA 1
ATOM 2829 C C . LEU A 1 368 ? 9.704 -2.086 -19.405 1.00 97.69 368 LEU A C 1
ATOM 2831 O O . LEU A 1 368 ? 9.255 -2.050 -20.549 1.00 97.69 368 LEU A O 1
ATOM 2835 N N . ALA A 1 369 ? 10.610 -2.989 -19.008 1.00 97.19 369 ALA A N 1
ATOM 2836 C CA . ALA A 1 369 ? 11.139 -4.033 -19.890 1.00 97.19 369 ALA A CA 1
ATOM 2837 C C . ALA A 1 369 ? 10.002 -4.855 -20.520 1.00 97.19 369 ALA A C 1
ATOM 2839 O O . ALA A 1 369 ? 9.941 -5.019 -21.738 1.00 97.19 369 ALA A O 1
ATOM 2840 N N . GLY A 1 370 ? 9.033 -5.279 -19.703 1.00 95.50 370 GLY A N 1
ATOM 2841 C CA . GLY A 1 370 ? 7.853 -6.009 -20.169 1.00 95.50 370 GLY A CA 1
ATOM 2842 C C . GLY A 1 370 ? 6.939 -5.215 -21.113 1.00 95.50 370 GLY A C 1
ATOM 2843 O O . GLY A 1 370 ? 6.181 -5.824 -21.865 1.00 95.50 370 GLY A O 1
ATOM 2844 N N . CYS A 1 371 ? 6.998 -3.881 -21.104 1.00 95.38 371 CYS A N 1
ATOM 2845 C CA . CYS A 1 371 ? 6.235 -3.030 -22.020 1.00 95.38 371 CYS A CA 1
ATOM 2846 C C . CYS A 1 371 ? 6.901 -2.870 -23.392 1.00 95.38 371 CYS A C 1
ATOM 2848 O O . CYS A 1 371 ? 6.201 -2.559 -24.354 1.00 95.38 371 CYS A O 1
ATOM 2850 N N . VAL A 1 372 ? 8.218 -3.084 -23.514 1.00 94.50 372 VAL A N 1
ATOM 2851 C CA . VAL A 1 372 ? 8.984 -2.820 -24.748 1.00 94.50 372 VAL A CA 1
ATOM 2852 C C . VAL A 1 372 ? 8.420 -3.575 -25.952 1.00 94.50 372 VAL A C 1
ATOM 2854 O O . VAL A 1 372 ? 8.195 -2.972 -26.998 1.00 94.50 372 VAL A O 1
ATOM 2857 N N . GLN A 1 373 ? 8.114 -4.864 -25.792 1.00 88.81 373 GLN A N 1
ATOM 2858 C CA . GLN A 1 373 ? 7.537 -5.685 -26.867 1.00 88.81 373 GLN A CA 1
ATOM 2859 C C . GLN A 1 373 ? 6.059 -5.376 -27.140 1.00 88.81 373 GLN A C 1
ATOM 2861 O O . GLN A 1 373 ? 5.534 -5.695 -28.204 1.00 88.81 373 GLN A O 1
ATOM 2866 N N . LEU A 1 374 ? 5.368 -4.787 -26.165 1.00 89.00 374 LEU A N 1
ATOM 2867 C CA . LEU A 1 374 ? 3.927 -4.546 -26.215 1.00 89.00 374 LEU A CA 1
ATOM 2868 C C . LEU A 1 374 ? 3.587 -3.165 -26.785 1.00 89.00 374 LEU A C 1
ATOM 2870 O O . LEU A 1 374 ? 2.488 -2.972 -27.298 1.00 89.00 374 LEU A O 1
ATOM 2874 N N . CYS A 1 375 ? 4.517 -2.213 -26.696 1.00 87.38 375 CYS A N 1
ATOM 2875 C CA . CYS A 1 375 ? 4.335 -0.824 -27.101 1.00 87.38 375 CYS A CA 1
ATOM 2876 C C . CYS A 1 375 ? 5.399 -0.431 -28.143 1.00 87.38 375 CYS A C 1
ATOM 2878 O O . CYS A 1 375 ? 6.480 0.019 -27.763 1.00 87.38 375 CYS A O 1
ATOM 2880 N N . PRO A 1 376 ? 5.109 -0.524 -29.456 1.00 83.50 376 PRO A N 1
ATOM 2881 C CA . PRO A 1 376 ? 6.090 -0.247 -30.514 1.00 83.50 376 PRO A CA 1
ATOM 2882 C C . PRO A 1 376 ? 6.683 1.171 -30.500 1.00 83.50 376 PRO A C 1
ATOM 2884 O O . PRO A 1 376 ? 7.784 1.389 -30.999 1.00 83.50 376 PRO A O 1
ATOM 2887 N N . ALA A 1 377 ? 5.977 2.146 -29.920 1.00 85.75 377 ALA A N 1
ATOM 2888 C CA . ALA A 1 377 ? 6.473 3.513 -29.756 1.00 85.75 377 ALA A CA 1
ATOM 2889 C C . ALA A 1 377 ? 7.517 3.653 -28.628 1.00 85.75 377 ALA A C 1
ATOM 2891 O O . ALA A 1 377 ? 8.264 4.633 -28.595 1.00 85.75 377 ALA A O 1
ATOM 2892 N N . LEU A 1 378 ? 7.588 2.692 -27.702 1.00 91.50 378 LEU A N 1
ATOM 2893 C CA . LEU A 1 378 ? 8.409 2.789 -26.497 1.00 91.50 378 LEU A CA 1
ATOM 2894 C C . LEU A 1 378 ? 9.923 2.798 -26.784 1.00 91.50 378 LEU A C 1
ATOM 2896 O O . LEU A 1 378 ? 10.601 3.665 -26.230 1.00 91.50 378 LEU A O 1
ATOM 2900 N N . PRO A 1 379 ? 10.480 1.951 -27.676 1.00 93.94 379 PRO A N 1
ATOM 2901 C CA . PRO A 1 379 ? 11.892 2.052 -28.047 1.00 93.94 379 PRO A CA 1
ATOM 2902 C C . PRO A 1 379 ? 12.280 3.424 -28.616 1.00 93.94 379 PRO A C 1
ATOM 2904 O O . PRO A 1 379 ? 13.341 3.956 -28.299 1.00 93.94 379 PRO A O 1
ATOM 2907 N N . LEU A 1 380 ? 11.403 4.040 -29.419 1.00 90.56 380 LEU A N 1
ATOM 2908 C CA . LEU A 1 380 ? 11.632 5.392 -29.941 1.00 90.56 380 LEU A CA 1
ATOM 2909 C C . LEU A 1 380 ? 11.585 6.442 -28.825 1.00 90.56 380 LEU A C 1
ATOM 2911 O O . LEU A 1 380 ? 12.405 7.358 -28.812 1.00 90.56 380 LEU A O 1
ATOM 2915 N N . ALA A 1 381 ? 10.668 6.296 -27.866 1.00 91.56 381 ALA A N 1
ATOM 2916 C CA . ALA A 1 381 ? 10.601 7.178 -26.704 1.00 91.56 381 ALA A CA 1
ATOM 2917 C C . ALA A 1 381 ? 11.874 7.101 -25.843 1.00 91.56 381 ALA A C 1
ATOM 2919 O O . ALA A 1 381 ? 12.340 8.137 -25.374 1.00 91.56 381 ALA A O 1
ATOM 2920 N N . VAL A 1 382 ? 12.463 5.908 -25.691 1.00 94.38 382 VAL A N 1
ATOM 2921 C CA . VAL A 1 382 ? 13.754 5.712 -25.007 1.00 94.38 382 VAL A CA 1
ATOM 2922 C C . VAL A 1 382 ? 14.881 6.472 -25.705 1.00 94.38 382 VAL A C 1
ATOM 2924 O O . VAL A 1 382 ? 15.642 7.174 -25.040 1.00 94.38 382 VAL A O 1
ATOM 2927 N N . LEU A 1 383 ? 14.955 6.387 -27.036 1.00 93.50 383 LEU A N 1
ATOM 2928 C CA . LEU A 1 383 ? 15.948 7.123 -27.826 1.00 93.50 383 LEU A CA 1
ATOM 2929 C C . LEU A 1 383 ? 15.767 8.639 -27.697 1.00 93.50 383 LEU A C 1
ATOM 2931 O O . LEU A 1 383 ? 16.728 9.372 -27.492 1.00 93.50 383 LEU A O 1
ATOM 2935 N N . TRP A 1 384 ? 14.530 9.134 -27.763 1.00 90.44 384 TRP A N 1
ATOM 2936 C CA . TRP A 1 384 ? 14.258 10.565 -27.595 1.00 90.44 384 TRP A CA 1
ATOM 2937 C C . TRP A 1 384 ? 14.543 11.082 -26.188 1.00 90.44 384 TRP A C 1
ATOM 2939 O O . TRP A 1 384 ? 14.880 12.253 -26.032 1.00 90.44 384 TRP A O 1
ATOM 2949 N N . ALA A 1 385 ? 14.411 10.229 -25.174 1.00 90.88 385 ALA A N 1
ATOM 2950 C CA . ALA A 1 385 ? 14.775 10.558 -23.803 1.00 90.88 385 ALA A CA 1
ATOM 2951 C C . ALA A 1 385 ? 16.297 10.567 -23.568 1.00 90.88 385 ALA A C 1
ATOM 2953 O O . ALA A 1 385 ? 16.718 10.930 -22.474 1.00 90.88 385 ALA A O 1
ATOM 2954 N N . GLN A 1 386 ? 17.107 10.172 -24.560 1.00 93.44 386 GLN A N 1
ATOM 2955 C CA . GLN A 1 386 ? 18.565 10.017 -24.454 1.00 93.44 386 GLN A CA 1
ATOM 2956 C C . GLN A 1 386 ? 18.994 9.120 -23.286 1.00 93.44 386 GLN A C 1
ATOM 2958 O O . GLN A 1 386 ? 20.050 9.305 -22.675 1.00 93.44 386 GLN A O 1
ATOM 2963 N N . TRP A 1 387 ? 18.140 8.159 -22.923 1.00 94.94 387 TRP A N 1
ATOM 2964 C CA . TRP A 1 387 ? 18.396 7.332 -21.753 1.00 94.94 387 TRP A CA 1
ATOM 2965 C C . TRP A 1 387 ? 19.571 6.376 -21.985 1.00 94.94 387 TRP A C 1
ATOM 2967 O O . TRP A 1 387 ? 20.370 6.174 -21.075 1.00 94.94 387 TRP A O 1
ATOM 2977 N N . LEU A 1 388 ? 19.726 5.840 -23.202 1.00 95.44 388 LEU A N 1
ATOM 2978 C CA . LEU A 1 388 ? 20.827 4.929 -23.542 1.00 95.44 388 LEU A CA 1
ATOM 2979 C C . LEU A 1 388 ? 22.184 5.642 -23.485 1.00 95.44 388 LEU A C 1
ATOM 2981 O O . LEU A 1 388 ? 23.139 5.115 -22.920 1.00 95.44 388 LEU A O 1
ATOM 2985 N N . GLU A 1 389 ? 22.256 6.860 -24.012 1.00 93.94 389 GLU A N 1
ATOM 2986 C CA . GLU A 1 389 ? 23.447 7.705 -23.996 1.00 93.94 389 GLU A CA 1
ATOM 2987 C C . GLU A 1 389 ? 23.799 8.148 -22.569 1.00 93.94 389 GLU A C 1
ATOM 2989 O O . GLU A 1 389 ? 24.966 8.110 -22.165 1.00 93.94 389 GLU A O 1
ATOM 2994 N N . GLY A 1 390 ? 22.787 8.522 -21.778 1.00 93.44 390 GLY A N 1
ATOM 2995 C CA . GLY A 1 390 ? 22.948 8.855 -20.364 1.00 93.44 390 GLY A CA 1
ATOM 2996 C C . GLY A 1 390 ? 23.445 7.667 -19.538 1.00 93.44 390 GLY A C 1
ATOM 2997 O O . GLY A 1 390 ? 24.403 7.807 -18.777 1.00 93.44 390 GLY A O 1
ATOM 2998 N N . LEU A 1 391 ? 22.854 6.485 -19.733 1.00 94.81 391 LEU A N 1
ATOM 2999 C CA . LEU A 1 391 ? 23.263 5.254 -19.057 1.00 94.81 391 LEU A CA 1
ATOM 3000 C C . LEU A 1 391 ? 24.680 4.829 -19.460 1.00 94.81 391 LEU A C 1
ATOM 3002 O O . LEU A 1 391 ? 25.475 4.478 -18.595 1.00 94.81 391 LEU A O 1
ATOM 3006 N N . SER A 1 392 ? 25.027 4.916 -20.747 1.00 93.62 392 SER A N 1
ATOM 3007 C CA . SER A 1 392 ? 26.389 4.657 -21.229 1.00 93.62 392 SER A CA 1
ATOM 3008 C C . SER A 1 392 ? 27.409 5.580 -20.557 1.00 93.62 392 SER A C 1
ATOM 3010 O O . SER A 1 392 ? 28.432 5.113 -20.049 1.00 93.62 392 SER A O 1
ATOM 3012 N N . THR A 1 393 ? 27.109 6.882 -20.499 1.00 93.06 393 THR A N 1
ATOM 3013 C CA . THR A 1 393 ? 27.969 7.873 -19.836 1.00 93.06 393 THR A CA 1
ATOM 3014 C C . THR A 1 393 ? 28.155 7.524 -18.360 1.00 93.06 393 THR A C 1
ATOM 3016 O O . THR A 1 393 ? 29.280 7.502 -17.866 1.00 93.06 393 THR A O 1
ATOM 3019 N N . LEU A 1 394 ? 27.064 7.190 -17.667 1.00 93.19 394 LEU A N 1
ATOM 3020 C CA . LEU A 1 394 ? 27.085 6.792 -16.263 1.00 93.19 394 LEU A CA 1
ATOM 3021 C C . LEU A 1 394 ? 27.964 5.553 -16.038 1.00 93.19 394 LEU A C 1
ATOM 3023 O O . LEU A 1 394 ? 28.878 5.600 -15.218 1.00 93.19 394 LEU A O 1
ATOM 3027 N N . LEU A 1 395 ? 27.743 4.482 -16.804 1.00 93.00 395 LEU A N 1
ATOM 3028 C CA . LEU A 1 395 ? 28.474 3.216 -16.677 1.00 93.00 395 LEU A CA 1
ATOM 3029 C C . LEU A 1 395 ? 29.940 3.305 -17.121 1.00 93.00 395 LEU A C 1
ATOM 3031 O O . LEU A 1 395 ? 30.761 2.504 -16.687 1.00 93.00 395 LEU A O 1
ATOM 3035 N N . THR A 1 396 ? 30.306 4.280 -17.948 1.00 90.94 396 THR A N 1
ATOM 3036 C CA . THR A 1 396 ? 31.715 4.518 -18.303 1.00 90.94 396 THR A CA 1
ATOM 3037 C C . THR A 1 396 ? 32.457 5.264 -17.193 1.00 90.94 396 THR A C 1
ATOM 3039 O O . THR A 1 396 ? 33.663 5.095 -17.022 1.00 90.94 396 THR A O 1
ATOM 3042 N N . CYS A 1 397 ? 31.751 6.100 -16.430 1.00 90.56 397 CYS A N 1
ATOM 3043 C CA . CYS A 1 397 ? 32.357 6.931 -15.396 1.00 90.56 397 CYS A CA 1
ATOM 3044 C C . CYS A 1 397 ? 32.502 6.234 -14.039 1.00 90.56 397 CYS A C 1
ATOM 3046 O O . CYS A 1 397 ? 33.402 6.602 -13.284 1.00 90.56 397 CYS A O 1
ATOM 3048 N N . VAL A 1 398 ? 31.624 5.285 -13.703 1.00 93.25 398 VAL A N 1
ATOM 3049 C CA . VAL A 1 398 ? 31.602 4.656 -12.373 1.00 93.25 398 VAL A CA 1
ATOM 3050 C C . VAL A 1 398 ? 32.394 3.351 -12.318 1.00 93.25 398 VAL A C 1
ATOM 3052 O O . VAL A 1 398 ? 32.554 2.648 -13.311 1.00 93.25 398 VAL A O 1
ATOM 3055 N N . SER A 1 399 ? 32.891 3.009 -11.129 1.00 89.50 399 SER A N 1
ATOM 3056 C CA . SER A 1 399 ? 33.536 1.715 -10.889 1.00 89.50 399 SER A CA 1
ATOM 3057 C C . SER A 1 399 ? 32.511 0.567 -10.915 1.00 89.50 399 SER A C 1
ATOM 3059 O O . SER A 1 399 ? 31.500 0.665 -10.214 1.00 89.50 399 SER A O 1
ATOM 3061 N N . PRO A 1 400 ? 32.773 -0.567 -11.598 1.00 90.12 400 PRO A N 1
ATOM 3062 C CA . PRO A 1 400 ? 31.880 -1.731 -11.591 1.00 90.12 400 PRO A CA 1
ATOM 3063 C C . PRO A 1 400 ? 31.586 -2.285 -10.199 1.00 90.12 400 PRO A C 1
ATOM 3065 O O . PRO A 1 400 ? 30.476 -2.729 -9.931 1.00 90.12 400 PRO A O 1
ATOM 3068 N N . ALA A 1 401 ? 32.554 -2.191 -9.283 1.00 89.12 401 ALA A N 1
ATOM 3069 C CA . ALA A 1 401 ? 32.387 -2.626 -7.897 1.00 89.12 401 ALA A CA 1
ATOM 3070 C C . ALA A 1 401 ? 31.375 -1.776 -7.104 1.00 89.12 401 ALA A C 1
ATOM 3072 O O . ALA A 1 401 ? 30.931 -2.204 -6.043 1.00 89.12 401 ALA A O 1
ATOM 3073 N N . SER A 1 402 ? 31.028 -0.583 -7.603 1.00 90.88 402 SER A N 1
ATOM 3074 C CA . SER A 1 402 ? 30.059 0.316 -6.966 1.00 90.88 402 SER A CA 1
ATOM 3075 C C . SER A 1 402 ? 28.611 0.071 -7.396 1.00 90.88 402 SER A C 1
ATOM 3077 O O . SER A 1 402 ? 27.701 0.633 -6.795 1.00 90.88 402 SER A O 1
ATOM 3079 N N . VAL A 1 403 ? 28.377 -0.742 -8.433 1.00 92.75 403 VAL A N 1
ATOM 3080 C CA . VAL A 1 403 ? 27.025 -1.027 -8.928 1.00 92.75 403 VAL A CA 1
ATOM 3081 C C . VAL A 1 403 ? 26.547 -2.337 -8.327 1.00 92.75 403 VAL A C 1
ATOM 3083 O O . VAL A 1 403 ? 27.145 -3.389 -8.551 1.00 92.75 403 VAL A O 1
ATOM 3086 N N . ASP A 1 404 ? 25.467 -2.275 -7.553 1.00 92.38 404 ASP A N 1
ATOM 3087 C CA . ASP A 1 404 ? 24.888 -3.474 -6.963 1.00 92.38 404 ASP A CA 1
ATOM 3088 C C . ASP A 1 404 ? 24.267 -4.402 -8.029 1.00 92.38 404 ASP A C 1
ATOM 3090 O O . ASP A 1 404 ? 23.931 -4.005 -9.150 1.00 92.38 404 ASP A O 1
ATOM 3094 N N . PHE A 1 405 ? 24.126 -5.679 -7.673 1.00 94.06 405 PHE A N 1
ATOM 3095 C CA . PHE A 1 405 ? 23.616 -6.701 -8.585 1.00 94.06 405 PHE A CA 1
ATOM 3096 C C . PHE A 1 405 ? 22.160 -6.454 -9.017 1.00 94.06 405 PHE A C 1
ATOM 3098 O O . PHE A 1 405 ? 21.781 -6.816 -10.131 1.00 94.06 405 PHE A O 1
ATOM 3105 N N . GLU A 1 406 ? 21.341 -5.836 -8.165 1.00 95.44 406 GLU A N 1
ATOM 3106 C CA . GLU A 1 406 ? 19.930 -5.574 -8.462 1.00 95.44 406 GLU A CA 1
ATOM 3107 C C . GLU A 1 406 ? 19.785 -4.477 -9.524 1.00 95.44 406 GLU A C 1
ATOM 3109 O O . GLU A 1 406 ? 18.989 -4.625 -10.453 1.00 95.44 406 GLU A O 1
ATOM 3114 N N . LEU A 1 407 ? 20.618 -3.434 -9.464 1.00 95.12 407 LEU A N 1
ATOM 3115 C CA . LEU A 1 407 ? 20.726 -2.394 -10.485 1.00 95.12 407 LEU A CA 1
ATOM 3116 C C . LEU A 1 407 ? 21.225 -2.965 -11.811 1.00 95.12 407 LEU A C 1
ATOM 3118 O O . LEU A 1 407 ? 20.634 -2.683 -12.855 1.00 95.12 407 LEU A O 1
ATOM 3122 N N . VAL A 1 408 ? 22.265 -3.807 -11.785 1.00 95.94 408 VAL A N 1
ATOM 3123 C CA . VAL A 1 408 ? 22.753 -4.501 -12.991 1.00 95.94 408 VAL A CA 1
ATOM 3124 C C . VAL A 1 408 ? 21.628 -5.321 -13.625 1.00 95.94 408 VAL A C 1
ATOM 3126 O O . VAL A 1 408 ? 21.390 -5.210 -14.830 1.00 95.94 408 VAL A O 1
ATOM 3129 N N . ALA A 1 409 ? 20.902 -6.109 -12.828 1.00 96.88 409 ALA A N 1
ATOM 3130 C CA . ALA A 1 409 ? 19.791 -6.920 -13.310 1.00 96.88 409 ALA A CA 1
ATOM 3131 C C . ALA A 1 409 ? 18.650 -6.061 -13.885 1.00 96.88 409 ALA A C 1
ATOM 3133 O O . ALA A 1 409 ? 18.111 -6.392 -14.945 1.00 96.88 409 ALA A O 1
ATOM 3134 N N . ALA A 1 410 ? 18.315 -4.944 -13.231 1.00 97.38 410 ALA A N 1
ATOM 3135 C CA . ALA A 1 410 ? 17.290 -4.010 -13.684 1.00 97.38 410 ALA A CA 1
ATOM 3136 C C . ALA A 1 410 ? 17.657 -3.356 -15.027 1.00 97.38 410 ALA A C 1
ATOM 3138 O O . ALA A 1 410 ? 16.846 -3.376 -15.957 1.00 97.38 410 ALA A O 1
ATOM 3139 N N . PHE A 1 411 ? 18.882 -2.834 -15.169 1.00 97.12 411 PHE A N 1
ATOM 3140 C CA . PHE A 1 411 ? 19.352 -2.255 -16.432 1.00 97.12 411 PHE A CA 1
ATOM 3141 C C . PHE A 1 411 ? 19.412 -3.301 -17.543 1.00 97.12 411 PHE A C 1
ATOM 3143 O O . PHE A 1 411 ? 18.861 -3.076 -18.623 1.00 97.12 411 PHE A O 1
ATOM 3150 N N . GLN A 1 412 ? 20.009 -4.466 -17.272 1.00 97.12 412 GLN A N 1
ATOM 3151 C CA . GLN A 1 412 ? 20.096 -5.555 -18.242 1.00 97.12 412 GLN A CA 1
ATOM 3152 C C . GLN A 1 412 ? 18.711 -5.957 -18.759 1.00 97.12 412 GLN A C 1
ATOM 3154 O O . GLN A 1 412 ? 18.541 -6.126 -19.965 1.00 97.12 412 GLN A O 1
ATOM 3159 N N . GLY A 1 413 ? 17.724 -6.096 -17.867 1.00 97.19 413 GLY A N 1
ATOM 3160 C CA . GLY A 1 413 ? 16.371 -6.510 -18.236 1.00 97.19 413 GLY A CA 1
ATOM 3161 C C . GLY A 1 413 ? 15.747 -5.610 -19.302 1.00 97.19 413 GLY A C 1
ATOM 3162 O O . GLY A 1 413 ? 15.196 -6.108 -20.281 1.00 97.19 413 GLY A O 1
ATOM 3163 N N . VAL A 1 414 ? 15.884 -4.289 -19.162 1.00 97.44 414 VAL A N 1
ATOM 3164 C CA . VAL A 1 414 ? 15.338 -3.345 -20.147 1.00 97.44 414 VAL A CA 1
ATOM 3165 C C . VAL A 1 414 ? 16.177 -3.312 -21.427 1.00 97.44 414 VAL A C 1
ATOM 3167 O O . VAL A 1 414 ? 15.618 -3.322 -22.524 1.00 97.44 414 VAL A O 1
ATOM 3170 N N . LEU A 1 415 ? 17.509 -3.301 -21.312 1.00 97.56 415 LEU A N 1
ATOM 3171 C CA . LEU A 1 415 ? 18.419 -3.233 -22.463 1.00 97.56 415 LEU A CA 1
ATOM 3172 C C . LEU A 1 415 ? 18.257 -4.432 -23.399 1.00 97.56 415 LEU A C 1
ATOM 3174 O O . LEU A 1 415 ? 18.198 -4.255 -24.614 1.00 97.56 415 LEU A O 1
ATOM 3178 N N . VAL A 1 416 ? 18.126 -5.636 -22.841 1.00 97.44 416 VAL A N 1
ATOM 3179 C CA . VAL A 1 416 ? 17.887 -6.865 -23.610 1.00 97.44 416 VAL A CA 1
ATOM 3180 C C . VAL A 1 416 ? 16.611 -6.750 -24.445 1.00 97.44 416 VAL A C 1
ATOM 3182 O O . VAL A 1 416 ? 16.620 -7.055 -25.638 1.00 97.44 416 VAL A O 1
ATOM 3185 N N . GLU A 1 417 ? 15.521 -6.267 -23.851 1.00 97.19 417 GLU A N 1
ATOM 3186 C CA . GLU A 1 417 ? 14.257 -6.116 -24.570 1.00 97.19 417 GLU A CA 1
ATOM 3187 C C . GLU A 1 417 ? 14.323 -5.016 -25.637 1.00 97.19 417 GLU A C 1
ATOM 3189 O O . GLU A 1 417 ? 13.790 -5.195 -26.734 1.00 97.19 417 GLU A O 1
ATOM 3194 N N . LEU A 1 418 ? 15.041 -3.918 -25.381 1.00 96.75 418 LEU A N 1
ATOM 3195 C CA . LEU A 1 418 ? 15.266 -2.860 -26.372 1.00 96.75 418 LEU A CA 1
ATOM 3196 C C . LEU A 1 418 ? 16.083 -3.346 -27.573 1.00 96.75 418 LEU A C 1
ATOM 3198 O O . LEU A 1 418 ? 15.717 -3.045 -28.710 1.00 96.75 418 LEU A O 1
ATOM 3202 N N . VAL A 1 419 ? 17.152 -4.114 -27.336 1.00 96.25 419 VAL A N 1
ATOM 3203 C CA . VAL A 1 419 ? 17.983 -4.709 -28.397 1.00 96.25 419 VAL A CA 1
ATOM 3204 C C . VAL A 1 419 ? 17.149 -5.636 -29.279 1.00 96.25 419 VAL A C 1
ATOM 3206 O O . VAL A 1 419 ? 17.250 -5.573 -30.503 1.00 96.25 419 VAL A O 1
ATOM 3209 N N . ARG A 1 420 ? 16.285 -6.456 -28.670 1.00 94.62 420 ARG A N 1
ATOM 3210 C CA . ARG A 1 420 ? 15.404 -7.386 -29.392 1.00 94.62 420 ARG A CA 1
ATOM 3211 C C . ARG A 1 420 ? 14.312 -6.676 -30.186 1.00 94.62 420 ARG A C 1
ATOM 3213 O O . ARG A 1 420 ? 13.989 -7.100 -31.291 1.00 94.62 420 ARG A O 1
ATOM 3220 N N . ALA A 1 421 ? 13.723 -5.623 -29.623 1.00 94.69 421 ALA A N 1
ATOM 3221 C CA . ALA A 1 421 ? 12.578 -4.944 -30.223 1.00 94.69 421 ALA A CA 1
ATOM 3222 C C . ALA A 1 421 ? 12.957 -3.883 -31.269 1.00 94.69 421 ALA A C 1
ATOM 3224 O O . ALA A 1 421 ? 12.140 -3.556 -32.129 1.00 94.69 421 ALA A O 1
ATOM 3225 N N . SER A 1 422 ? 14.157 -3.296 -31.193 1.00 95.31 422 SER A N 1
ATOM 3226 C CA . SER A 1 422 ? 14.498 -2.091 -31.956 1.00 95.31 422 SER A CA 1
ATOM 3227 C C . SER A 1 422 ? 15.947 -2.079 -32.428 1.00 95.31 422 SER A C 1
ATOM 3229 O O . SER A 1 422 ? 16.878 -1.830 -31.660 1.00 95.31 422 SER A O 1
ATOM 3231 N N . LYS A 1 423 ? 16.130 -2.234 -33.747 1.00 94.69 423 LYS A N 1
ATOM 3232 C CA . LYS A 1 423 ? 17.438 -2.070 -34.394 1.00 94.69 423 LYS A CA 1
ATOM 3233 C C . LYS A 1 423 ? 18.081 -0.703 -34.090 1.00 94.69 423 LYS A C 1
ATOM 3235 O O . LYS A 1 423 ? 19.245 -0.706 -33.713 1.00 94.69 423 LYS A O 1
ATOM 3240 N N . PRO A 1 424 ? 17.369 0.441 -34.152 1.00 96.12 424 PRO A N 1
ATOM 3241 C CA . PRO A 1 424 ? 17.946 1.723 -33.743 1.00 96.12 424 PRO A CA 1
ATOM 3242 C C . PRO A 1 424 ? 18.473 1.746 -32.299 1.00 96.12 424 PRO A C 1
ATOM 3244 O O . PRO A 1 424 ? 19.522 2.328 -32.049 1.00 96.12 424 PRO A O 1
ATOM 3247 N N . CYS A 1 425 ? 17.788 1.096 -31.349 1.00 96.69 425 CYS A N 1
ATOM 3248 C CA . CYS A 1 425 ? 18.285 0.992 -29.972 1.00 96.69 425 CYS A CA 1
ATOM 3249 C C . CYS A 1 425 ? 19.543 0.125 -29.894 1.00 96.69 425 CYS A C 1
ATOM 3251 O O . CYS A 1 425 ? 20.500 0.507 -29.223 1.00 96.69 425 CYS A O 1
ATOM 3253 N N . ARG A 1 426 ? 19.563 -1.006 -30.612 1.00 96.06 426 ARG A N 1
ATOM 3254 C CA . ARG A 1 426 ? 20.754 -1.857 -30.727 1.00 96.06 426 ARG A CA 1
ATOM 3255 C C . ARG A 1 426 ? 21.942 -1.087 -31.305 1.00 96.06 426 ARG A C 1
ATOM 3257 O O . ARG A 1 426 ? 23.028 -1.156 -30.741 1.00 96.06 426 ARG A O 1
ATOM 3264 N N . ASP A 1 427 ? 21.729 -0.330 -32.378 1.00 95.88 427 ASP A N 1
ATOM 3265 C CA . ASP A 1 427 ? 22.775 0.453 -33.041 1.00 95.88 427 ASP A CA 1
ATOM 3266 C C . ASP A 1 427 ? 23.362 1.519 -32.093 1.00 95.88 427 ASP A C 1
ATOM 3268 O O . ASP A 1 427 ? 24.580 1.683 -32.046 1.00 95.88 427 ASP A O 1
ATOM 3272 N N . VAL A 1 428 ? 22.530 2.195 -31.285 1.00 96.56 428 VAL A N 1
ATOM 3273 C CA . VAL A 1 428 ? 23.003 3.144 -30.257 1.00 96.56 428 VAL A CA 1
ATOM 3274 C C . VAL A 1 428 ? 23.791 2.431 -29.158 1.00 96.56 428 VAL A C 1
ATOM 3276 O O . VAL A 1 428 ? 24.879 2.878 -28.813 1.00 96.56 428 VAL A O 1
ATOM 3279 N N . ILE A 1 429 ? 23.302 1.299 -28.642 1.00 95.81 429 ILE A N 1
ATOM 3280 C CA . ILE A 1 429 ? 24.021 0.520 -27.621 1.00 95.81 429 ILE A CA 1
ATOM 3281 C C . ILE A 1 429 ? 25.406 0.105 -28.138 1.00 95.81 429 ILE A C 1
ATOM 3283 O O . ILE A 1 429 ? 26.399 0.318 -27.446 1.00 95.81 429 ILE A O 1
ATOM 3287 N N . LEU A 1 430 ? 25.499 -0.412 -29.367 1.00 95.25 430 LEU A N 1
ATOM 3288 C CA . LEU A 1 430 ? 26.770 -0.797 -29.990 1.00 95.25 430 LEU A CA 1
ATOM 3289 C C . LEU A 1 430 ? 27.698 0.403 -30.229 1.00 95.25 430 LEU A C 1
ATOM 3291 O O . LEU A 1 430 ? 28.888 0.318 -29.935 1.00 95.25 430 LEU A O 1
ATOM 3295 N N . ALA A 1 431 ? 27.167 1.533 -30.709 1.00 95.00 431 ALA A N 1
ATOM 3296 C CA . ALA A 1 431 ? 27.944 2.759 -30.911 1.00 95.00 431 ALA A CA 1
ATOM 3297 C C . ALA A 1 431 ? 28.542 3.311 -29.604 1.00 95.00 431 ALA A C 1
ATOM 3299 O O . ALA A 1 431 ? 29.557 4.002 -29.630 1.00 95.00 431 ALA A O 1
ATOM 3300 N N . HIS A 1 432 ? 27.927 2.974 -28.473 1.00 93.38 432 HIS A N 1
ATOM 3301 C CA . HIS A 1 432 ? 28.337 3.344 -27.124 1.00 93.38 432 HIS A CA 1
ATOM 3302 C C . HIS A 1 432 ? 29.033 2.190 -26.379 1.00 93.38 432 HIS A C 1
ATOM 3304 O O . HIS A 1 432 ? 28.912 2.060 -25.160 1.00 93.38 432 HIS A O 1
ATOM 3310 N N . HIS A 1 433 ? 29.762 1.343 -27.113 1.00 91.94 433 HIS A N 1
ATOM 3311 C CA . HIS A 1 433 ? 30.573 0.239 -26.583 1.00 91.94 433 HIS A CA 1
ATOM 3312 C C . HIS A 1 433 ? 29.776 -0.855 -25.846 1.00 91.94 433 HIS A C 1
ATOM 3314 O O . HIS A 1 433 ? 30.318 -1.501 -24.959 1.00 91.94 433 HIS A O 1
ATOM 3320 N N . GLY A 1 434 ? 28.508 -1.079 -26.232 1.00 91.00 434 GLY A N 1
ATOM 3321 C CA . GLY A 1 434 ? 27.539 -2.082 -25.727 1.00 91.00 434 GLY A CA 1
ATOM 3322 C C . GLY A 1 434 ? 28.120 -3.309 -25.031 1.00 91.00 434 GLY A C 1
ATOM 3323 O O . GLY A 1 434 ? 27.821 -3.622 -23.880 1.00 91.00 434 GLY A O 1
ATOM 3324 N N . GLU A 1 435 ? 28.945 -4.016 -25.792 1.00 91.75 435 GLU A N 1
ATOM 3325 C CA . GLU A 1 435 ? 29.542 -5.297 -25.430 1.00 91.75 435 GLU A CA 1
ATOM 3326 C C . GLU A 1 435 ? 30.550 -5.166 -24.280 1.00 91.75 435 GLU A C 1
ATOM 3328 O O . GLU A 1 435 ? 30.607 -6.028 -23.405 1.00 91.75 435 GLU A O 1
ATOM 3333 N N . GLU A 1 436 ? 31.304 -4.065 -24.232 1.00 90.94 436 GLU A N 1
ATOM 3334 C CA . GLU A 1 436 ? 32.336 -3.826 -23.221 1.00 90.94 436 GLU A CA 1
ATOM 3335 C C . GLU A 1 436 ? 31.718 -3.614 -21.834 1.00 90.94 436 GLU A C 1
ATOM 3337 O O . GLU A 1 436 ? 32.159 -4.237 -20.869 1.00 90.94 436 GLU A O 1
ATOM 3342 N N . TRP A 1 437 ? 30.665 -2.794 -21.716 1.00 90.94 437 TRP A N 1
ATOM 3343 C CA . TRP A 1 437 ? 29.965 -2.625 -20.434 1.00 90.94 437 TRP A CA 1
ATOM 3344 C C . TRP A 1 437 ? 29.137 -3.852 -20.081 1.00 90.94 437 TRP A C 1
ATOM 3346 O O . TRP A 1 437 ? 29.101 -4.225 -18.909 1.00 90.94 437 TRP A O 1
ATOM 3356 N N . ALA A 1 438 ? 28.530 -4.531 -21.058 1.00 93.50 438 ALA A N 1
ATOM 3357 C CA . ALA A 1 438 ? 27.836 -5.781 -20.775 1.00 93.50 438 ALA A CA 1
ATOM 3358 C C . ALA A 1 438 ? 28.781 -6.810 -20.129 1.00 93.50 438 ALA A C 1
ATOM 3360 O O . ALA A 1 438 ? 28.437 -7.395 -19.105 1.00 93.50 438 ALA A O 1
ATOM 3361 N N . ASN A 1 439 ? 30.001 -6.956 -20.650 1.00 93.50 439 ASN A N 1
ATOM 3362 C CA . ASN A 1 439 ? 31.015 -7.827 -20.065 1.00 93.50 439 ASN A CA 1
ATOM 3363 C C . ASN A 1 439 ? 31.499 -7.320 -18.691 1.00 93.50 439 ASN A C 1
ATOM 3365 O O . ASN A 1 439 ? 31.493 -8.066 -17.711 1.00 93.50 439 ASN A O 1
ATOM 3369 N N . LEU A 1 440 ? 31.857 -6.034 -18.600 1.00 93.62 440 LEU A N 1
ATOM 3370 C CA . LEU A 1 440 ? 32.441 -5.418 -17.403 1.00 93.62 440 LEU A CA 1
ATOM 3371 C C . LEU A 1 440 ? 31.515 -5.474 -16.178 1.00 93.62 440 LEU A C 1
ATOM 3373 O O . LEU A 1 440 ? 31.982 -5.689 -15.060 1.00 93.62 440 LEU A O 1
ATOM 3377 N N . TYR A 1 441 ? 30.213 -5.286 -16.391 1.00 93.94 441 TYR A N 1
ATOM 3378 C CA . TYR A 1 441 ? 29.196 -5.293 -15.338 1.00 93.94 441 TYR A CA 1
ATOM 3379 C C . TYR A 1 441 ? 28.523 -6.663 -15.159 1.00 93.94 441 TYR A C 1
ATOM 3381 O O . TYR A 1 441 ? 27.621 -6.796 -14.336 1.00 93.94 441 TYR A O 1
ATOM 3389 N N . GLY A 1 442 ? 28.939 -7.694 -15.905 1.00 94.00 442 GLY A N 1
ATOM 3390 C CA . GLY A 1 442 ? 28.382 -9.045 -15.792 1.00 94.00 442 GLY A CA 1
ATOM 3391 C C . GLY A 1 442 ? 26.965 -9.201 -16.360 1.00 94.00 442 GLY A C 1
ATOM 3392 O O . GLY A 1 442 ? 26.211 -10.070 -15.919 1.00 94.00 442 GLY A O 1
ATOM 3393 N N . MET A 1 443 ? 26.588 -8.385 -17.347 1.00 96.00 443 MET A N 1
ATOM 3394 C CA . MET A 1 443 ? 25.312 -8.466 -18.064 1.00 96.00 443 MET A CA 1
ATOM 3395 C C . MET A 1 443 ? 25.343 -9.536 -19.174 1.00 96.00 443 MET A C 1
ATOM 3397 O O . MET A 1 443 ? 25.205 -9.238 -20.364 1.00 96.00 443 MET A O 1
ATOM 3401 N N . ALA A 1 444 ? 25.486 -10.805 -18.785 1.00 94.94 444 ALA A N 1
ATOM 3402 C CA . ALA A 1 444 ? 25.634 -11.930 -19.715 1.00 94.94 444 ALA A CA 1
ATOM 3403 C C . ALA A 1 444 ? 24.497 -12.054 -20.753 1.00 94.94 444 ALA A C 1
ATOM 3405 O O . ALA A 1 444 ? 24.737 -12.426 -21.902 1.00 94.94 444 ALA A O 1
ATOM 3406 N N . ALA A 1 445 ? 23.251 -11.731 -20.382 1.00 95.38 445 ALA A N 1
ATOM 3407 C CA . ALA A 1 445 ? 22.124 -11.817 -21.313 1.00 95.38 445 ALA A CA 1
ATOM 3408 C C . ALA A 1 445 ? 22.178 -10.713 -22.380 1.00 95.38 445 ALA A C 1
ATOM 3410 O O . ALA A 1 445 ? 21.786 -10.946 -23.525 1.00 95.38 445 ALA A O 1
ATOM 3411 N N . LEU A 1 446 ? 22.673 -9.525 -22.017 1.00 96.31 446 LEU A N 1
ATOM 3412 C CA . LEU A 1 446 ? 22.875 -8.430 -22.963 1.00 96.31 446 LEU A CA 1
ATOM 3413 C C . LEU A 1 446 ? 24.037 -8.738 -23.913 1.00 96.31 446 LEU A C 1
ATOM 3415 O O . LEU A 1 446 ? 23.877 -8.575 -25.119 1.00 96.31 446 LEU A O 1
ATOM 3419 N N . GLU A 1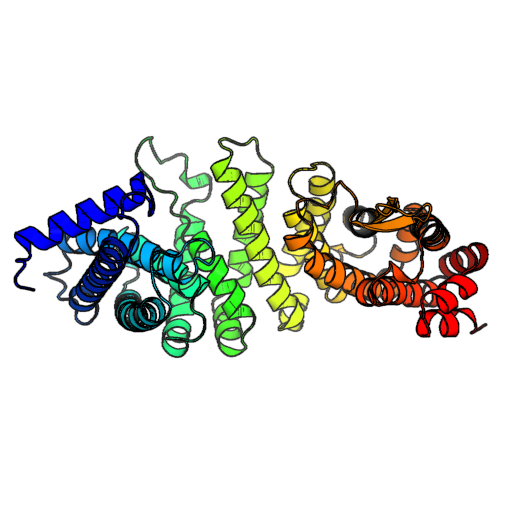 447 ? 25.156 -9.245 -23.390 1.00 94.81 447 GLU A N 1
ATOM 3420 C CA . GLU A 1 447 ? 26.320 -9.666 -24.185 1.00 94.81 447 GLU A CA 1
ATOM 3421 C C . GLU A 1 447 ? 25.926 -10.702 -25.249 1.00 94.81 447 GLU A C 1
ATOM 3423 O O . GLU A 1 447 ? 26.253 -10.550 -26.430 1.00 94.81 447 GLU A O 1
ATOM 3428 N N . GLN A 1 448 ? 25.126 -11.703 -24.862 1.00 93.75 448 GLN A N 1
ATOM 3429 C CA . GLN A 1 448 ? 24.587 -12.684 -25.801 1.00 93.75 448 GLN A CA 1
ATOM 3430 C C . GLN A 1 448 ? 23.700 -12.025 -26.873 1.00 93.75 448 GLN A C 1
ATOM 3432 O O . GLN A 1 448 ? 23.881 -12.292 -28.058 1.00 93.75 448 GLN A O 1
ATOM 3437 N N . CYS A 1 449 ? 22.767 -11.150 -26.481 1.00 93.56 449 CYS A N 1
ATOM 3438 C CA . CYS A 1 449 ? 21.847 -10.504 -27.426 1.00 93.56 449 CYS A CA 1
ATOM 3439 C C . CYS A 1 449 ? 22.554 -9.555 -28.406 1.00 93.56 449 CYS A C 1
ATOM 3441 O O . CYS A 1 449 ? 22.094 -9.384 -29.532 1.00 93.56 449 CYS A O 1
ATOM 3443 N N . LEU A 1 450 ? 23.652 -8.918 -27.995 1.00 93.25 450 LEU A N 1
ATOM 3444 C CA . LEU A 1 450 ? 24.443 -8.055 -28.874 1.00 93.25 450 LEU A CA 1
ATOM 3445 C C . LEU A 1 450 ? 25.276 -8.865 -29.872 1.00 93.25 450 LEU A C 1
ATOM 3447 O O . LEU A 1 450 ? 25.401 -8.441 -31.020 1.00 93.25 450 LEU A O 1
ATOM 3451 N N . SER A 1 451 ? 25.744 -10.049 -29.467 1.00 86.88 451 SER A N 1
ATOM 3452 C CA . SER A 1 451 ? 26.534 -10.964 -30.302 1.00 86.88 451 SER A CA 1
ATOM 3453 C C . SER A 1 451 ? 25.719 -11.661 -31.403 1.00 86.88 451 SER A C 1
ATOM 3455 O O . SER A 1 451 ? 26.285 -12.153 -32.381 1.00 86.88 451 SER A O 1
ATOM 3457 N N . GLU A 1 452 ? 24.394 -11.741 -31.253 1.00 79.88 452 GLU A N 1
ATOM 3458 C CA . GLU A 1 452 ? 23.495 -12.306 -32.265 1.00 79.88 452 GLU A CA 1
ATOM 3459 C C . GLU A 1 452 ? 23.332 -11.324 -33.454 1.00 79.88 452 GLU A C 1
ATOM 3461 O O . GLU A 1 452 ? 23.150 -10.125 -33.233 1.00 79.88 452 GLU A O 1
ATOM 3466 N N . PRO A 1 453 ? 23.458 -11.780 -34.719 1.00 60.38 453 PRO A N 1
ATOM 3467 C CA . PRO A 1 453 ? 23.534 -10.909 -35.899 1.00 60.38 453 PRO A CA 1
ATOM 3468 C C . PRO A 1 453 ? 22.269 -10.094 -36.200 1.00 60.38 453 PRO A C 1
ATOM 3470 O O . PRO A 1 453 ? 21.154 -10.657 -36.119 1.00 60.38 453 PRO A O 1
#

Radius of gyration: 26.13 Å; chains: 1; bounding box: 70×41×79 Å

Organism: NCBI:txid390723

pLDDT: mean 90.16, std 12.42, range [29.06, 98.81]

InterPro domains:
  IPR008709 Neurochondrin [PF05536] (1-361)
  IPR008709 Neurochondrin [PTHR13109] (1-379)

Foldseek 3Di:
DPDDCVRPQVVLLVVLVCCVVPNLVVQDADDVSQVVLLVSLLSLLVLLLVCQVDPDPVVPDDSSLSSNLSSLSSPLSLLVLLPDPPRRRYDPVSNVVSLVSVLSSLVSLLSNLVPDDPVCLPPVSNLSSLLSNLSCLLRPVPGCVVSCLVCLLVLLVSQLVQVVCPPPVNVVPDDDDDDDNSNSVLSNLSSLLSQLLDDRSVVSCVVSVVLLVLLVLLVVLLVQLPDDDPDPVSNVSSLVSNLSSLSNLVSCLVPPLVCCLPDCSNVVSLLVLLQPLLVVVVPLPNLLSNLSSLLSNLSSCLSCLVPPSCPPDPSNLSSLLSSLCSLLQQWAWDDDVPDPATAIDGHPSCVVPCVSRVVSSLSSLLSLLSCLQSHLCNLVSCVVSCSLVSVLVRLVRHQLVRDDPSNLVSVLSNLLSSLVRDPVSLVSCVVSVVLVSCVRNVSVSSNVSNPPD

Sequence (453 aa):
SKLSQSQRDPALKLAACLVQACGSEWIPAGSAGSKFLALLVNLACVEVRLTLEEPDPLELEGKKKEVITACYILIELGIQECLREEEPLLEEVQKMQLIRIMEEAFGAVIFYLRQVGQEELQDPFVFASVRALGAWMAEETSSLKQEICELLSFLVCYAKKHFKKNSPASELLSTEGSALPRDALRFLLPGFCHLTAEDRPRDILISAGAPALLCEYFLQQWEVLTSKPESLALLTSTEMSLQTTCGIFLNLVVTAPDLVRQDKTFSSLMDLLLKALPLLLSQKDHLVLAANIATLGLMMARILASSAALQDSQPAQEFFRAAIRFLAEAHSAQAEPGSESLAMAVSPAYASAWADIRELWLLGMQALAGCVQLCPALPLAVLWAQWLEGLSTLLTCVSPASVDFELVAAFQGVLVELVRASKPCRDVILAHHGEEWANLYGMAALEQCLSEP